Protein AF-A0A0Q9NWQ8-F1 (afdb_monomer)

Mean predicted aligned error: 10.69 Å

Structure (mmCIF, N/CA/C/O backbone):
data_AF-A0A0Q9NWQ8-F1
#
_entry.id   AF-A0A0Q9NWQ8-F1
#
loop_
_atom_site.group_PDB
_atom_site.id
_atom_site.type_symbol
_atom_site.label_atom_id
_atom_site.label_alt_id
_atom_site.label_comp_id
_atom_site.label_asym_id
_atom_site.label_entity_id
_atom_site.label_seq_id
_atom_site.pdbx_PDB_ins_code
_atom_site.Cartn_x
_atom_site.Cartn_y
_atom_site.Cartn_z
_atom_site.occupancy
_atom_site.B_iso_or_equiv
_atom_site.auth_seq_id
_atom_site.auth_comp_id
_atom_site.auth_asym_id
_atom_site.auth_atom_id
_atom_site.pdbx_PDB_model_num
ATOM 1 N N . MET A 1 1 ? 35.635 -32.766 -22.674 1.00 44.94 1 MET A N 1
ATOM 2 C CA . MET A 1 1 ? 35.417 -32.165 -21.343 1.00 44.94 1 MET A CA 1
ATOM 3 C C . MET A 1 1 ? 36.748 -32.189 -20.616 1.00 44.94 1 MET A C 1
ATOM 5 O O . MET A 1 1 ? 37.340 -33.256 -20.535 1.00 44.94 1 MET A O 1
ATOM 9 N N . SER A 1 2 ? 37.275 -31.024 -20.238 1.00 46.31 2 SER A N 1
ATOM 10 C CA . SER A 1 2 ? 38.594 -30.911 -19.602 1.00 46.31 2 SER A CA 1
ATOM 11 C C . SER A 1 2 ? 38.475 -31.176 -18.101 1.00 46.31 2 SER A C 1
ATOM 13 O O . SER A 1 2 ? 37.629 -30.586 -17.435 1.00 46.31 2 SER A O 1
ATOM 15 N N . THR A 1 3 ? 39.332 -32.040 -17.569 1.00 48.28 3 THR A N 1
ATOM 16 C CA . THR A 1 3 ? 39.387 -32.493 -16.169 1.00 48.28 3 THR A CA 1
ATOM 17 C C . THR A 1 3 ? 39.534 -31.355 -15.144 1.00 48.28 3 THR A C 1
ATOM 19 O O . THR A 1 3 ? 39.191 -31.543 -13.984 1.00 48.28 3 THR A O 1
ATOM 22 N N . GLY A 1 4 ? 39.991 -30.164 -15.557 1.00 50.69 4 GLY A N 1
ATOM 23 C CA . GLY A 1 4 ? 40.103 -28.982 -14.687 1.00 50.69 4 GLY A CA 1
ATOM 24 C C . GLY A 1 4 ? 38.777 -28.260 -14.403 1.00 50.69 4 GLY A C 1
ATOM 25 O O . GLY A 1 4 ? 38.630 -27.642 -13.354 1.00 50.69 4 GLY A O 1
ATOM 26 N N . VAL A 1 5 ? 37.788 -28.380 -15.294 1.00 54.44 5 VAL A N 1
ATOM 27 C CA . VAL A 1 5 ? 36.458 -27.754 -15.137 1.00 54.44 5 VAL A CA 1
ATOM 28 C C . VAL A 1 5 ? 35.651 -28.445 -14.039 1.00 54.44 5 VAL A C 1
ATOM 30 O O . VAL A 1 5 ? 34.943 -27.807 -13.265 1.00 54.44 5 VAL A O 1
ATOM 33 N N . GLN A 1 6 ? 35.789 -29.766 -13.946 1.00 55.97 6 GLN A N 1
ATOM 34 C CA . GLN A 1 6 ? 35.044 -30.586 -12.998 1.00 55.97 6 GLN A CA 1
ATOM 35 C C . GLN A 1 6 ? 35.475 -30.311 -11.546 1.00 55.97 6 GLN A C 1
ATOM 37 O O . GLN A 1 6 ? 34.630 -30.290 -10.659 1.00 55.97 6 GLN A O 1
ATOM 42 N N . PHE A 1 7 ? 36.752 -29.974 -11.330 1.00 54.84 7 PHE A N 1
ATOM 43 C CA . PHE A 1 7 ? 37.303 -29.591 -10.025 1.00 54.84 7 PHE A CA 1
ATOM 44 C C . PHE A 1 7 ? 36.823 -28.200 -9.554 1.00 54.84 7 PHE A C 1
ATOM 46 O O . PHE A 1 7 ? 36.448 -28.028 -8.398 1.00 54.84 7 PHE A O 1
ATOM 53 N N . LEU A 1 8 ? 36.735 -27.213 -10.459 1.00 57.31 8 LEU A N 1
ATOM 54 C CA . LEU A 1 8 ? 36.215 -25.864 -10.151 1.00 57.31 8 LEU A CA 1
ATOM 55 C C . LEU A 1 8 ? 34.702 -25.857 -9.858 1.00 57.31 8 LEU A C 1
ATOM 57 O O . LEU A 1 8 ? 34.207 -25.041 -9.075 1.00 57.31 8 LEU A O 1
ATOM 61 N N . LEU A 1 9 ? 33.954 -26.784 -10.462 1.00 56.91 9 LEU A N 1
ATOM 62 C CA . LEU A 1 9 ? 32.531 -26.990 -10.175 1.00 56.91 9 LEU A CA 1
ATOM 63 C C . LEU A 1 9 ? 32.297 -27.688 -8.825 1.00 56.91 9 LEU A C 1
ATOM 65 O O . LEU A 1 9 ? 31.278 -27.432 -8.184 1.00 56.91 9 LEU A O 1
ATOM 69 N N . GLU A 1 10 ? 33.233 -28.521 -8.363 1.00 57.28 10 GLU A N 1
ATOM 70 C CA . GLU A 1 10 ? 33.188 -29.139 -7.030 1.00 57.28 10 GLU A CA 1
ATOM 71 C C . GLU A 1 10 ? 33.439 -28.111 -5.907 1.00 57.28 10 GLU A C 1
ATOM 73 O O . GLU A 1 10 ? 32.729 -28.137 -4.902 1.00 57.28 10 GLU A O 1
ATOM 78 N N . GLU A 1 11 ? 34.338 -27.134 -6.093 1.00 60.41 11 GLU A N 1
ATOM 79 C CA . GLU A 1 11 ? 34.553 -26.035 -5.124 1.00 60.41 11 GLU A CA 1
ATOM 80 C C . GLU A 1 11 ? 33.380 -25.040 -5.045 1.00 60.41 11 GLU A C 1
ATOM 82 O O . GLU A 1 11 ? 33.136 -24.426 -4.004 1.00 60.41 11 GLU A O 1
ATOM 87 N N . THR A 1 12 ? 32.623 -24.871 -6.132 1.00 59.53 12 THR A N 1
ATOM 88 C CA . THR A 1 12 ? 31.548 -23.867 -6.231 1.00 59.53 12 THR A CA 1
ATOM 89 C C . THR A 1 12 ? 30.138 -24.436 -6.027 1.00 59.53 12 THR A C 1
ATOM 91 O O . THR A 1 12 ? 29.179 -23.667 -5.933 1.00 59.53 12 THR A O 1
ATOM 94 N N . GLN A 1 13 ? 29.992 -25.758 -5.862 1.00 59.16 13 GLN A N 1
ATOM 95 C CA . GLN A 1 13 ? 28.710 -26.469 -5.709 1.00 59.16 13 GLN A CA 1
ATOM 96 C C . GLN A 1 13 ? 27.817 -25.960 -4.562 1.00 59.16 13 GLN A C 1
ATOM 98 O O . GLN A 1 13 ? 26.600 -26.143 -4.599 1.00 59.16 13 GLN A O 1
ATOM 103 N N . VAL A 1 14 ? 28.395 -25.292 -3.560 1.00 66.44 14 VAL A N 1
ATOM 104 C CA . VAL A 1 14 ? 27.666 -24.730 -2.408 1.00 66.44 14 VAL A CA 1
ATOM 105 C C . VAL A 1 14 ? 26.945 -23.417 -2.759 1.00 66.44 14 VAL A C 1
ATOM 107 O O . VAL A 1 14 ? 26.028 -23.000 -2.052 1.00 66.44 14 VAL A O 1
ATOM 110 N N . LYS A 1 15 ? 27.319 -22.746 -3.856 1.00 81.19 15 LYS A N 1
ATOM 111 C CA . LYS A 1 15 ? 26.768 -21.433 -4.210 1.00 81.19 15 LYS A CA 1
ATOM 112 C C . LYS A 1 15 ? 25.404 -21.555 -4.887 1.00 81.19 15 LYS A C 1
ATOM 114 O O . LYS A 1 15 ? 25.222 -22.287 -5.862 1.00 81.19 15 LYS A O 1
ATOM 119 N N . THR A 1 16 ? 24.444 -20.752 -4.423 1.00 83.00 16 THR A N 1
ATOM 120 C CA . THR A 1 16 ? 23.057 -20.751 -4.918 1.00 83.00 16 THR A CA 1
ATOM 121 C C . THR A 1 16 ? 22.972 -20.594 -6.438 1.00 83.00 16 THR A C 1
ATOM 123 O O . THR A 1 16 ? 22.190 -21.293 -7.084 1.00 83.00 16 THR A O 1
ATOM 126 N N . TRP A 1 17 ? 23.782 -19.718 -7.041 1.00 89.12 17 TRP A N 1
ATOM 127 C CA . TRP A 1 17 ? 23.746 -19.481 -8.486 1.00 89.12 17 TRP A CA 1
ATOM 128 C C . TRP A 1 17 ? 24.235 -20.679 -9.311 1.00 89.12 17 TRP A C 1
ATOM 130 O O . TRP A 1 17 ? 23.633 -20.958 -10.347 1.00 89.12 17 TRP A O 1
ATOM 140 N N . VAL A 1 18 ? 25.227 -21.446 -8.838 1.00 89.31 18 VAL A N 1
ATOM 141 C CA . VAL A 1 18 ? 25.701 -22.664 -9.524 1.00 89.31 18 VAL A CA 1
ATOM 142 C C . VAL A 1 18 ? 24.564 -23.669 -9.626 1.00 89.31 18 VAL A C 1
ATOM 144 O O . VAL A 1 18 ? 24.225 -24.108 -10.722 1.00 89.31 18 VAL A O 1
ATOM 147 N N . SER A 1 19 ? 23.892 -23.955 -8.507 1.00 88.12 19 SER A N 1
ATOM 148 C CA . SER A 1 19 ? 22.767 -24.902 -8.481 1.00 88.12 19 SER A CA 1
ATOM 149 C C . SER A 1 19 ? 21.623 -24.510 -9.429 1.00 88.12 19 SER A C 1
ATOM 151 O O . SER A 1 19 ? 20.943 -25.366 -9.998 1.00 88.12 19 SER A O 1
ATOM 153 N N . LEU A 1 20 ? 21.408 -23.204 -9.626 1.00 89.56 20 LEU A N 1
ATOM 154 C CA . LEU A 1 20 ? 20.312 -22.688 -10.438 1.00 89.56 20 LEU A CA 1
ATOM 155 C C . LEU A 1 20 ? 20.647 -22.618 -11.931 1.00 89.56 20 LEU A C 1
ATOM 157 O O . LEU A 1 20 ? 19.722 -22.774 -12.737 1.00 89.56 20 LEU A O 1
ATOM 161 N N . LEU A 1 21 ? 21.912 -22.384 -12.294 1.00 92.50 21 LEU A N 1
ATOM 162 C CA . LEU A 1 21 ? 22.338 -22.028 -13.655 1.00 92.50 21 LEU A CA 1
ATOM 163 C C . LEU A 1 21 ? 23.229 -23.076 -14.338 1.00 92.50 21 LEU A C 1
ATOM 165 O O . LEU A 1 21 ? 23.359 -23.045 -15.563 1.00 92.50 21 LEU A O 1
ATOM 169 N N . HIS A 1 22 ? 23.809 -24.015 -13.588 1.00 90.62 22 HIS A N 1
ATOM 170 C CA . HIS A 1 22 ? 24.643 -25.082 -14.138 1.00 90.62 22 HIS A CA 1
ATOM 171 C C . HIS A 1 22 ? 23.898 -25.885 -15.217 1.00 90.62 22 HIS A C 1
ATOM 173 O O . HIS A 1 22 ? 22.731 -26.242 -15.042 1.00 90.62 22 HIS A O 1
ATOM 179 N N . ASN A 1 23 ? 24.570 -26.153 -16.343 1.00 88.44 23 ASN A N 1
ATOM 180 C CA . ASN A 1 23 ? 24.012 -26.765 -17.560 1.00 88.44 23 ASN A CA 1
ATOM 181 C C . ASN A 1 23 ? 22.838 -26.010 -18.216 1.00 88.44 23 ASN A C 1
ATOM 183 O O . ASN A 1 23 ? 22.181 -26.561 -19.099 1.00 88.44 23 ASN A O 1
ATOM 187 N N . LYS A 1 24 ? 22.550 -24.766 -17.812 1.00 91.38 24 LYS A N 1
ATOM 188 C CA . LYS A 1 24 ? 21.453 -23.961 -18.383 1.00 91.38 24 LYS A CA 1
ATOM 189 C C . LYS A 1 24 ? 21.913 -22.724 -19.147 1.00 91.38 24 LYS A C 1
ATOM 191 O O . LYS A 1 24 ? 21.124 -22.150 -19.893 1.00 91.38 24 LYS A O 1
ATOM 196 N N . ILE A 1 25 ? 23.161 -22.316 -18.951 1.00 93.94 25 ILE A N 1
ATOM 197 C CA . ILE A 1 25 ? 23.836 -21.251 -19.695 1.00 93.94 25 ILE A CA 1
ATOM 198 C C . ILE A 1 25 ? 25.224 -21.748 -20.134 1.00 93.94 25 ILE A C 1
ATOM 200 O O . ILE A 1 25 ? 25.734 -22.697 -19.532 1.00 93.94 25 ILE A O 1
ATOM 204 N N . PRO A 1 26 ? 25.842 -21.136 -21.160 1.00 94.12 26 PRO A N 1
ATOM 205 C CA . PRO A 1 26 ? 27.199 -21.457 -21.583 1.00 94.12 26 PRO A CA 1
ATOM 206 C C . PRO A 1 26 ? 28.195 -21.395 -20.426 1.00 94.12 26 PRO A C 1
ATOM 208 O O . PRO A 1 26 ? 28.172 -20.460 -19.625 1.00 94.12 26 PRO A O 1
ATOM 211 N N . GLU A 1 27 ? 29.099 -22.370 -20.378 1.00 90.69 27 GLU A N 1
ATOM 212 C CA . GLU A 1 27 ? 30.118 -22.489 -19.330 1.00 90.69 27 GLU A CA 1
ATOM 213 C C . GLU A 1 27 ? 30.991 -21.231 -19.232 1.00 90.69 27 GLU A C 1
ATOM 215 O O . GLU A 1 27 ? 31.292 -20.758 -18.140 1.00 90.69 27 GLU A O 1
ATOM 220 N N . GLU A 1 28 ? 31.292 -20.615 -20.376 1.00 92.69 28 GLU A N 1
ATOM 221 C CA . GLU A 1 28 ? 32.023 -19.352 -20.454 1.00 92.69 28 GLU A CA 1
ATOM 222 C C . GLU A 1 28 ? 31.352 -18.200 -19.683 1.00 92.69 28 GLU A C 1
ATOM 224 O O . GLU A 1 28 ? 32.050 -17.350 -19.131 1.00 92.69 28 GLU A O 1
ATOM 229 N N . LEU A 1 29 ? 30.015 -18.163 -19.630 1.00 94.19 29 LEU A N 1
ATOM 230 C CA . LEU A 1 29 ? 29.265 -17.178 -18.844 1.00 94.19 29 LEU A CA 1
ATOM 231 C C . LEU A 1 29 ? 29.112 -17.606 -17.383 1.00 94.19 29 LEU A C 1
ATOM 233 O O . LEU A 1 29 ? 29.035 -16.754 -16.500 1.00 94.19 29 LEU A O 1
ATOM 237 N N . LEU A 1 30 ? 29.027 -18.912 -17.121 1.00 93.38 30 LEU A N 1
ATOM 238 C CA . LEU A 1 30 ? 28.895 -19.450 -15.767 1.00 93.38 30 LEU A CA 1
ATOM 239 C C . LEU A 1 30 ? 30.174 -19.225 -14.948 1.00 93.38 30 LEU A C 1
ATOM 241 O O . LEU A 1 30 ? 30.092 -18.862 -13.779 1.00 93.38 30 LEU A O 1
ATOM 245 N N . LEU A 1 31 ? 31.336 -19.410 -15.575 1.00 92.25 31 LEU A N 1
ATOM 246 C CA . LEU A 1 31 ? 32.656 -19.323 -14.947 1.00 92.25 31 LEU A CA 1
ATOM 247 C C . LEU A 1 31 ? 33.354 -17.978 -15.210 1.00 92.25 31 LEU A C 1
ATOM 249 O O . LEU A 1 31 ? 34.578 -17.887 -15.147 1.00 92.25 31 LEU A O 1
ATOM 253 N N . LEU A 1 32 ? 32.598 -16.929 -15.551 1.00 93.12 32 LEU A N 1
ATOM 254 C CA . LEU A 1 32 ? 33.179 -15.620 -15.827 1.00 93.12 32 LEU A CA 1
ATOM 255 C C . LEU A 1 32 ? 33.675 -14.968 -14.525 1.00 93.12 32 LEU A C 1
ATOM 257 O O . LEU A 1 32 ? 32.872 -14.607 -13.658 1.00 93.12 32 LEU A O 1
ATOM 261 N N . CYS A 1 33 ? 34.990 -14.782 -14.428 1.00 91.81 33 CYS A N 1
ATOM 262 C CA . CYS A 1 33 ? 35.654 -14.130 -13.300 1.00 91.81 33 CYS A CA 1
ATOM 263 C C . CYS A 1 33 ? 36.128 -12.717 -13.644 1.00 91.81 33 CYS A C 1
ATOM 265 O O . CYS A 1 33 ? 36.398 -12.392 -14.805 1.00 91.81 33 CYS A O 1
ATOM 267 N N . ASP A 1 34 ? 36.251 -11.889 -12.613 1.00 88.75 34 ASP A N 1
ATOM 268 C CA . ASP A 1 34 ? 36.917 -10.597 -12.688 1.00 88.75 34 ASP A CA 1
ATOM 269 C C . ASP A 1 34 ? 38.457 -10.744 -12.604 1.00 88.75 34 ASP A C 1
ATOM 271 O O . ASP A 1 34 ? 38.965 -11.856 -12.419 1.00 88.75 34 ASP A O 1
ATOM 275 N N . PRO A 1 35 ? 39.237 -9.654 -12.759 1.00 84.56 35 PRO A N 1
ATOM 276 C CA . PRO A 1 35 ? 40.701 -9.725 -12.726 1.00 84.56 35 PRO A CA 1
ATOM 277 C C . PRO A 1 35 ? 41.308 -10.251 -11.416 1.00 84.56 35 PRO A C 1
ATOM 279 O O . PRO A 1 35 ? 42.473 -10.642 -11.421 1.00 84.56 35 PRO A O 1
ATOM 282 N N . ASN A 1 36 ? 40.552 -10.258 -10.313 1.00 85.75 36 ASN A N 1
ATOM 283 C CA . ASN A 1 36 ? 40.998 -10.786 -9.023 1.00 85.75 36 ASN A CA 1
ATOM 284 C C . ASN A 1 36 ? 40.694 -12.286 -8.869 1.00 85.75 36 ASN A C 1
ATOM 286 O O . ASN A 1 36 ? 41.113 -12.891 -7.886 1.00 85.75 36 ASN A O 1
ATOM 290 N N . GLY A 1 37 ? 39.992 -12.891 -9.834 1.00 85.56 37 GLY A N 1
ATOM 291 C CA . GLY A 1 37 ? 39.573 -14.291 -9.800 1.00 85.56 37 GLY A CA 1
ATOM 292 C C . GLY A 1 37 ? 38.186 -14.516 -9.192 1.00 85.56 37 GLY A C 1
ATOM 293 O O . GLY A 1 37 ? 37.726 -15.657 -9.168 1.00 85.56 37 GLY A O 1
ATOM 294 N N . ASP A 1 38 ? 37.489 -13.458 -8.763 1.00 89.50 38 ASP A N 1
ATOM 295 C CA . ASP A 1 38 ? 36.149 -13.565 -8.184 1.00 89.50 38 ASP A CA 1
ATOM 296 C C . ASP A 1 38 ? 35.086 -13.737 -9.275 1.00 89.50 38 ASP A C 1
ATOM 298 O O . ASP A 1 38 ? 35.107 -13.056 -10.305 1.00 89.50 38 ASP A O 1
ATOM 302 N N . TYR A 1 39 ? 34.109 -14.618 -9.047 1.00 93.12 39 TYR A N 1
ATOM 303 C CA . TYR A 1 39 ? 33.030 -14.845 -10.008 1.00 93.12 39 TYR A CA 1
ATOM 304 C C . TYR A 1 39 ? 32.077 -13.651 -10.047 1.00 93.12 39 TYR A C 1
ATOM 306 O O . TYR A 1 39 ? 31.552 -13.216 -9.020 1.00 93.12 39 TYR A O 1
ATOM 314 N N . TYR A 1 40 ? 31.737 -13.170 -11.244 1.00 94.12 40 TYR A N 1
ATOM 315 C CA . TYR A 1 40 ? 30.776 -12.068 -11.372 1.00 94.12 40 TYR A CA 1
ATOM 316 C C . TYR A 1 40 ? 29.383 -12.414 -10.830 1.00 94.12 40 TYR A C 1
ATOM 318 O O . TYR A 1 40 ? 28.663 -11.520 -10.385 1.00 94.12 40 TYR A O 1
ATOM 326 N N . TRP A 1 41 ? 29.011 -13.696 -10.813 1.00 94.81 41 TRP A N 1
ATOM 327 C CA . TRP A 1 41 ? 27.758 -14.159 -10.216 1.00 94.81 41 TRP A CA 1
ATOM 328 C C . TRP A 1 41 ? 27.672 -13.934 -8.705 1.00 94.81 41 TRP A C 1
ATOM 330 O O . TRP A 1 41 ? 26.564 -13.769 -8.199 1.00 94.81 41 TRP A O 1
ATOM 340 N N . ASP A 1 42 ? 28.802 -13.840 -7.998 1.00 92.50 42 ASP A N 1
ATOM 341 C CA . ASP A 1 42 ? 28.813 -13.526 -6.563 1.00 92.50 42 ASP A CA 1
ATOM 342 C C . ASP A 1 42 ? 28.368 -12.082 -6.281 1.00 92.50 42 ASP A C 1
ATOM 344 O O . ASP A 1 42 ? 27.903 -11.774 -5.186 1.00 92.50 42 ASP A O 1
ATOM 348 N N . LYS A 1 43 ? 28.446 -11.200 -7.286 1.00 92.44 43 LYS A N 1
ATOM 349 C CA . LYS A 1 43 ? 27.982 -9.805 -7.214 1.00 92.44 43 LYS A CA 1
ATOM 350 C C . LYS A 1 43 ? 26.492 -9.658 -7.550 1.00 92.44 43 LYS A C 1
ATOM 352 O O . LYS A 1 43 ? 25.929 -8.569 -7.421 1.00 92.44 43 LYS A O 1
ATOM 357 N N . VAL A 1 44 ? 25.838 -10.716 -8.033 1.00 93.88 44 VAL A N 1
ATOM 358 C CA . VAL A 1 44 ? 24.429 -10.664 -8.438 1.00 93.88 44 VAL A CA 1
ATOM 359 C C . VAL A 1 44 ? 23.533 -11.019 -7.257 1.00 93.88 44 VAL A C 1
ATOM 361 O O . VAL A 1 44 ? 23.653 -12.082 -6.661 1.00 93.88 44 VAL A O 1
ATOM 364 N N . ASP A 1 45 ? 22.586 -10.133 -6.946 1.00 93.25 45 ASP A N 1
ATOM 365 C CA . ASP A 1 45 ? 21.612 -10.361 -5.877 1.00 93.25 45 ASP A CA 1
ATOM 366 C C . ASP A 1 45 ? 20.774 -11.630 -6.111 1.00 93.25 45 ASP A C 1
ATOM 368 O O . ASP A 1 45 ? 20.316 -11.917 -7.226 1.00 93.25 45 ASP A O 1
ATOM 372 N N . GLU A 1 46 ? 20.517 -12.370 -5.031 1.00 91.31 46 GLU A N 1
ATOM 373 C CA . GLU A 1 46 ? 19.838 -13.664 -5.077 1.00 91.31 46 GLU A CA 1
ATOM 374 C C . GLU A 1 46 ? 18.436 -13.577 -5.708 1.00 91.31 46 GLU A C 1
ATOM 376 O O . GLU A 1 46 ? 18.013 -14.496 -6.421 1.00 91.31 46 GLU A O 1
ATOM 381 N N . LYS A 1 47 ? 17.704 -12.469 -5.513 1.00 90.06 47 LYS A N 1
ATOM 382 C CA . LYS A 1 47 ? 16.373 -12.287 -6.116 1.00 90.06 47 LYS A CA 1
ATOM 383 C C . LYS A 1 47 ? 16.470 -12.184 -7.634 1.00 90.06 47 LYS A C 1
ATOM 385 O O . LYS A 1 47 ? 15.639 -12.769 -8.332 1.00 90.06 47 LYS A O 1
ATOM 390 N N . ASN A 1 48 ? 17.487 -11.491 -8.145 1.00 94.19 48 ASN A N 1
ATOM 391 C CA . ASN A 1 48 ? 17.729 -11.362 -9.582 1.00 94.19 48 ASN A CA 1
ATOM 392 C C . ASN A 1 48 ? 18.115 -12.706 -10.206 1.00 94.19 48 ASN A C 1
ATOM 394 O O . ASN A 1 48 ? 17.559 -13.067 -11.245 1.00 94.19 48 ASN A O 1
ATOM 398 N N . ILE A 1 49 ? 18.970 -13.490 -9.539 1.00 95.19 49 ILE A N 1
ATOM 399 C CA . ILE A 1 49 ? 19.330 -14.848 -9.982 1.00 95.19 49 ILE A CA 1
ATOM 400 C C . ILE A 1 49 ? 18.086 -15.742 -10.034 1.00 95.19 49 ILE A C 1
ATOM 402 O O . ILE A 1 49 ? 17.820 -16.379 -11.054 1.00 95.19 49 ILE A O 1
ATOM 406 N N . LYS A 1 50 ? 17.283 -15.766 -8.961 1.00 93.12 50 LYS A N 1
ATOM 407 C CA . LYS A 1 50 ? 16.048 -16.567 -8.893 1.00 93.12 50 LYS A CA 1
ATOM 408 C C . LYS A 1 50 ? 15.055 -16.175 -9.987 1.00 93.12 50 LYS A C 1
ATOM 410 O O . LYS A 1 50 ? 14.435 -17.056 -10.582 1.00 93.12 50 LYS A O 1
ATOM 415 N N . TYR A 1 51 ? 14.895 -14.880 -10.265 1.00 94.56 51 TYR A N 1
ATOM 416 C CA . TYR A 1 51 ? 14.043 -14.414 -11.360 1.00 94.56 51 TYR A CA 1
ATOM 417 C C . TYR A 1 51 ? 14.576 -14.873 -12.720 1.00 94.56 51 TYR A C 1
ATOM 419 O O . TYR A 1 51 ? 13.831 -15.481 -13.487 1.00 94.56 51 TYR A O 1
ATOM 427 N N . PHE A 1 52 ? 15.859 -14.638 -13.002 1.00 96.62 52 PHE A N 1
ATOM 428 C CA . PHE A 1 52 ? 16.501 -15.033 -14.254 1.00 96.62 52 PHE A CA 1
ATOM 429 C C . PHE A 1 52 ? 16.368 -16.538 -14.514 1.00 96.62 52 PHE A C 1
ATOM 431 O O . PHE A 1 52 ? 15.868 -16.944 -15.567 1.00 96.62 52 PHE A O 1
ATOM 438 N N . ALA A 1 53 ? 16.709 -17.357 -13.517 1.00 95.31 53 ALA A N 1
ATOM 439 C CA . ALA A 1 53 ? 16.636 -18.812 -13.595 1.00 95.31 53 ALA A CA 1
ATOM 440 C C . ALA A 1 53 ? 15.216 -19.332 -13.864 1.00 95.31 53 ALA A C 1
ATOM 442 O O . ALA A 1 53 ? 15.050 -20.340 -14.543 1.00 95.31 53 ALA A O 1
ATOM 443 N N . ARG A 1 54 ? 14.188 -18.660 -13.331 1.00 94.62 54 ARG A N 1
ATOM 444 C CA . ARG A 1 54 ? 12.785 -19.074 -13.493 1.00 94.62 54 ARG A CA 1
ATOM 445 C C . ARG A 1 54 ? 12.130 -18.532 -14.759 1.00 94.62 54 ARG A C 1
ATOM 447 O O . ARG A 1 54 ? 11.229 -19.174 -15.281 1.00 94.62 54 ARG A O 1
ATOM 454 N N . GLN A 1 55 ? 12.500 -17.328 -15.193 1.00 95.75 55 GLN A N 1
ATOM 455 C CA . GLN A 1 55 ? 11.726 -16.569 -16.183 1.00 95.75 55 GLN A CA 1
ATOM 456 C C . GLN A 1 55 ? 12.472 -16.282 -17.485 1.00 95.75 55 GLN A C 1
ATOM 458 O O . GLN A 1 55 ? 11.831 -15.889 -18.458 1.00 95.75 55 GLN A O 1
ATOM 463 N N . CYS A 1 56 ? 13.795 -16.421 -17.517 1.00 95.69 56 CYS A N 1
ATOM 464 C CA . CYS A 1 56 ? 14.604 -16.078 -18.690 1.00 95.69 56 CYS A CA 1
ATOM 465 C C . CYS A 1 56 ? 15.344 -17.293 -19.250 1.00 95.69 56 CYS A C 1
ATOM 467 O O . CYS A 1 56 ? 15.457 -17.428 -20.463 1.00 95.69 56 CYS A O 1
ATOM 469 N N . VAL A 1 57 ? 15.826 -18.185 -18.383 1.00 94.75 57 VAL A N 1
ATOM 470 C CA . VAL A 1 57 ? 16.485 -19.425 -18.805 1.00 94.75 57 VAL A CA 1
ATOM 471 C C . VAL A 1 57 ? 15.555 -20.267 -19.684 1.00 94.75 57 VAL A C 1
ATOM 473 O O . VAL A 1 57 ? 14.370 -20.406 -19.394 1.00 94.75 57 VAL A O 1
ATOM 476 N N . GLY A 1 58 ? 16.109 -20.820 -20.765 1.00 92.94 58 GLY A N 1
ATOM 477 C CA . GLY A 1 58 ? 15.360 -21.567 -21.780 1.00 92.94 58 GLY A CA 1
ATOM 478 C C . GLY A 1 58 ? 14.766 -20.699 -22.893 1.00 92.94 58 GLY A C 1
ATOM 479 O O . GLY A 1 58 ? 14.247 -21.243 -23.862 1.00 92.94 58 GLY A O 1
ATOM 480 N N . HIS A 1 59 ? 14.865 -19.369 -22.796 1.00 95.94 59 HIS A N 1
ATOM 481 C CA . HIS A 1 59 ? 14.501 -18.462 -23.884 1.00 95.94 59 HIS A CA 1
ATOM 482 C C . HIS A 1 59 ? 15.724 -18.026 -24.710 1.00 95.94 59 HIS A C 1
ATOM 484 O O . HIS A 1 59 ? 16.838 -17.997 -24.181 1.00 95.94 59 HIS A O 1
ATOM 490 N N . PRO A 1 60 ? 15.538 -17.602 -25.977 1.00 95.00 60 PRO A N 1
ATOM 491 C CA . PRO A 1 60 ? 16.646 -17.212 -26.858 1.00 95.00 60 PRO A CA 1
ATOM 492 C C . PRO A 1 60 ? 17.538 -16.086 -26.311 1.00 95.00 60 PRO A C 1
ATOM 494 O O . PRO A 1 60 ? 18.737 -16.053 -26.568 1.00 95.00 60 PRO A O 1
ATOM 497 N N . TRP A 1 61 ? 16.981 -15.176 -25.509 1.00 95.38 61 TRP A N 1
ATOM 498 C CA . TRP A 1 61 ? 17.708 -14.059 -24.891 1.00 95.38 61 TRP A CA 1
ATOM 499 C C . TRP A 1 61 ? 18.360 -14.391 -23.539 1.00 95.38 61 TRP A C 1
ATOM 501 O O . TRP A 1 61 ? 18.879 -13.485 -22.883 1.00 95.38 61 TRP A O 1
ATOM 511 N N . ALA A 1 62 ? 18.350 -15.656 -23.098 1.00 96.25 62 ALA A N 1
ATOM 512 C CA . ALA A 1 62 ? 18.907 -16.051 -21.803 1.00 96.25 62 ALA A CA 1
ATOM 513 C C . ALA A 1 62 ? 20.388 -15.663 -21.661 1.00 96.25 62 ALA A C 1
ATOM 515 O O . ALA A 1 62 ? 20.771 -15.071 -20.654 1.00 96.25 62 ALA A O 1
ATOM 516 N N . ASN A 1 63 ? 21.208 -15.936 -22.678 1.00 95.25 63 ASN A N 1
ATOM 517 C CA . ASN A 1 63 ? 22.649 -15.674 -22.619 1.00 95.25 63 ASN A CA 1
ATOM 518 C C . ASN A 1 63 ? 22.969 -14.166 -22.588 1.00 95.25 63 ASN A C 1
ATOM 520 O O . ASN A 1 63 ? 23.716 -13.747 -21.701 1.00 95.25 63 ASN A O 1
ATOM 524 N N . PRO A 1 64 ? 22.348 -13.319 -23.437 1.00 94.44 64 PRO A N 1
ATOM 525 C CA . PRO A 1 64 ? 22.468 -11.873 -23.283 1.00 94.44 64 PRO A CA 1
ATOM 526 C C . PRO A 1 64 ? 22.038 -11.345 -21.919 1.00 94.44 64 PRO A C 1
ATOM 528 O O . PRO A 1 64 ? 22.683 -10.455 -21.364 1.00 94.44 64 PRO A O 1
ATOM 531 N N . PHE A 1 65 ? 20.967 -11.897 -21.348 1.00 95.75 65 PHE A N 1
ATOM 532 C CA . PHE A 1 65 ? 20.489 -11.489 -20.028 1.00 95.75 65 PHE A CA 1
ATOM 533 C C . PHE A 1 65 ? 21.452 -11.907 -18.921 1.00 95.75 65 PHE A C 1
ATOM 535 O O . PHE A 1 65 ? 21.720 -11.096 -18.040 1.00 95.75 65 PHE A O 1
ATOM 542 N N . ALA A 1 66 ? 22.028 -13.108 -18.991 1.00 96.19 66 ALA A N 1
ATOM 543 C CA . ALA A 1 66 ? 23.069 -13.544 -18.065 1.00 96.19 66 ALA A CA 1
ATOM 544 C C . ALA A 1 66 ? 24.255 -12.569 -18.057 1.00 96.19 66 ALA A C 1
ATOM 546 O O . ALA A 1 66 ? 24.649 -12.076 -16.999 1.00 96.19 66 ALA A O 1
ATOM 547 N N . LEU A 1 67 ? 24.771 -12.228 -19.242 1.00 95.50 67 LEU A N 1
ATOM 548 C CA . LEU A 1 67 ? 25.908 -11.321 -19.373 1.00 95.50 67 LEU A CA 1
ATOM 549 C C . LEU A 1 67 ? 25.596 -9.917 -18.827 1.00 95.50 67 LEU A C 1
ATOM 551 O O . LEU A 1 67 ? 26.418 -9.302 -18.146 1.00 95.50 67 LEU A O 1
ATOM 555 N N . ALA A 1 68 ? 24.392 -9.409 -19.072 1.00 93.19 68 ALA A N 1
ATOM 556 C CA . ALA A 1 68 ? 24.016 -8.098 -18.571 1.00 93.19 68 ALA A CA 1
ATOM 557 C C . ALA A 1 68 ? 23.695 -8.061 -17.081 1.00 93.19 68 ALA A C 1
ATOM 559 O O . ALA A 1 68 ? 23.953 -7.037 -16.458 1.00 93.19 68 ALA A O 1
ATOM 560 N N . LEU A 1 69 ? 23.161 -9.131 -16.488 1.00 94.81 69 LEU A N 1
ATOM 561 C CA . LEU A 1 69 ? 22.979 -9.196 -15.036 1.00 94.81 69 LEU A CA 1
ATOM 562 C C . LEU A 1 69 ? 24.322 -9.009 -14.330 1.00 94.81 69 LEU A C 1
ATOM 564 O O . LEU A 1 69 ? 24.430 -8.147 -13.462 1.00 94.81 69 LEU A O 1
ATOM 568 N N . MET A 1 70 ? 25.351 -9.730 -14.782 1.00 95.56 70 MET A N 1
ATOM 569 C CA . MET A 1 70 ? 26.723 -9.573 -14.294 1.00 95.56 70 MET A CA 1
ATOM 570 C C . MET A 1 70 ? 27.237 -8.141 -14.493 1.00 95.56 70 MET A C 1
ATOM 572 O O . MET A 1 70 ? 27.722 -7.522 -13.549 1.00 95.56 70 MET A O 1
ATOM 576 N N . CYS A 1 71 ? 27.056 -7.575 -15.691 1.00 94.81 71 CYS A N 1
ATOM 577 C CA . CYS A 1 71 ? 27.458 -6.201 -15.999 1.00 94.81 71 CYS A CA 1
ATOM 578 C C . CYS A 1 71 ? 26.786 -5.155 -15.093 1.00 94.81 71 CYS A C 1
ATOM 580 O O . CYS A 1 71 ? 27.452 -4.271 -14.553 1.00 94.81 71 CYS A O 1
ATOM 582 N N . LEU A 1 72 ? 25.462 -5.216 -14.940 1.00 93.00 72 LEU A N 1
ATOM 583 C CA . LEU A 1 72 ? 24.704 -4.230 -14.169 1.00 93.00 72 LEU A CA 1
ATOM 584 C C . LEU A 1 72 ? 25.008 -4.349 -12.669 1.00 93.00 72 LEU A C 1
ATOM 586 O O . LEU A 1 72 ? 25.106 -3.323 -11.995 1.00 93.00 72 LEU A O 1
ATOM 590 N N . SER A 1 73 ? 25.214 -5.571 -12.172 1.00 92.81 73 SER A N 1
ATOM 591 C CA . SER A 1 73 ? 25.658 -5.828 -10.801 1.00 92.81 73 SER A CA 1
ATOM 592 C C . SER A 1 73 ? 27.069 -5.313 -10.531 1.00 92.81 73 SER A C 1
ATOM 594 O O . SER A 1 73 ? 27.265 -4.598 -9.556 1.00 92.81 73 SER A O 1
ATOM 596 N N . ASP A 1 74 ? 28.038 -5.577 -11.414 1.00 92.75 74 ASP A N 1
ATOM 597 C CA . ASP A 1 74 ? 29.414 -5.067 -11.266 1.00 92.75 74 ASP A CA 1
ATOM 598 C C . ASP A 1 74 ? 29.479 -3.531 -11.310 1.00 92.75 74 ASP A C 1
ATOM 600 O O . ASP A 1 74 ? 30.371 -2.904 -10.744 1.00 92.75 74 ASP A O 1
ATOM 604 N N . ARG A 1 75 ? 28.495 -2.900 -11.956 1.00 88.56 75 ARG A N 1
ATOM 605 C CA . ARG A 1 75 ? 28.322 -1.443 -11.973 1.00 88.56 75 ARG A CA 1
ATOM 606 C C . ARG A 1 75 ? 27.539 -0.893 -10.780 1.00 88.56 75 ARG A C 1
ATOM 608 O O . ARG A 1 75 ? 27.188 0.286 -10.799 1.00 88.56 75 ARG A O 1
ATOM 615 N N . ASN A 1 76 ? 27.281 -1.714 -9.764 1.00 87.44 76 ASN A N 1
ATOM 616 C CA . ASN A 1 76 ? 26.600 -1.350 -8.522 1.00 87.44 76 ASN A CA 1
ATOM 617 C C . ASN A 1 76 ? 25.186 -0.778 -8.727 1.00 87.44 76 ASN A C 1
ATOM 619 O O . ASN A 1 76 ? 24.729 0.065 -7.950 1.00 87.44 76 ASN A O 1
ATOM 623 N N . LEU A 1 77 ? 24.461 -1.220 -9.765 1.00 86.69 77 LEU A N 1
ATOM 624 C CA . LEU A 1 77 ? 23.033 -0.912 -9.847 1.00 86.69 77 LEU A CA 1
ATOM 625 C C . LEU A 1 77 ? 22.286 -1.642 -8.731 1.00 86.69 77 LEU A C 1
ATOM 627 O O . LEU A 1 77 ? 22.587 -2.787 -8.399 1.00 86.69 77 LEU A O 1
ATOM 631 N N . THR A 1 78 ? 21.255 -0.996 -8.182 1.00 85.75 78 THR A N 1
ATOM 632 C CA . THR A 1 78 ? 20.457 -1.621 -7.124 1.00 85.75 78 THR A CA 1
ATOM 633 C C . THR A 1 78 ? 19.747 -2.877 -7.639 1.00 85.75 78 THR A C 1
ATOM 635 O O . THR A 1 78 ? 19.277 -2.878 -8.787 1.00 85.75 78 THR A O 1
ATOM 638 N N . PRO A 1 79 ? 19.568 -3.918 -6.800 1.00 87.38 79 PRO A N 1
ATOM 639 C CA . PRO A 1 79 ? 18.889 -5.146 -7.206 1.00 87.38 79 PRO A CA 1
ATOM 640 C C . PRO A 1 79 ? 17.520 -4.893 -7.841 1.00 87.38 79 PRO A C 1
ATOM 642 O O . PRO A 1 79 ? 17.196 -5.483 -8.869 1.00 87.38 79 PRO A O 1
ATOM 645 N N . GLN A 1 80 ? 16.752 -3.943 -7.298 1.00 85.00 80 GLN A N 1
ATOM 646 C CA . GLN A 1 80 ? 15.448 -3.560 -7.838 1.00 85.00 80 GLN A CA 1
ATOM 647 C C . GLN A 1 80 ? 15.537 -2.907 -9.226 1.00 85.00 80 GLN A C 1
ATOM 649 O O . GLN A 1 80 ? 14.675 -3.146 -10.071 1.00 85.00 80 GLN A O 1
ATOM 654 N N . SER A 1 81 ? 16.562 -2.091 -9.489 1.00 86.00 81 SER A N 1
ATOM 655 C CA . SER A 1 81 ? 16.754 -1.478 -10.810 1.00 86.00 81 SER A CA 1
ATOM 656 C C . SER A 1 81 ? 17.062 -2.541 -11.861 1.00 86.00 81 SER A C 1
ATOM 658 O O . SER A 1 81 ? 16.471 -2.528 -12.942 1.00 86.00 81 SER A O 1
ATOM 660 N N . ILE A 1 82 ? 17.925 -3.499 -11.513 1.00 90.56 82 ILE A N 1
ATOM 661 C CA . ILE A 1 82 ? 18.252 -4.653 -12.356 1.00 90.56 82 ILE A CA 1
ATOM 662 C C . ILE A 1 82 ? 16.992 -5.487 -12.628 1.00 90.56 82 ILE A C 1
ATOM 664 O O . ILE A 1 82 ? 16.694 -5.786 -13.788 1.00 90.56 82 ILE A O 1
ATOM 668 N N . MET A 1 83 ? 16.206 -5.789 -11.588 1.00 91.06 83 MET A N 1
ATOM 669 C CA . MET A 1 83 ? 14.935 -6.510 -11.705 1.00 91.06 83 MET A CA 1
ATOM 670 C C . MET A 1 83 ? 13.954 -5.793 -12.639 1.00 91.06 83 MET A C 1
ATOM 672 O O . MET A 1 83 ? 13.349 -6.419 -13.510 1.00 91.06 83 MET A O 1
ATOM 676 N N . ASN A 1 84 ? 13.803 -4.474 -12.496 1.00 86.62 84 ASN A N 1
ATOM 677 C CA . ASN A 1 84 ? 12.891 -3.676 -13.316 1.00 86.62 84 ASN A CA 1
ATOM 678 C C . ASN A 1 84 ? 13.293 -3.697 -14.797 1.00 86.62 84 ASN A C 1
ATOM 680 O O . ASN A 1 84 ? 12.441 -3.912 -15.655 1.00 86.62 84 ASN A O 1
ATOM 684 N N . ILE A 1 85 ? 14.580 -3.509 -15.106 1.00 89.44 85 ILE A N 1
ATOM 685 C CA . ILE A 1 85 ? 15.075 -3.541 -16.491 1.00 89.44 85 ILE A CA 1
ATOM 686 C C . ILE A 1 85 ? 14.872 -4.938 -17.089 1.00 89.44 85 ILE A C 1
ATOM 688 O O . ILE A 1 85 ? 14.283 -5.074 -18.163 1.00 89.44 85 ILE A O 1
ATOM 692 N N . THR A 1 86 ? 15.313 -5.973 -16.371 1.00 91.88 86 THR A N 1
ATOM 693 C CA . THR A 1 86 ? 15.290 -7.363 -16.847 1.00 91.88 86 THR A CA 1
ATOM 694 C C . THR A 1 86 ? 13.862 -7.857 -17.053 1.00 91.88 86 THR A C 1
ATOM 696 O O . THR A 1 86 ? 13.555 -8.427 -18.096 1.00 91.88 86 THR A O 1
ATOM 699 N N . SER A 1 87 ? 12.961 -7.608 -16.100 1.00 92.06 87 SER A N 1
ATOM 700 C CA . SER A 1 87 ? 11.572 -8.074 -16.189 1.00 92.06 87 SER A CA 1
ATOM 701 C C . SER A 1 87 ? 10.773 -7.379 -17.288 1.00 92.06 87 SER A C 1
ATOM 703 O O . SER A 1 87 ? 10.008 -8.036 -17.998 1.00 92.06 87 SER A O 1
ATOM 705 N N . VAL A 1 88 ? 10.986 -6.073 -17.482 1.00 90.38 88 VAL A N 1
ATOM 706 C CA . VAL A 1 88 ? 10.361 -5.324 -18.575 1.00 90.38 88 VAL A CA 1
ATOM 707 C C . VAL A 1 88 ? 10.844 -5.856 -19.918 1.00 90.38 88 VAL A C 1
ATOM 709 O O . VAL A 1 88 ? 10.011 -6.185 -20.760 1.00 90.38 88 VAL A O 1
ATOM 712 N N . LEU A 1 89 ? 12.159 -5.987 -20.121 1.00 93.38 89 LEU A N 1
ATOM 713 C CA . LEU A 1 89 ? 12.697 -6.507 -21.379 1.00 93.38 89 LEU A CA 1
ATOM 714 C C . LEU A 1 89 ? 12.261 -7.948 -21.638 1.00 93.38 89 LEU A C 1
ATOM 716 O O . LEU A 1 89 ? 11.820 -8.234 -22.746 1.00 93.38 89 LEU A O 1
ATOM 720 N N . ASN A 1 90 ? 12.285 -8.819 -20.624 1.00 95.44 90 ASN A N 1
ATOM 721 C CA . ASN A 1 90 ? 11.816 -10.201 -20.741 1.00 95.44 90 ASN A CA 1
ATOM 722 C C . ASN A 1 90 ? 10.370 -10.259 -21.249 1.00 95.44 90 ASN A C 1
ATOM 724 O O . ASN A 1 90 ? 10.071 -10.958 -22.212 1.00 95.44 90 ASN A O 1
ATOM 728 N N . ALA A 1 91 ? 9.470 -9.483 -20.635 1.00 94.00 91 ALA A N 1
ATOM 729 C CA . ALA A 1 91 ? 8.068 -9.445 -21.038 1.00 94.00 91 ALA A CA 1
ATOM 730 C C . ALA A 1 91 ? 7.902 -8.950 -22.483 1.00 94.00 91 ALA A C 1
ATOM 732 O O . ALA A 1 91 ? 7.135 -9.525 -23.250 1.00 94.00 91 ALA A O 1
ATOM 733 N N . ARG A 1 92 ? 8.640 -7.903 -22.879 1.00 94.19 92 ARG A N 1
ATOM 734 C CA . ARG A 1 92 ? 8.577 -7.387 -24.254 1.00 94.19 92 ARG A CA 1
ATOM 735 C C . ARG A 1 92 ? 9.156 -8.377 -25.267 1.00 94.19 92 ARG A C 1
ATOM 737 O O . ARG A 1 92 ? 8.587 -8.523 -26.342 1.00 94.19 92 ARG A O 1
ATOM 744 N N . PHE A 1 93 ? 10.245 -9.064 -24.932 1.00 95.88 93 PHE A N 1
ATOM 745 C CA . PHE A 1 93 ? 10.840 -10.078 -25.799 1.00 95.88 93 PHE A CA 1
ATOM 746 C C . PHE A 1 93 ? 9.919 -11.277 -25.970 1.00 95.88 93 PHE A C 1
ATOM 748 O O . PHE A 1 93 ? 9.704 -11.683 -27.105 1.00 95.88 93 PHE A O 1
ATOM 755 N N . ARG A 1 94 ? 9.285 -11.773 -24.899 1.00 95.62 94 ARG A N 1
ATOM 756 C CA . ARG A 1 94 ? 8.255 -12.818 -25.012 1.00 95.62 94 ARG A CA 1
ATOM 757 C C . ARG A 1 94 ? 7.168 -12.428 -26.004 1.00 95.62 94 ARG A C 1
ATOM 759 O O . ARG A 1 94 ? 6.861 -13.213 -26.893 1.00 95.62 94 ARG A O 1
ATOM 766 N N . ASP A 1 95 ? 6.641 -11.213 -25.905 1.00 95.38 95 ASP A N 1
ATOM 767 C CA . ASP A 1 95 ? 5.559 -10.776 -26.789 1.00 95.38 95 ASP A CA 1
ATOM 768 C C . ASP A 1 95 ? 6.008 -10.656 -28.251 1.00 95.38 95 ASP A C 1
ATOM 770 O O . ASP A 1 95 ? 5.294 -11.103 -29.148 1.00 95.38 95 ASP A O 1
ATOM 774 N N . LEU A 1 96 ? 7.206 -10.119 -28.507 1.00 96.12 96 LEU A N 1
ATOM 775 C CA . LEU A 1 96 ? 7.741 -9.999 -29.868 1.00 96.12 96 LEU A CA 1
ATOM 776 C C . LEU A 1 96 ? 8.103 -11.353 -30.477 1.00 96.12 96 LEU A C 1
ATOM 778 O O . LEU A 1 96 ? 7.726 -11.626 -31.613 1.00 96.12 96 LEU A O 1
ATOM 782 N N . PHE A 1 97 ? 8.780 -12.219 -29.724 1.00 97.00 97 PHE A N 1
ATOM 783 C CA . PHE A 1 97 ? 9.139 -13.559 -30.185 1.00 97.00 97 PHE A CA 1
ATOM 784 C C . PHE A 1 97 ? 7.890 -14.402 -30.442 1.00 97.00 97 PHE A C 1
ATOM 786 O O . PHE A 1 97 ? 7.816 -15.089 -31.455 1.00 97.00 97 PHE A O 1
ATOM 793 N N . ASN A 1 98 ? 6.867 -14.297 -29.590 1.00 96.06 98 ASN A N 1
ATOM 794 C CA . ASN A 1 98 ? 5.602 -14.999 -29.791 1.00 96.06 98 ASN A CA 1
ATOM 795 C C . ASN A 1 98 ? 4.812 -14.470 -30.994 1.00 96.06 98 ASN A C 1
ATOM 797 O O . ASN A 1 98 ? 4.158 -15.267 -31.676 1.00 96.06 98 ASN A O 1
ATOM 801 N N . HIS A 1 99 ? 4.845 -13.156 -31.238 1.00 96.38 99 HIS A N 1
ATOM 802 C CA . HIS A 1 99 ? 4.166 -12.524 -32.368 1.00 96.38 99 HIS A CA 1
ATOM 803 C C . HIS A 1 99 ? 4.827 -12.898 -33.699 1.00 96.38 99 HIS A C 1
ATOM 805 O O . HIS A 1 99 ? 4.152 -13.395 -34.596 1.00 96.38 99 HIS A O 1
ATOM 811 N N . PHE A 1 100 ? 6.149 -12.728 -33.797 1.00 96.25 100 PHE A N 1
ATOM 812 C CA . PHE A 1 100 ? 6.924 -13.003 -35.011 1.00 96.25 100 PHE A CA 1
ATOM 813 C C . PHE A 1 100 ? 7.369 -14.468 -35.152 1.00 96.25 100 PHE A C 1
ATOM 815 O O . PHE A 1 100 ? 7.978 -14.820 -36.155 1.00 96.25 100 PHE A O 1
ATOM 822 N N . LYS A 1 101 ? 7.057 -15.327 -34.171 1.00 95.94 101 LYS A N 1
ATOM 823 C CA . LYS A 1 101 ? 7.456 -16.749 -34.122 1.00 95.94 101 LYS A CA 1
ATOM 824 C C . LYS A 1 101 ? 8.970 -16.957 -34.224 1.00 95.94 101 LYS A C 1
ATOM 826 O O . LYS A 1 101 ? 9.432 -17.890 -34.872 1.00 95.94 101 LYS A O 1
ATOM 831 N N . LEU A 1 102 ? 9.732 -16.093 -33.560 1.00 96.38 102 LEU A N 1
ATOM 832 C CA . LEU A 1 102 ? 11.193 -16.146 -33.565 1.00 96.38 102 LEU A CA 1
ATOM 833 C C . LEU A 1 102 ? 11.698 -17.268 -32.661 1.00 96.38 102 LEU A C 1
ATOM 835 O O . LEU A 1 102 ? 11.172 -17.478 -31.564 1.00 96.38 102 LEU A O 1
ATOM 839 N N . THR A 1 103 ? 12.749 -17.953 -33.104 1.00 94.25 103 THR A N 1
ATOM 840 C CA . THR A 1 103 ? 13.361 -19.065 -32.361 1.00 94.25 103 THR A CA 1
ATOM 841 C C . THR A 1 103 ? 14.773 -18.757 -31.879 1.00 94.25 103 THR A C 1
ATOM 843 O O . THR A 1 103 ? 15.219 -19.361 -30.907 1.00 94.25 103 THR A O 1
ATOM 846 N N . SER A 1 104 ? 15.455 -17.794 -32.503 1.00 93.50 104 SER A N 1
ATOM 847 C CA . SER A 1 104 ? 16.800 -17.347 -32.140 1.00 93.50 104 SER A CA 1
ATOM 848 C C . SER A 1 104 ? 16.857 -15.829 -31.955 1.00 93.50 104 SER A C 1
ATOM 850 O O . SER A 1 104 ? 16.027 -15.084 -32.477 1.00 93.50 104 SER A O 1
ATOM 852 N N . MET A 1 105 ? 17.862 -15.352 -31.216 1.00 92.75 105 MET A N 1
ATOM 853 C CA . MET A 1 105 ? 18.177 -13.919 -31.145 1.00 92.75 105 MET A CA 1
ATOM 854 C C . MET A 1 105 ? 18.717 -13.367 -32.465 1.00 92.75 105 MET A C 1
ATOM 856 O O . MET A 1 105 ? 18.597 -12.170 -32.703 1.00 92.75 105 MET A O 1
ATOM 860 N N . GLU A 1 106 ? 19.274 -14.218 -33.324 1.00 91.00 106 GLU A N 1
ATOM 861 C CA . GLU A 1 106 ? 19.740 -13.831 -34.662 1.00 91.00 106 GLU A CA 1
ATOM 862 C C . GLU A 1 106 ? 18.575 -13.415 -35.572 1.00 91.00 106 GLU A C 1
ATOM 864 O O . GLU A 1 106 ? 18.717 -12.507 -36.388 1.00 91.00 106 GLU A O 1
ATOM 869 N N . ASP A 1 107 ? 17.392 -14.000 -35.356 1.00 92.88 107 ASP A N 1
ATOM 870 C CA . ASP A 1 107 ? 16.164 -13.654 -36.076 1.00 92.88 107 ASP A CA 1
ATOM 871 C C . ASP A 1 107 ? 15.587 -12.300 -35.619 1.00 92.88 107 ASP A C 1
ATOM 873 O O . ASP A 1 107 ? 14.655 -11.762 -36.222 1.00 92.88 107 ASP A O 1
ATOM 877 N N . PHE A 1 108 ? 16.089 -11.730 -34.519 1.00 94.50 108 PHE A N 1
ATOM 878 C CA . PHE A 1 108 ? 15.549 -10.508 -33.938 1.00 94.50 108 PHE A CA 1
ATOM 879 C C . PHE A 1 108 ? 16.067 -9.257 -34.662 1.00 94.50 108 PHE A C 1
ATOM 881 O O . PHE A 1 108 ? 17.080 -8.660 -34.297 1.00 94.50 108 PHE A O 1
ATOM 888 N N . LEU A 1 109 ? 15.332 -8.848 -35.697 1.00 94.06 109 LEU A N 1
ATOM 889 C CA . LEU A 1 109 ? 15.680 -7.719 -36.560 1.00 94.06 109 LEU A CA 1
ATOM 890 C C . LEU A 1 109 ? 15.187 -6.353 -36.041 1.00 94.06 109 LEU A C 1
ATOM 892 O O . LEU A 1 109 ? 14.137 -6.274 -35.395 1.00 94.06 109 LEU A O 1
ATOM 896 N N . PRO A 1 110 ? 15.865 -5.243 -36.406 1.00 93.44 110 PRO A N 1
ATOM 897 C CA . PRO A 1 110 ? 15.413 -3.885 -36.090 1.00 93.44 110 PRO A CA 1
ATOM 898 C C . PRO A 1 110 ? 13.969 -3.583 -36.518 1.00 93.44 110 PRO A C 1
ATOM 900 O O . PRO A 1 110 ? 13.231 -2.940 -35.771 1.00 93.44 110 PRO A O 1
ATOM 903 N N . SER A 1 111 ? 13.532 -4.101 -37.669 1.00 93.88 111 SER A N 1
ATOM 904 C CA . SER A 1 111 ? 12.172 -3.903 -38.187 1.00 93.88 111 SER A CA 1
ATOM 905 C C . SER A 1 111 ? 11.086 -4.424 -37.236 1.00 93.88 111 SER A C 1
ATOM 907 O O . SER A 1 111 ? 10.017 -3.826 -37.152 1.00 93.88 111 SER A O 1
ATOM 909 N N . HIS A 1 112 ? 11.351 -5.480 -36.458 1.00 95.19 112 HIS A N 1
ATOM 910 C CA . HIS A 1 112 ? 10.417 -5.977 -35.440 1.00 95.19 112 HIS A CA 1
ATOM 911 C C . HIS A 1 112 ? 10.185 -4.945 -34.332 1.00 95.19 112 HIS A C 1
ATOM 913 O O . HIS A 1 112 ? 9.061 -4.756 -33.861 1.00 95.19 112 HIS A O 1
ATOM 919 N N . VAL A 1 113 ? 11.253 -4.253 -33.927 1.00 92.75 113 VAL A N 1
ATOM 920 C CA . VAL A 1 113 ? 11.195 -3.201 -32.906 1.00 92.75 113 VAL A CA 1
ATOM 921 C C . VAL A 1 113 ? 10.498 -1.964 -33.456 1.00 92.75 113 VAL A C 1
ATOM 923 O O . VAL A 1 113 ? 9.662 -1.392 -32.763 1.00 92.75 113 VAL A O 1
ATOM 926 N N . GLU A 1 114 ? 10.768 -1.588 -34.704 1.00 93.44 114 GLU A N 1
ATOM 927 C CA . GLU A 1 114 ? 10.083 -0.482 -35.377 1.00 93.44 114 GLU A CA 1
ATOM 928 C C . GLU A 1 114 ? 8.567 -0.717 -35.467 1.00 93.44 114 GLU A C 1
ATOM 930 O O . GLU A 1 114 ? 7.788 0.120 -35.000 1.00 93.44 114 GLU A O 1
ATOM 935 N N . GLN A 1 115 ? 8.133 -1.874 -35.983 1.00 93.56 115 GLN A N 1
ATOM 936 C CA . GLN A 1 115 ? 6.711 -2.239 -36.077 1.00 93.56 115 GLN A CA 1
ATOM 937 C C . GLN A 1 115 ? 6.027 -2.214 -34.702 1.00 93.56 115 GLN A C 1
ATOM 939 O O . GLN A 1 115 ? 4.882 -1.773 -34.557 1.00 93.56 115 GLN A O 1
ATOM 944 N N . TYR A 1 116 ? 6.738 -2.641 -33.657 1.00 94.38 116 TYR A N 1
ATOM 945 C CA . TYR A 1 116 ? 6.224 -2.597 -32.295 1.00 94.38 116 TYR A CA 1
ATOM 946 C C . TYR A 1 116 ? 6.128 -1.179 -31.735 1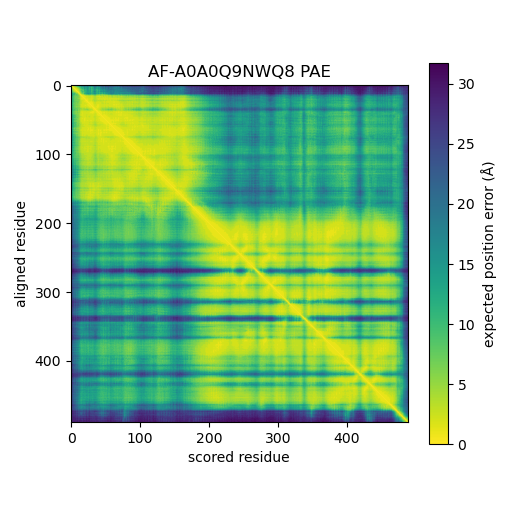.00 94.38 116 TYR A C 1
ATOM 948 O O . TYR A 1 116 ? 5.095 -0.804 -31.183 1.00 94.38 116 TYR A O 1
ATOM 956 N N . VAL A 1 117 ? 7.177 -0.367 -31.848 1.00 91.38 117 VAL A N 1
ATOM 957 C CA . VAL A 1 117 ? 7.210 0.973 -31.245 1.00 91.38 117 VAL A CA 1
ATOM 958 C C . VAL A 1 117 ? 6.259 1.933 -31.966 1.00 91.38 117 VAL A C 1
ATOM 960 O O . VAL A 1 117 ? 5.662 2.802 -31.327 1.00 91.38 117 VAL A O 1
ATOM 963 N N . THR A 1 118 ? 6.047 1.736 -33.268 1.00 89.81 118 THR A N 1
ATOM 964 C CA . THR A 1 118 ? 5.060 2.481 -34.069 1.00 89.81 118 THR A CA 1
ATOM 965 C C . THR A 1 118 ? 3.618 2.022 -33.840 1.00 89.81 118 THR A C 1
ATOM 967 O O . THR A 1 118 ? 2.694 2.742 -34.209 1.00 89.81 118 THR A O 1
ATOM 970 N N . GLY A 1 119 ? 3.405 0.879 -33.180 1.00 90.06 119 GLY A N 1
ATOM 971 C CA . GLY A 1 119 ? 2.074 0.365 -32.856 1.00 90.06 119 GLY A CA 1
ATOM 972 C C . GLY A 1 119 ? 1.391 -0.414 -33.979 1.00 90.06 119 GLY A C 1
ATOM 973 O O . GLY A 1 119 ? 0.204 -0.703 -33.860 1.00 90.06 119 GLY A O 1
ATOM 974 N N . GLN A 1 120 ? 2.122 -0.782 -35.036 1.00 93.06 120 GLN A N 1
ATOM 975 C CA . GLN A 1 120 ? 1.608 -1.623 -36.124 1.00 93.06 120 GLN A CA 1
ATOM 976 C C . GLN A 1 120 ? 1.255 -3.033 -35.636 1.00 93.06 120 GLN A C 1
ATOM 978 O O . GLN A 1 120 ? 0.333 -3.660 -36.152 1.00 93.06 120 GLN A O 1
ATOM 983 N N . ILE A 1 121 ? 1.959 -3.507 -34.605 1.00 94.62 121 ILE A N 1
ATOM 984 C CA . ILE A 1 121 ? 1.701 -4.789 -33.950 1.00 94.62 121 ILE A CA 1
ATOM 985 C C . ILE A 1 121 ? 1.394 -4.608 -32.461 1.00 94.62 121 ILE A C 1
ATOM 987 O O . ILE A 1 121 ? 1.811 -3.632 -31.819 1.00 94.62 121 ILE A O 1
ATOM 991 N N . LEU A 1 122 ? 0.686 -5.591 -31.894 1.00 91.56 122 LEU A N 1
ATOM 992 C CA . LEU A 1 122 ? 0.295 -5.619 -30.480 1.00 91.56 122 LEU A CA 1
ATOM 993 C C . LEU A 1 122 ? -0.404 -4.315 -30.060 1.00 91.56 122 LEU A C 1
ATOM 995 O O . LEU A 1 122 ? -0.005 -3.685 -29.083 1.00 91.56 122 LEU A O 1
ATOM 999 N N . SER A 1 123 ? -1.397 -3.858 -30.832 1.00 88.44 123 SER A N 1
ATOM 1000 C CA . SER A 1 123 ? -2.029 -2.528 -30.715 1.00 88.44 123 SER A CA 1
ATOM 1001 C C . SER A 1 123 ? -2.592 -2.212 -29.323 1.00 88.44 123 SER A C 1
ATOM 1003 O O . SER A 1 123 ? -2.568 -1.053 -28.920 1.00 88.44 123 SER A O 1
ATOM 1005 N N . GLY A 1 124 ? -2.989 -3.229 -28.550 1.00 87.75 124 GLY A N 1
ATOM 1006 C CA . GLY A 1 124 ? -3.446 -3.080 -27.162 1.00 87.75 124 GLY A CA 1
ATOM 1007 C C . GLY A 1 124 ? -2.375 -2.602 -26.170 1.00 87.75 124 GLY A C 1
ATOM 1008 O O . GLY A 1 124 ? -2.705 -2.211 -25.055 1.00 87.75 124 GLY A O 1
ATOM 1009 N N . HIS A 1 125 ? -1.090 -2.600 -26.540 1.00 90.12 125 HIS A N 1
ATOM 1010 C CA . HIS A 1 125 ? -0.035 -2.091 -25.662 1.00 90.12 125 HIS A CA 1
ATOM 1011 C C . HIS A 1 125 ? 0.028 -0.561 -25.659 1.00 90.12 125 HIS A C 1
ATOM 1013 O O . HIS A 1 125 ? 0.004 0.096 -26.704 1.00 90.12 125 HIS A O 1
ATOM 1019 N N . SER A 1 126 ? 0.215 -0.007 -24.462 1.00 88.56 126 SER A N 1
ATOM 1020 C CA . SER A 1 126 ? 0.366 1.428 -24.223 1.00 88.56 126 SER A CA 1
ATOM 1021 C C . SER A 1 126 ? 1.662 1.998 -24.809 1.00 88.56 126 SER A C 1
ATOM 1023 O O . SER A 1 126 ? 2.696 1.326 -24.875 1.00 88.56 126 SER A O 1
ATOM 1025 N N . ASP A 1 127 ? 1.658 3.299 -25.120 1.00 87.00 127 ASP A N 1
ATOM 1026 C CA . ASP A 1 127 ? 2.870 4.026 -25.530 1.00 87.00 127 ASP A CA 1
ATOM 1027 C C . ASP A 1 127 ? 4.002 3.910 -24.488 1.00 87.00 127 ASP A C 1
ATOM 1029 O O . ASP A 1 127 ? 5.179 3.887 -24.844 1.00 87.00 127 ASP A O 1
ATOM 1033 N N . ARG A 1 128 ? 3.670 3.766 -23.194 1.00 85.81 128 ARG A N 1
ATOM 1034 C CA . ARG A 1 128 ? 4.658 3.543 -22.126 1.00 85.81 128 ARG A CA 1
ATOM 1035 C C . ARG A 1 128 ? 5.359 2.190 -22.266 1.00 85.81 128 ARG A C 1
ATOM 1037 O O . ARG A 1 128 ? 6.578 2.133 -22.126 1.00 85.81 128 ARG A O 1
ATOM 1044 N N . GLN A 1 129 ? 4.617 1.118 -22.553 1.00 89.00 129 GLN A N 1
ATOM 1045 C CA . GLN A 1 129 ? 5.194 -0.210 -22.810 1.00 89.00 129 GLN A CA 1
ATOM 1046 C C . GLN A 1 129 ? 6.031 -0.228 -24.095 1.00 89.00 129 GLN A C 1
ATOM 1048 O O . GLN A 1 129 ? 7.013 -0.967 -24.192 1.00 89.00 129 GLN A O 1
ATOM 1053 N N . ARG A 1 130 ? 5.654 0.580 -25.091 1.00 90.88 130 ARG A N 1
ATOM 1054 C CA . ARG A 1 130 ? 6.430 0.754 -26.326 1.00 90.88 130 ARG A CA 1
ATOM 1055 C C . ARG A 1 130 ? 7.713 1.533 -26.079 1.00 90.88 130 ARG A C 1
ATOM 1057 O O . ARG A 1 130 ? 8.765 1.118 -26.533 1.00 90.88 130 ARG A O 1
ATOM 1064 N N . GLN A 1 131 ? 7.676 2.601 -25.290 1.00 89.31 131 GLN A N 1
ATOM 1065 C CA . GLN A 1 131 ? 8.878 3.346 -24.910 1.00 89.31 131 GLN A CA 1
ATOM 1066 C C . GLN A 1 131 ? 9.839 2.500 -24.052 1.00 89.31 131 GLN A C 1
ATOM 1068 O O . GLN A 1 131 ? 11.063 2.585 -24.192 1.00 89.31 131 GLN A O 1
ATOM 1073 N N . SER A 1 132 ? 9.303 1.686 -23.139 1.00 89.06 132 SER A N 1
ATOM 1074 C CA . SER A 1 132 ? 10.125 0.956 -22.175 1.00 89.06 132 SER A CA 1
ATOM 1075 C C . SER A 1 132 ? 11.038 -0.083 -22.824 1.00 89.06 132 SER A C 1
ATOM 1077 O O . SER A 1 132 ? 12.105 -0.343 -22.274 1.00 89.06 132 SER A O 1
ATOM 1079 N N . ILE A 1 133 ? 10.670 -0.638 -23.991 1.00 91.12 133 ILE A N 1
ATOM 1080 C CA . ILE A 1 133 ? 11.546 -1.573 -24.711 1.00 91.12 133 ILE A CA 1
ATOM 1081 C C . ILE A 1 133 ? 12.829 -0.878 -25.171 1.00 91.12 133 ILE A C 1
ATOM 1083 O O . ILE A 1 133 ? 13.906 -1.340 -24.821 1.00 91.12 133 ILE A O 1
ATOM 1087 N N . LEU A 1 134 ? 12.734 0.267 -25.857 1.00 89.19 134 LEU A N 1
ATOM 1088 C CA . LEU A 1 134 ? 13.897 0.998 -26.369 1.00 89.19 134 LEU A CA 1
ATOM 1089 C C . LEU A 1 134 ? 14.738 1.560 -25.228 1.00 89.19 134 LEU A C 1
ATOM 1091 O O . LEU A 1 134 ? 15.961 1.473 -25.250 1.00 89.19 134 LEU A O 1
ATOM 1095 N N . THR A 1 135 ? 14.086 2.102 -24.195 1.00 88.00 135 THR A N 1
ATOM 1096 C CA . THR A 1 135 ? 14.787 2.610 -23.008 1.00 88.00 135 THR A CA 1
ATOM 1097 C C . THR A 1 135 ? 15.570 1.494 -22.315 1.00 88.00 135 THR A C 1
ATOM 1099 O O . THR A 1 135 ? 16.749 1.677 -22.016 1.00 88.00 135 THR A O 1
ATOM 1102 N N . GLY A 1 136 ? 14.943 0.335 -22.088 1.00 88.44 136 GLY A N 1
ATOM 1103 C CA . GLY A 1 136 ? 15.601 -0.826 -21.493 1.00 88.44 136 GLY A CA 1
ATOM 1104 C C . GLY A 1 136 ? 16.728 -1.352 -22.376 1.00 88.44 136 GLY A C 1
ATOM 1105 O O . GLY A 1 136 ? 17.845 -1.498 -21.896 1.00 88.44 136 GLY A O 1
ATOM 1106 N N . TYR A 1 137 ? 16.463 -1.558 -23.667 1.00 92.06 137 TYR A N 1
ATOM 1107 C CA . TYR A 1 137 ? 17.400 -2.141 -24.627 1.00 92.06 137 TYR A CA 1
ATOM 1108 C C . TYR A 1 137 ? 18.652 -1.284 -24.793 1.00 92.06 137 TYR A C 1
ATOM 1110 O O . TYR A 1 137 ? 19.771 -1.780 -24.683 1.00 92.06 137 TYR A O 1
ATOM 1118 N N . ASN A 1 138 ? 18.476 0.023 -24.987 1.00 89.31 138 ASN A N 1
ATOM 1119 C CA . ASN A 1 138 ? 19.593 0.942 -25.185 1.00 89.31 138 ASN A CA 1
ATOM 1120 C C . ASN A 1 138 ? 20.403 1.109 -23.901 1.00 89.31 138 ASN A C 1
ATOM 1122 O O . ASN A 1 138 ? 21.630 1.134 -23.954 1.00 89.31 138 ASN A O 1
ATOM 1126 N N . THR A 1 139 ? 19.739 1.151 -22.741 1.00 86.31 139 THR A N 1
ATOM 1127 C CA . THR A 1 139 ? 20.418 1.176 -21.437 1.00 86.31 139 THR A CA 1
ATOM 1128 C C . THR A 1 139 ? 21.245 -0.092 -21.238 1.00 86.31 139 THR A C 1
ATOM 1130 O O . THR A 1 139 ? 22.407 -0.026 -20.842 1.00 86.31 139 THR A O 1
ATOM 1133 N N . PHE A 1 140 ? 20.666 -1.248 -21.547 1.00 88.62 140 PHE A N 1
ATOM 1134 C CA . PHE A 1 140 ? 21.310 -2.551 -21.453 1.00 88.62 140 PHE A CA 1
ATOM 1135 C C . PHE A 1 140 ? 22.547 -2.626 -22.356 1.00 88.62 140 PHE A C 1
ATOM 1137 O O . PHE A 1 140 ? 23.650 -2.885 -21.880 1.00 88.62 140 PHE A O 1
ATOM 1144 N N . MET A 1 141 ? 22.393 -2.286 -23.637 1.00 91.25 141 MET A N 1
ATOM 1145 C CA . MET A 1 141 ? 23.472 -2.327 -24.623 1.00 91.25 141 MET A CA 1
ATOM 1146 C C . MET A 1 141 ? 24.569 -1.298 -24.367 1.00 91.25 141 MET A C 1
ATOM 1148 O O . MET A 1 141 ? 25.748 -1.619 -24.509 1.00 91.25 141 MET A O 1
ATOM 1152 N N . PHE A 1 142 ? 24.217 -0.075 -23.964 1.00 90.06 142 PHE A N 1
ATOM 1153 C CA . PHE A 1 142 ? 25.197 0.957 -23.627 1.00 90.06 142 PHE A CA 1
ATOM 1154 C C . PHE A 1 142 ? 26.068 0.534 -22.442 1.00 90.06 142 PHE A C 1
ATOM 1156 O O . PHE A 1 142 ? 27.296 0.628 -22.504 1.00 90.06 142 PHE A O 1
ATOM 1163 N N . ASN A 1 143 ? 25.439 0.045 -21.367 1.00 90.12 143 ASN A N 1
ATOM 1164 C CA . ASN A 1 143 ? 26.174 -0.391 -20.187 1.00 90.12 143 ASN A CA 1
ATOM 1165 C C . ASN A 1 143 ? 27.070 -1.586 -20.500 1.00 90.12 143 ASN A C 1
ATOM 1167 O O . ASN A 1 143 ? 28.231 -1.573 -20.088 1.00 90.12 143 ASN A O 1
ATOM 1171 N N . LEU A 1 144 ? 26.560 -2.544 -21.274 1.00 91.62 144 LEU A N 1
ATOM 1172 C CA . LEU A 1 144 ? 27.290 -3.746 -21.638 1.00 91.62 144 LEU A CA 1
ATOM 1173 C C . LEU A 1 144 ? 28.488 -3.450 -22.547 1.00 91.62 144 LEU A C 1
ATOM 1175 O O . LEU A 1 144 ? 29.591 -3.884 -22.235 1.00 91.62 144 LEU A O 1
ATOM 1179 N N . LYS A 1 145 ? 28.318 -2.645 -23.607 1.00 91.88 145 LYS A N 1
ATOM 1180 C CA . LYS A 1 145 ? 29.428 -2.232 -24.491 1.00 91.88 145 LYS A CA 1
ATOM 1181 C C . LYS A 1 145 ? 30.541 -1.533 -23.710 1.00 91.88 145 LYS A C 1
ATOM 1183 O O . LYS A 1 145 ? 31.711 -1.865 -23.872 1.00 91.88 145 LYS A O 1
ATOM 1188 N N . LYS A 1 146 ? 30.178 -0.589 -22.831 1.00 91.62 146 LYS A N 1
ATOM 1189 C CA . LYS A 1 146 ? 31.151 0.132 -21.998 1.00 91.62 146 LYS A CA 1
ATOM 1190 C C . LYS A 1 146 ? 31.881 -0.809 -21.038 1.00 91.62 146 LYS A C 1
ATOM 1192 O O . LYS A 1 146 ? 33.084 -0.678 -20.852 1.00 91.62 146 LYS A O 1
ATOM 1197 N N . TRP A 1 147 ? 31.158 -1.735 -20.415 1.00 93.31 147 TRP A N 1
ATOM 1198 C CA . TRP A 1 147 ? 31.728 -2.692 -19.472 1.00 93.31 147 TRP A CA 1
ATOM 1199 C C . TRP A 1 147 ? 32.670 -3.680 -20.165 1.00 93.31 147 TRP A C 1
ATOM 1201 O O . TRP A 1 147 ? 33.811 -3.814 -19.736 1.00 93.31 147 TRP A O 1
ATOM 1211 N N . LEU A 1 148 ? 32.254 -4.264 -21.294 1.00 92.00 148 LEU A N 1
ATOM 1212 C CA . LEU A 1 148 ? 33.098 -5.157 -22.091 1.00 92.00 148 LEU A CA 1
ATOM 1213 C C . LEU A 1 148 ? 34.404 -4.477 -22.517 1.00 92.00 148 LEU A C 1
ATOM 1215 O O . LEU A 1 148 ? 35.480 -5.016 -22.272 1.00 92.00 148 LEU A O 1
ATOM 1219 N N . GLY A 1 149 ? 34.310 -3.258 -23.057 1.00 90.50 149 GLY A N 1
ATOM 1220 C CA . GLY A 1 149 ? 35.472 -2.498 -23.525 1.00 90.50 149 GLY A CA 1
ATOM 1221 C C . GLY A 1 149 ? 36.427 -2.020 -22.426 1.00 90.50 149 GLY A C 1
ATOM 1222 O O . GLY A 1 149 ? 37.545 -1.625 -22.734 1.00 90.50 149 GLY A O 1
ATOM 1223 N N . THR A 1 150 ? 36.008 -2.020 -21.155 1.00 89.44 150 THR A N 1
ATOM 1224 C CA . THR A 1 150 ? 36.830 -1.521 -20.034 1.00 89.44 150 THR A CA 1
ATOM 1225 C C . THR A 1 150 ? 37.325 -2.613 -19.093 1.00 89.44 150 THR A C 1
ATOM 1227 O O . THR A 1 150 ? 38.300 -2.387 -18.382 1.00 89.44 150 THR A O 1
ATOM 1230 N N . LYS A 1 151 ? 36.664 -3.776 -19.053 1.00 88.50 151 LYS A N 1
ATOM 1231 C CA . LYS A 1 151 ? 36.964 -4.848 -18.091 1.00 88.50 151 LYS A CA 1
ATOM 1232 C C . LYS A 1 151 ? 37.687 -6.048 -18.688 1.00 88.50 151 LYS A C 1
ATOM 1234 O O . LYS A 1 151 ? 38.300 -6.793 -17.932 1.00 88.50 151 LYS A O 1
ATOM 1239 N N . PHE A 1 152 ? 37.629 -6.240 -20.003 1.00 91.56 152 PHE A N 1
ATOM 1240 C CA . PHE A 1 152 ? 38.118 -7.457 -20.647 1.00 91.56 152 PHE A CA 1
ATOM 1241 C C . PHE A 1 152 ? 39.136 -7.152 -21.748 1.00 91.56 152 PHE A C 1
ATOM 1243 O O . PHE A 1 152 ? 39.082 -6.099 -22.384 1.00 91.56 152 PHE A O 1
ATOM 1250 N N . SER A 1 153 ? 40.053 -8.092 -21.985 1.00 89.75 153 SER A N 1
ATOM 1251 C CA . SER A 1 153 ? 40.985 -8.056 -23.118 1.00 89.75 153 SER A CA 1
ATOM 1252 C C . SER A 1 153 ? 40.246 -8.176 -24.453 1.00 89.75 153 SER A C 1
ATOM 1254 O O . SER A 1 153 ? 39.121 -8.670 -24.495 1.00 89.75 153 SER A O 1
ATOM 1256 N N . GLU A 1 154 ? 40.879 -7.772 -25.556 1.00 90.69 154 GLU A N 1
ATOM 1257 C CA . GLU A 1 154 ? 40.277 -7.850 -26.898 1.00 90.69 154 GLU A CA 1
ATOM 1258 C C . GLU A 1 154 ? 39.816 -9.271 -27.257 1.00 90.69 154 GLU A C 1
ATOM 1260 O O . GLU A 1 154 ? 38.702 -9.456 -27.738 1.00 90.69 154 GLU A O 1
ATOM 1265 N N . GLU A 1 155 ? 40.619 -10.290 -26.940 1.00 90.19 155 GLU A N 1
ATOM 1266 C CA . GLU A 1 155 ? 40.265 -11.696 -27.170 1.00 90.19 155 GLU A CA 1
ATOM 1267 C C . GLU A 1 155 ? 38.982 -12.091 -26.422 1.00 90.19 155 GLU A C 1
ATOM 1269 O O . GLU A 1 155 ? 38.066 -12.685 -26.996 1.00 90.19 155 GLU A O 1
ATOM 1274 N N . LYS A 1 156 ? 38.871 -11.691 -25.150 1.00 89.06 156 LYS A N 1
ATOM 1275 C CA . LYS A 1 156 ? 37.696 -11.990 -24.328 1.00 89.06 156 LYS A CA 1
ATOM 1276 C C . LYS A 1 156 ? 36.486 -11.140 -24.719 1.00 89.06 156 LYS A C 1
ATOM 1278 O O . LYS A 1 156 ? 35.352 -11.590 -24.597 1.00 89.06 156 LYS A O 1
ATOM 1283 N N . GLN A 1 157 ? 36.699 -9.931 -25.238 1.00 91.62 157 GLN A N 1
ATOM 1284 C CA . GLN A 1 157 ? 35.630 -9.132 -25.834 1.00 91.62 157 GLN A CA 1
ATOM 1285 C C . GLN A 1 157 ? 35.048 -9.822 -27.071 1.00 91.62 157 GLN A C 1
ATOM 1287 O O . GLN A 1 157 ? 33.827 -9.849 -27.218 1.00 91.62 157 GLN A O 1
ATOM 1292 N N . VAL A 1 158 ? 35.887 -10.416 -27.928 1.00 91.12 158 VAL A N 1
ATOM 1293 C CA . VAL A 1 158 ? 35.426 -11.168 -29.105 1.00 91.12 158 VAL A CA 1
ATOM 1294 C C . VAL A 1 158 ? 34.587 -12.372 -28.682 1.00 91.12 158 VAL A C 1
ATOM 1296 O O . VAL A 1 158 ? 33.481 -12.529 -29.199 1.00 91.12 158 VAL A O 1
ATOM 1299 N N . SER A 1 159 ? 35.036 -13.174 -27.712 1.00 91.81 159 SER A N 1
ATOM 1300 C CA . SER A 1 159 ? 34.247 -14.332 -27.264 1.00 91.81 159 SER A CA 1
ATOM 1301 C C . SER A 1 159 ? 32.914 -13.916 -26.627 1.00 91.81 159 SER A C 1
ATOM 1303 O O . SER A 1 159 ? 31.861 -14.448 -26.976 1.00 91.81 159 SER A O 1
ATOM 1305 N N . LEU A 1 160 ? 32.921 -12.887 -25.771 1.00 92.81 160 LEU A N 1
ATOM 1306 C CA . LEU A 1 160 ? 31.713 -12.402 -25.099 1.00 92.81 160 LEU A CA 1
ATOM 1307 C C . LEU A 1 160 ? 30.753 -11.656 -26.036 1.00 92.81 160 LEU A C 1
ATOM 1309 O O . LEU A 1 160 ? 29.560 -11.567 -25.738 1.00 92.81 160 LEU A O 1
ATOM 1313 N N . SER A 1 161 ? 31.236 -11.151 -27.177 1.00 89.75 161 SER A N 1
ATOM 1314 C CA . SER A 1 161 ? 30.397 -10.468 -28.168 1.00 89.75 161 SER A CA 1
ATOM 1315 C C . SER A 1 161 ? 29.301 -11.373 -28.743 1.00 89.75 161 SER A C 1
ATOM 1317 O O . SER A 1 161 ? 28.213 -10.884 -29.046 1.00 89.75 161 SER A O 1
ATOM 1319 N N . ALA A 1 162 ? 29.530 -12.692 -28.788 1.00 91.06 162 ALA A N 1
ATOM 1320 C CA . ALA A 1 162 ? 28.539 -13.683 -29.215 1.00 91.06 162 ALA A CA 1
ATOM 1321 C C . ALA A 1 162 ? 27.298 -13.729 -28.303 1.00 91.06 162 ALA A C 1
ATOM 1323 O O . ALA A 1 162 ? 26.233 -14.183 -28.716 1.00 91.06 162 ALA A O 1
ATOM 1324 N N . PHE A 1 163 ? 27.414 -13.238 -27.066 1.00 93.06 163 PHE A N 1
ATOM 1325 C CA . PHE A 1 163 ? 26.309 -13.157 -26.113 1.00 93.06 163 PHE A CA 1
ATOM 1326 C C . PHE A 1 163 ? 25.680 -11.762 -26.050 1.00 93.06 163 PHE A C 1
ATOM 1328 O O . PHE A 1 163 ? 24.843 -11.511 -25.190 1.00 93.06 163 PHE A O 1
ATOM 1335 N N . MET A 1 164 ? 26.056 -10.823 -26.918 1.00 91.94 164 MET A N 1
ATOM 1336 C CA . MET A 1 164 ? 25.422 -9.506 -26.946 1.00 91.94 164 MET A CA 1
ATOM 1337 C C . MET A 1 164 ? 24.059 -9.542 -27.641 1.00 91.94 164 MET A C 1
ATOM 1339 O O . MET A 1 164 ? 23.810 -10.350 -28.532 1.00 91.94 164 MET A O 1
ATOM 1343 N N . LEU A 1 165 ? 23.167 -8.621 -27.262 1.00 91.62 165 LEU A N 1
ATOM 1344 C CA . LEU A 1 165 ? 21.951 -8.404 -28.044 1.00 91.62 165 LEU A CA 1
ATOM 1345 C C . LEU A 1 165 ? 22.310 -7.791 -29.415 1.00 91.62 165 LEU A C 1
ATOM 1347 O O . LEU A 1 165 ? 23.292 -7.047 -29.508 1.00 91.62 165 LEU A O 1
ATOM 1351 N N . PRO A 1 166 ? 21.499 -8.029 -30.462 1.00 91.31 166 PRO A N 1
ATOM 1352 C CA . PRO A 1 166 ? 21.682 -7.398 -31.767 1.00 91.31 166 PRO A CA 1
ATOM 1353 C C . PRO A 1 166 ? 21.782 -5.866 -31.685 1.00 91.31 166 PRO A C 1
ATOM 1355 O O . PRO A 1 166 ? 21.229 -5.218 -30.796 1.00 91.31 166 PRO A O 1
ATOM 1358 N N . ASN A 1 167 ? 22.476 -5.222 -32.616 1.00 88.94 167 ASN A N 1
ATOM 1359 C CA . ASN A 1 167 ? 22.510 -3.761 -32.621 1.00 88.94 167 ASN A CA 1
ATOM 1360 C C . ASN A 1 167 ? 21.227 -3.200 -33.254 1.00 88.94 167 ASN A C 1
ATOM 1362 O O . ASN A 1 167 ? 20.956 -3.453 -34.424 1.00 88.94 167 ASN A O 1
ATOM 1366 N N . ILE A 1 168 ? 20.468 -2.401 -32.501 1.00 89.31 168 ILE A N 1
ATOM 1367 C CA . ILE A 1 168 ? 19.287 -1.696 -33.011 1.00 89.31 168 ILE A CA 1
ATOM 1368 C C . ILE A 1 168 ? 19.669 -0.229 -33.247 1.00 89.31 168 ILE A C 1
ATOM 1370 O O . ILE A 1 168 ? 20.119 0.425 -32.306 1.00 89.31 168 ILE A O 1
ATOM 1374 N N . PRO A 1 169 ? 19.492 0.315 -34.464 1.00 87.81 169 PRO A N 1
ATOM 1375 C CA . PRO A 1 169 ? 19.911 1.669 -34.815 1.00 87.81 169 PRO A CA 1
ATOM 1376 C C . PRO A 1 169 ? 18.875 2.737 -34.425 1.00 87.81 169 PRO A C 1
ATOM 1378 O O . PRO A 1 169 ? 18.826 3.784 -35.060 1.00 87.81 169 PRO A O 1
ATOM 1381 N N . TYR A 1 170 ? 18.038 2.477 -33.416 1.00 85.88 170 TYR A N 1
ATOM 1382 C CA . TYR A 1 170 ? 16.988 3.400 -32.993 1.00 85.88 170 TYR A CA 1
ATOM 1383 C C . TYR A 1 170 ? 17.172 3.853 -31.540 1.00 85.88 170 TYR A C 1
ATOM 1385 O O . TYR A 1 170 ? 17.445 3.057 -30.635 1.00 85.88 170 TYR A O 1
ATOM 1393 N N . ASP A 1 171 ? 16.929 5.132 -31.291 1.00 80.94 171 ASP A N 1
ATOM 1394 C CA . ASP A 1 171 ? 16.707 5.724 -29.979 1.00 80.94 171 ASP A CA 1
ATOM 1395 C C . ASP A 1 171 ? 15.228 6.113 -29.820 1.00 80.94 171 ASP A C 1
ATOM 1397 O O . ASP A 1 171 ? 14.440 6.219 -30.756 1.00 80.94 171 ASP A O 1
ATOM 1401 N N . ASN A 1 172 ? 14.827 6.404 -28.589 1.00 80.25 172 ASN A N 1
ATOM 1402 C CA . ASN A 1 172 ? 13.507 6.917 -28.255 1.00 80.25 172 ASN A CA 1
ATOM 1403 C C . ASN A 1 172 ? 13.176 8.267 -28.920 1.00 80.25 172 ASN A C 1
ATOM 1405 O O . ASN A 1 172 ? 12.064 8.759 -28.739 1.00 80.25 172 ASN A O 1
ATOM 1409 N N . ARG A 1 173 ? 14.139 8.912 -29.589 1.00 81.88 173 ARG A N 1
ATOM 1410 C CA . ARG A 1 173 ? 13.952 10.171 -30.328 1.00 81.88 173 ARG A CA 1
ATOM 1411 C C . ARG A 1 173 ? 13.408 9.931 -31.733 1.00 81.88 173 ARG A C 1
ATOM 1413 O O . ARG A 1 173 ? 12.754 10.819 -32.265 1.00 81.88 173 ARG A O 1
ATOM 1420 N N . ASP A 1 174 ? 13.628 8.737 -32.277 1.00 84.06 174 ASP A N 1
ATOM 1421 C CA . ASP A 1 174 ? 13.208 8.374 -33.633 1.00 84.06 174 ASP A CA 1
ATOM 1422 C C . ASP A 1 174 ? 11.702 8.092 -33.711 1.00 84.06 174 ASP A C 1
ATOM 1424 O O . ASP A 1 174 ? 11.115 8.062 -34.789 1.00 84.06 174 ASP A O 1
ATOM 1428 N N . PHE A 1 175 ? 11.044 7.939 -32.555 1.00 86.00 175 PHE A N 1
ATOM 1429 C CA . PHE A 1 175 ? 9.626 7.622 -32.471 1.00 86.00 175 PHE A CA 1
ATOM 1430 C C . PHE A 1 175 ? 8.867 8.575 -31.554 1.00 86.00 175 PHE A C 1
ATOM 1432 O O . PHE A 1 175 ? 9.274 8.893 -30.435 1.00 86.00 175 PHE A O 1
ATOM 1439 N N . SER A 1 176 ? 7.657 8.935 -31.975 1.00 84.31 176 SER A N 1
ATOM 1440 C CA . SER A 1 176 ? 6.737 9.758 -31.186 1.00 84.31 176 SER A CA 1
ATOM 1441 C C . SER A 1 176 ? 6.146 9.034 -29.971 1.00 84.31 176 SER A C 1
ATOM 1443 O O . SER A 1 176 ? 5.554 9.694 -29.119 1.00 84.31 176 SER A O 1
ATOM 1445 N N . ALA A 1 177 ? 6.342 7.715 -2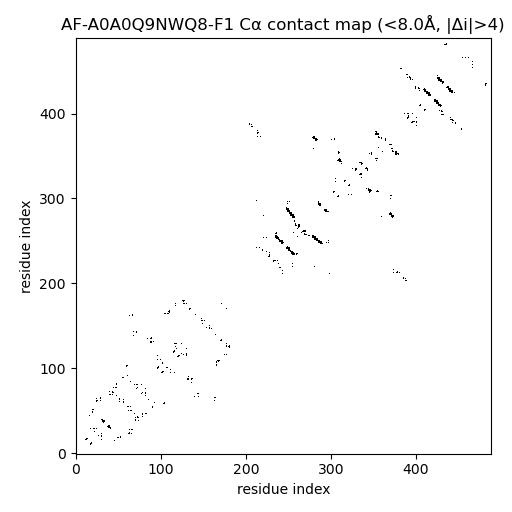9.832 1.00 80.25 177 ALA A N 1
ATOM 1446 C CA . ALA A 1 177 ? 5.852 6.921 -28.701 1.00 80.25 177 ALA A CA 1
ATOM 1447 C C . ALA A 1 177 ? 6.318 7.476 -27.346 1.00 80.25 177 ALA A C 1
ATOM 1449 O O . ALA A 1 177 ? 5.517 7.587 -26.421 1.00 80.25 177 ALA A O 1
ATOM 1450 N N . ARG A 1 178 ? 7.581 7.916 -27.227 1.00 80.06 178 ARG A N 1
ATOM 1451 C CA . ARG A 1 178 ? 8.079 8.559 -25.999 1.00 80.06 178 ARG A CA 1
ATOM 1452 C C . ARG A 1 178 ? 7.348 9.867 -25.714 1.00 80.06 178 ARG A C 1
ATOM 1454 O O . ARG A 1 178 ? 6.914 10.095 -24.586 1.00 80.06 178 ARG A O 1
ATOM 1461 N N . THR A 1 179 ? 7.224 10.726 -26.722 1.00 84.25 179 THR A N 1
ATOM 1462 C CA . THR A 1 179 ? 6.551 12.022 -26.587 1.00 84.25 179 THR A CA 1
ATOM 1463 C C . THR A 1 179 ? 5.090 11.827 -26.197 1.00 84.25 179 THR A C 1
ATOM 1465 O O . THR A 1 179 ? 4.644 12.435 -25.228 1.00 84.25 179 THR A O 1
ATOM 1468 N N . ARG A 1 180 ? 4.371 10.915 -26.863 1.00 84.62 180 ARG A N 1
ATOM 1469 C CA . ARG A 1 180 ? 2.991 10.558 -26.511 1.00 84.62 180 ARG A CA 1
ATOM 1470 C C . ARG A 1 180 ? 2.891 9.979 -25.106 1.00 84.62 180 ARG A C 1
ATOM 1472 O O . ARG A 1 180 ? 2.068 10.449 -24.335 1.00 84.62 180 ARG A O 1
ATOM 1479 N N . ALA A 1 181 ? 3.762 9.043 -24.723 1.00 79.50 181 ALA A N 1
ATOM 1480 C CA . ALA A 1 181 ? 3.767 8.472 -23.376 1.00 79.50 181 ALA A CA 1
ATOM 1481 C C . ALA A 1 181 ? 3.942 9.548 -22.292 1.00 79.50 181 ALA A C 1
ATOM 1483 O O . ALA A 1 181 ? 3.221 9.548 -21.294 1.00 79.50 181 ALA A O 1
ATOM 1484 N N . ILE A 1 182 ? 4.878 10.482 -22.488 1.00 82.38 182 ILE A N 1
ATOM 1485 C CA . ILE A 1 182 ? 5.131 11.578 -21.544 1.00 82.38 182 ILE A CA 1
ATOM 1486 C C . ILE A 1 182 ? 3.945 12.544 -21.505 1.00 82.38 182 ILE A C 1
ATOM 1488 O O . ILE A 1 182 ? 3.502 12.903 -20.413 1.00 82.38 182 ILE A O 1
ATOM 1492 N N . THR A 1 183 ? 3.436 12.963 -22.665 1.00 85.94 183 THR A N 1
ATOM 1493 C CA . THR A 1 183 ? 2.311 13.899 -22.763 1.00 85.94 183 THR A CA 1
ATOM 1494 C C . THR A 1 183 ? 1.047 13.291 -22.172 1.00 85.94 183 THR A C 1
ATOM 1496 O O . THR A 1 183 ? 0.486 13.881 -21.258 1.00 85.94 183 THR A O 1
ATOM 1499 N N . ASN A 1 184 ? 0.666 12.078 -22.574 1.00 83.81 184 ASN A N 1
ATOM 1500 C CA . ASN A 1 184 ? -0.510 11.380 -22.053 1.00 83.81 184 ASN A CA 1
ATOM 1501 C C . ASN A 1 184 ? -0.413 11.188 -20.537 1.00 83.81 184 ASN A C 1
ATOM 1503 O O . ASN A 1 184 ? -1.378 11.432 -19.825 1.00 83.81 184 ASN A O 1
ATOM 1507 N N . ALA A 1 185 ? 0.763 10.828 -20.011 1.00 80.75 185 ALA A N 1
ATOM 1508 C CA . ALA A 1 185 ? 0.944 10.690 -18.569 1.00 80.75 185 ALA A CA 1
ATOM 1509 C C . ALA A 1 185 ? 0.857 12.029 -17.817 1.00 80.75 185 ALA A C 1
ATOM 1511 O O . ALA A 1 185 ? 0.408 12.047 -16.672 1.00 80.75 185 ALA A O 1
ATOM 1512 N N . LYS A 1 186 ? 1.308 13.139 -18.417 1.00 84.56 186 LYS A N 1
ATOM 1513 C CA . LYS A 1 186 ? 1.165 14.483 -17.836 1.00 84.56 186 LYS A CA 1
ATOM 1514 C C . LYS A 1 186 ? -0.287 14.952 -17.875 1.00 84.56 186 LYS A C 1
ATOM 1516 O O . LYS A 1 186 ? -0.780 15.414 -16.852 1.00 84.56 186 LYS A O 1
ATOM 1521 N N . THR A 1 187 ? -0.947 14.815 -19.022 1.00 86.62 187 THR A N 1
ATOM 1522 C CA . THR A 1 187 ? -2.349 15.191 -19.223 1.00 86.62 187 THR A CA 1
ATOM 1523 C C . THR A 1 187 ? -3.253 14.395 -18.295 1.00 86.62 187 THR A C 1
ATOM 1525 O O . THR A 1 187 ? -3.936 15.011 -17.488 1.00 86.62 187 THR A O 1
ATOM 1528 N N . LYS A 1 188 ? -3.133 13.060 -18.276 1.00 85.50 188 LYS A N 1
ATOM 1529 C CA . LYS A 1 188 ? -3.901 12.197 -17.371 1.00 85.50 188 LYS A CA 1
ATOM 1530 C C . LYS A 1 188 ? -3.702 12.583 -15.905 1.00 85.50 188 LYS A C 1
ATOM 1532 O O . LYS A 1 188 ? -4.666 12.833 -15.206 1.00 85.50 188 LYS A O 1
ATOM 1537 N N . ARG A 1 189 ? -2.454 12.758 -15.442 1.00 82.75 189 ARG A N 1
ATOM 1538 C CA . ARG A 1 189 ? -2.206 13.214 -14.058 1.00 82.75 189 ARG A CA 1
ATOM 1539 C C . ARG A 1 189 ? -2.842 14.568 -13.761 1.00 82.75 189 ARG A C 1
ATOM 1541 O O . ARG A 1 189 ? -3.302 14.776 -12.643 1.00 82.75 189 ARG A O 1
ATOM 1548 N N . LYS A 1 190 ? -2.827 15.496 -14.721 1.00 86.75 190 LYS A N 1
ATOM 1549 C CA . LYS A 1 190 ? -3.458 16.808 -14.567 1.00 86.75 190 LYS A CA 1
ATOM 1550 C C . LYS A 1 190 ? -4.975 16.668 -14.477 1.00 86.75 190 LYS A C 1
ATOM 1552 O O . LYS A 1 190 ? -5.559 17.302 -13.608 1.00 86.75 190 LYS A O 1
ATOM 1557 N N . GLU A 1 191 ? -5.585 15.861 -15.336 1.00 89.31 191 GLU A N 1
ATOM 1558 C CA . GLU A 1 191 ? -7.022 15.564 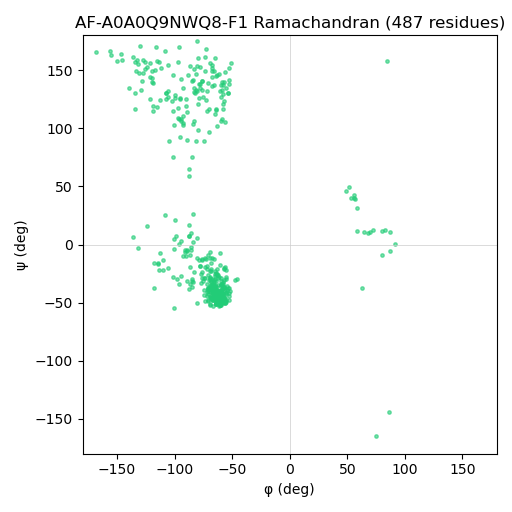-15.334 1.00 89.31 191 GLU A CA 1
ATOM 1559 C C . GLU A 1 191 ? -7.442 14.897 -14.022 1.00 89.31 191 GLU A C 1
ATOM 1561 O O . GLU A 1 191 ? -8.285 15.448 -13.320 1.00 89.31 191 GLU A O 1
ATOM 1566 N N . ASP A 1 192 ? -6.766 13.814 -13.626 1.00 86.19 192 ASP A N 1
ATOM 1567 C CA . ASP A 1 192 ? -7.003 13.094 -12.368 1.00 86.19 192 ASP A CA 1
ATOM 1568 C C . ASP A 1 192 ? -6.888 14.044 -11.162 1.00 86.19 192 ASP A C 1
ATOM 1570 O O . ASP A 1 192 ? -7.767 14.106 -10.303 1.00 86.19 192 ASP A O 1
ATOM 1574 N N . THR A 1 193 ? -5.823 14.853 -11.112 1.00 86.00 193 THR A N 1
ATOM 1575 C CA . THR A 1 193 ? -5.626 15.827 -10.025 1.00 86.00 193 THR A CA 1
ATOM 1576 C C . THR A 1 193 ? -6.713 16.900 -10.040 1.00 86.00 193 THR A C 1
ATOM 1578 O O . THR A 1 193 ? -7.216 17.275 -8.983 1.00 86.00 193 THR A O 1
ATOM 1581 N N . SER A 1 194 ? -7.101 17.396 -11.217 1.00 89.25 194 SER A N 1
ATOM 1582 C CA . SER A 1 194 ? -8.138 18.429 -11.353 1.00 89.25 194 SER A CA 1
ATOM 1583 C C . SER A 1 194 ? -9.523 17.912 -10.967 1.00 89.25 194 SER A C 1
ATOM 1585 O O . SER A 1 194 ? -10.329 18.693 -10.473 1.00 89.25 194 SER A O 1
ATOM 1587 N N . ALA A 1 195 ? -9.786 16.615 -11.144 1.00 90.44 195 ALA A N 1
ATOM 1588 C CA . ALA A 1 195 ? -11.021 15.972 -10.708 1.00 90.44 195 ALA A CA 1
ATOM 1589 C C . ALA A 1 195 ? -11.107 15.851 -9.176 1.00 90.44 195 ALA A C 1
ATOM 1591 O O . ALA A 1 195 ? -12.173 16.053 -8.604 1.00 90.44 195 ALA A O 1
ATOM 1592 N N . VAL A 1 196 ? -9.986 15.566 -8.501 1.00 89.31 196 VAL A N 1
ATOM 1593 C CA . VAL A 1 196 ? -9.960 15.336 -7.043 1.00 89.31 196 VAL A CA 1
ATOM 1594 C C . VAL A 1 196 ? -9.752 16.623 -6.237 1.00 89.31 196 VAL A C 1
ATOM 1596 O O . VAL A 1 196 ? -10.266 16.739 -5.129 1.00 89.31 196 VAL A O 1
ATOM 1599 N N . THR A 1 197 ? -9.021 17.608 -6.772 1.00 90.06 197 THR A N 1
ATOM 1600 C CA . THR A 1 197 ? -8.656 18.844 -6.045 1.00 90.06 197 THR A CA 1
ATOM 1601 C C . THR A 1 197 ? -9.858 19.575 -5.426 1.00 90.06 197 THR A C 1
ATOM 1603 O O . THR A 1 197 ? -9.760 19.960 -4.259 1.00 90.06 197 THR A O 1
ATOM 1606 N N . PRO A 1 198 ? -10.999 19.744 -6.126 1.00 93.50 198 PRO A N 1
ATOM 1607 C CA . PRO A 1 198 ? -12.180 20.382 -5.542 1.00 93.50 198 PRO A CA 1
ATOM 1608 C C . PRO A 1 198 ? -12.775 19.614 -4.355 1.00 93.50 198 PRO A C 1
ATOM 1610 O O . PRO A 1 198 ? -13.377 20.228 -3.481 1.00 93.50 198 PRO A O 1
ATOM 1613 N N . LEU A 1 199 ? -12.574 18.294 -4.304 1.00 93.88 199 LEU A N 1
ATOM 1614 C CA . LEU A 1 199 ? -13.142 17.398 -3.295 1.00 93.88 199 LEU A CA 1
ATOM 1615 C C . LEU A 1 199 ? -12.231 17.222 -2.072 1.00 93.88 199 LEU A C 1
ATOM 1617 O O . LEU A 1 199 ? -12.634 16.600 -1.094 1.00 93.88 199 LEU A O 1
ATOM 1621 N N . LEU A 1 200 ? -11.005 17.764 -2.077 1.00 91.88 200 LEU A N 1
ATOM 1622 C CA . LEU A 1 200 ? -10.070 17.608 -0.952 1.00 91.88 200 LEU A CA 1
ATOM 1623 C C . LEU A 1 200 ? -10.649 18.052 0.406 1.00 91.88 200 LEU A C 1
ATOM 1625 O O . LEU A 1 200 ? -10.378 17.360 1.391 1.00 91.88 200 LEU A O 1
ATOM 1629 N N . PRO A 1 201 ? -11.435 19.147 0.512 1.00 92.06 201 PRO A N 1
ATOM 1630 C CA . PRO A 1 201 ? -12.078 19.511 1.773 1.00 92.06 201 PRO A CA 1
ATOM 1631 C C . PRO A 1 201 ? -13.074 18.455 2.264 1.00 92.06 201 PRO A C 1
ATOM 1633 O O . PRO A 1 201 ? -13.062 18.126 3.447 1.00 92.06 201 PRO A O 1
ATOM 1636 N N . GLU A 1 202 ? -13.886 17.894 1.366 1.00 94.69 202 GLU A N 1
ATOM 1637 C CA . GLU A 1 202 ? -14.875 16.854 1.683 1.00 94.69 202 GLU A CA 1
ATOM 1638 C C . GLU A 1 202 ? -14.190 15.544 2.075 1.00 94.69 202 GLU A C 1
ATOM 1640 O O . GLU A 1 202 ? -14.519 14.958 3.102 1.00 94.69 202 GLU A O 1
ATOM 1645 N N . ILE A 1 203 ? -13.158 15.135 1.328 1.00 93.88 203 ILE A N 1
ATOM 1646 C CA . ILE A 1 203 ? -12.339 13.960 1.651 1.00 93.88 203 ILE A CA 1
ATOM 1647 C C . ILE A 1 203 ? -11.709 14.122 3.041 1.00 93.88 203 ILE A C 1
ATOM 1649 O O . ILE A 1 203 ? -11.700 13.178 3.833 1.00 93.88 203 ILE A O 1
ATOM 1653 N N . ARG A 1 204 ? -11.196 15.318 3.367 1.00 93.38 204 ARG A N 1
ATOM 1654 C CA . ARG A 1 204 ? -10.659 15.605 4.702 1.00 93.38 204 ARG A CA 1
ATOM 1655 C C . ARG A 1 204 ? -11.753 15.519 5.766 1.00 93.38 204 ARG A C 1
ATOM 1657 O O . ARG A 1 204 ? -11.535 14.869 6.782 1.00 93.38 204 ARG A O 1
ATOM 1664 N N . ALA A 1 205 ? -12.908 16.144 5.545 1.00 94.12 205 ALA A N 1
ATOM 1665 C CA . ALA A 1 205 ? -14.021 16.116 6.493 1.00 94.12 205 ALA A CA 1
ATOM 1666 C C . ALA A 1 205 ? -14.481 14.677 6.787 1.00 94.12 205 ALA A C 1
ATOM 1668 O O . ALA A 1 205 ? -14.577 14.292 7.951 1.00 94.12 205 ALA A O 1
ATOM 1669 N N . GLU A 1 206 ? -14.650 13.863 5.744 1.00 95.19 206 GLU A N 1
ATOM 1670 C CA . GLU A 1 206 ? -15.001 12.445 5.850 1.00 95.19 206 GLU A CA 1
ATOM 1671 C C . GLU A 1 206 ? -13.925 11.647 6.605 1.00 95.19 206 GLU A C 1
ATOM 1673 O O . GLU A 1 206 ? -14.229 10.847 7.490 1.00 95.19 206 GLU A O 1
ATOM 1678 N N . GLY A 1 207 ? -12.642 11.906 6.330 1.00 95.62 207 GLY A N 1
ATOM 1679 C CA . GLY A 1 207 ? -11.536 11.293 7.067 1.00 95.62 207 GLY A CA 1
ATOM 1680 C C . GLY A 1 207 ? -11.558 11.614 8.567 1.00 95.62 207 GLY A C 1
ATOM 1681 O O . GLY A 1 207 ? -11.318 10.729 9.391 1.00 95.62 207 GLY A O 1
ATOM 1682 N N . HIS A 1 208 ? -11.889 12.855 8.942 1.00 95.44 208 HIS A N 1
ATOM 1683 C CA . HIS A 1 208 ? -12.044 13.247 10.350 1.00 95.44 208 HIS A CA 1
ATOM 1684 C C . HIS A 1 208 ? -13.296 12.633 10.984 1.00 95.44 208 HIS A C 1
ATOM 1686 O O . HIS A 1 208 ? -13.225 12.192 12.130 1.00 95.44 208 HIS A O 1
ATOM 1692 N N . LEU A 1 209 ? -14.412 12.541 10.255 1.00 95.69 209 LEU A N 1
ATOM 1693 C CA . LEU A 1 209 ? -15.622 11.859 10.726 1.00 95.69 209 LEU A CA 1
ATOM 1694 C C . LEU A 1 209 ? -15.327 10.392 11.069 1.00 95.69 209 LEU A C 1
ATOM 1696 O O . LEU A 1 209 ? -15.604 9.952 12.187 1.00 95.69 209 LEU A O 1
ATOM 1700 N N . ARG A 1 210 ? -14.688 9.664 10.148 1.00 95.94 210 ARG A N 1
ATOM 1701 C CA . ARG A 1 210 ? -14.320 8.251 10.332 1.00 95.94 210 ARG A CA 1
ATOM 1702 C C . ARG A 1 210 ? -13.336 8.041 11.473 1.00 95.94 210 ARG A C 1
ATOM 1704 O O . ARG A 1 210 ? -13.477 7.085 12.233 1.00 95.94 210 ARG A O 1
ATOM 1711 N N . TRP A 1 211 ? -12.355 8.933 11.615 1.00 96.75 211 TRP A N 1
ATOM 1712 C CA . TRP A 1 211 ? -11.446 8.931 12.761 1.00 96.75 211 TRP A CA 1
ATOM 1713 C C . TRP A 1 211 ? -12.209 9.073 14.080 1.00 96.75 211 TRP A C 1
ATOM 1715 O O . TRP A 1 211 ? -12.015 8.277 14.997 1.00 96.75 211 TRP A O 1
ATOM 1725 N N . ASN A 1 212 ? -13.123 10.040 14.154 1.00 96.62 212 ASN A N 1
ATOM 1726 C CA . ASN A 1 212 ? -13.905 10.304 15.356 1.00 96.62 212 ASN A CA 1
ATOM 1727 C C . ASN A 1 212 ? -14.812 9.122 15.740 1.00 96.62 212 ASN A C 1
ATOM 1729 O O . ASN A 1 212 ? -14.901 8.794 16.923 1.00 96.62 212 ASN A O 1
ATOM 1733 N N . GLN A 1 213 ? -15.433 8.453 14.762 1.00 97.12 213 GLN A N 1
ATOM 1734 C CA . GLN A 1 213 ? -16.199 7.219 14.991 1.00 97.12 213 GLN A CA 1
ATOM 1735 C C . GLN A 1 213 ? -15.314 6.115 15.592 1.00 97.12 213 GLN A C 1
ATOM 1737 O O . GLN A 1 213 ? -15.676 5.490 16.586 1.00 97.12 213 GLN A O 1
ATOM 1742 N N . VAL A 1 214 ? -14.112 5.902 15.042 1.00 97.56 214 VAL A N 1
ATOM 1743 C CA . VAL A 1 214 ? -13.166 4.892 15.550 1.00 97.56 214 VAL A CA 1
ATOM 1744 C C . VAL A 1 214 ? -12.677 5.233 16.966 1.00 97.56 214 VAL A C 1
ATOM 1746 O O . VAL A 1 214 ? -12.541 4.329 17.794 1.00 97.56 214 VAL A O 1
ATOM 1749 N N . CYS A 1 215 ? -12.463 6.515 17.283 1.00 97.19 215 CYS A N 1
ATOM 1750 C CA . CYS A 1 215 ? -12.141 6.967 18.640 1.00 97.19 215 CYS A CA 1
ATOM 1751 C C . CYS A 1 215 ? -13.253 6.626 19.636 1.00 97.19 215 CYS A C 1
ATOM 1753 O O . CYS A 1 215 ? -12.981 5.976 20.645 1.00 97.19 215 CYS A O 1
ATOM 1755 N N . ARG A 1 216 ? -14.502 7.004 19.335 1.00 97.75 216 ARG A N 1
ATOM 1756 C CA . ARG A 1 216 ? -15.651 6.737 20.215 1.00 97.75 216 ARG A CA 1
ATOM 1757 C C . ARG A 1 216 ? -15.901 5.245 20.399 1.00 97.75 216 ARG A C 1
ATOM 1759 O O . ARG A 1 216 ? -16.101 4.798 21.526 1.00 97.75 216 ARG A O 1
ATOM 1766 N N . LEU A 1 217 ? -15.783 4.458 19.329 1.00 98.06 217 LEU A N 1
ATOM 1767 C CA . LEU A 1 217 ? -15.880 3.003 19.409 1.00 98.06 217 LEU A CA 1
ATOM 1768 C C . LEU A 1 217 ? -14.808 2.411 20.339 1.00 98.06 217 LEU A C 1
ATOM 1770 O O . LEU A 1 217 ? -15.103 1.561 21.181 1.00 98.06 217 LEU A O 1
ATOM 1774 N N . ARG A 1 218 ? -13.558 2.878 20.227 1.00 97.19 218 ARG A N 1
ATOM 1775 C CA . ARG A 1 218 ? -12.460 2.449 21.107 1.00 97.19 218 ARG A CA 1
ATOM 1776 C C . ARG A 1 218 ? -12.693 2.856 22.562 1.00 97.19 218 ARG A C 1
ATOM 1778 O O . ARG A 1 218 ? -12.381 2.079 23.464 1.00 97.19 218 ARG A O 1
ATOM 1785 N N . GLU A 1 219 ? -13.225 4.048 22.809 1.00 97.75 219 GLU A N 1
ATOM 1786 C CA . GLU A 1 219 ? -13.583 4.509 24.154 1.00 97.75 219 GLU A CA 1
ATOM 1787 C C . GLU A 1 219 ? -14.691 3.649 24.770 1.00 97.75 219 GLU A C 1
ATOM 1789 O O . GLU A 1 219 ? -14.534 3.171 25.897 1.00 97.75 219 GLU A O 1
ATOM 1794 N N . ALA A 1 220 ? -15.764 3.380 24.021 1.00 98.12 220 ALA A N 1
ATOM 1795 C CA . ALA A 1 220 ? -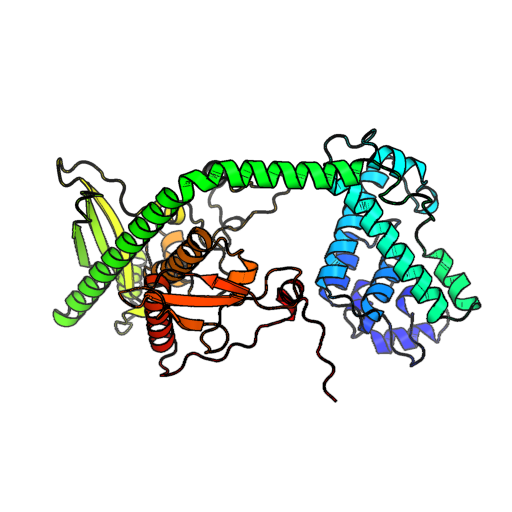16.854 2.505 24.449 1.00 98.12 220 ALA A CA 1
ATOM 1796 C C . ALA A 1 220 ? -16.349 1.089 24.773 1.00 98.12 220 ALA A C 1
ATOM 1798 O O . ALA A 1 220 ? -16.669 0.535 25.825 1.00 98.12 220 ALA A O 1
ATOM 1799 N N . TYR A 1 221 ? -15.478 0.542 23.923 1.00 97.75 221 TYR A N 1
ATOM 1800 C CA . TYR A 1 221 ? -14.818 -0.743 24.145 1.00 97.75 221 TYR A CA 1
ATOM 1801 C C . TYR A 1 221 ? -13.985 -0.778 25.431 1.00 97.75 221 TYR A C 1
ATOM 1803 O O . TYR A 1 221 ? -14.132 -1.684 26.253 1.00 97.75 221 TYR A O 1
ATOM 1811 N N . ARG A 1 222 ? -13.133 0.229 25.649 1.00 96.56 222 ARG A N 1
ATOM 1812 C CA . ARG A 1 222 ? -12.307 0.325 26.862 1.00 96.56 222 ARG A CA 1
ATOM 1813 C C . ARG A 1 222 ? -13.162 0.461 28.114 1.00 96.56 222 ARG A C 1
ATOM 1815 O O . ARG A 1 222 ? -12.862 -0.167 29.126 1.00 96.56 222 ARG A O 1
ATOM 1822 N N . LYS A 1 223 ? -14.252 1.227 28.042 1.00 97.25 223 LYS A N 1
ATOM 1823 C CA . LYS A 1 223 ? -15.222 1.348 29.133 1.00 97.25 223 LYS A CA 1
ATOM 1824 C C . LYS A 1 223 ? -15.895 0.010 29.446 1.00 97.25 223 LYS A C 1
ATOM 1826 O O . LYS A 1 223 ? -16.031 -0.322 30.622 1.00 97.25 223 LYS A O 1
ATOM 1831 N N . ALA A 1 224 ? -16.254 -0.773 28.428 1.00 97.12 224 ALA A N 1
ATOM 1832 C CA . ALA A 1 224 ? -16.805 -2.114 28.614 1.00 97.12 224 ALA A CA 1
ATOM 1833 C C . ALA A 1 224 ? -15.796 -3.054 29.302 1.00 97.12 224 ALA A C 1
ATOM 1835 O O . ALA A 1 224 ? -16.159 -3.728 30.264 1.00 97.12 224 ALA A O 1
ATOM 1836 N N . ILE A 1 225 ? -14.517 -3.032 28.899 1.00 96.19 225 ILE A N 1
ATOM 1837 C CA . ILE A 1 225 ? -13.447 -3.798 29.568 1.00 96.19 225 ILE A CA 1
ATOM 1838 C C . ILE A 1 225 ? -13.292 -3.386 31.033 1.00 96.19 225 ILE A C 1
ATOM 1840 O O . ILE A 1 225 ? -13.236 -4.248 31.908 1.00 96.19 225 ILE A O 1
ATOM 1844 N N . MET A 1 226 ? -13.212 -2.082 31.314 1.00 95.50 226 MET A N 1
ATOM 1845 C CA . MET A 1 226 ? -13.085 -1.591 32.692 1.00 95.50 226 MET A CA 1
ATOM 1846 C C . MET A 1 226 ? -14.279 -2.029 33.541 1.00 95.50 226 MET A C 1
ATOM 1848 O O . MET A 1 226 ? -14.084 -2.543 34.635 1.00 95.50 226 MET A O 1
ATOM 1852 N N . THR A 1 227 ? -15.493 -1.926 32.996 1.00 94.81 227 THR A N 1
ATOM 1853 C CA . THR A 1 227 ? -16.720 -2.369 33.673 1.00 94.81 227 THR A CA 1
ATOM 1854 C C . THR A 1 227 ? -16.666 -3.864 33.993 1.00 94.81 227 THR A C 1
ATOM 1856 O O . THR A 1 227 ? -16.936 -4.252 35.127 1.00 94.81 227 THR A O 1
ATOM 1859 N N . ALA A 1 228 ? -16.249 -4.698 33.032 1.00 93.38 228 ALA A N 1
ATOM 1860 C CA . ALA A 1 228 ? -16.099 -6.138 33.236 1.00 93.38 228 ALA A CA 1
ATOM 1861 C C . ALA A 1 228 ? -15.111 -6.464 34.367 1.00 93.38 228 ALA A C 1
ATOM 1863 O O . ALA A 1 228 ? -15.388 -7.328 35.195 1.00 93.38 228 ALA A O 1
ATOM 1864 N N . LYS A 1 229 ? -13.988 -5.740 34.442 1.00 91.88 229 LYS A N 1
ATOM 1865 C CA . LYS A 1 229 ? -12.986 -5.915 35.503 1.00 91.88 229 LYS A CA 1
ATOM 1866 C C . LYS A 1 229 ? -13.476 -5.461 36.871 1.00 91.88 229 LYS A C 1
ATOM 1868 O O . LYS A 1 229 ? -13.350 -6.204 37.836 1.00 91.88 229 LYS A O 1
ATOM 1873 N N . GLU A 1 230 ? -13.985 -4.235 36.961 1.00 93.50 230 GLU A N 1
ATOM 1874 C CA . GLU A 1 230 ? -14.382 -3.614 38.230 1.00 93.50 230 GLU A CA 1
ATOM 1875 C C . GLU A 1 230 ? -15.547 -4.360 38.881 1.00 93.50 230 GLU A C 1
ATOM 1877 O O . GLU A 1 230 ? -15.599 -4.486 40.103 1.00 93.50 230 GLU A O 1
ATOM 1882 N N . GLN A 1 231 ? -16.458 -4.891 38.063 1.00 93.50 231 GLN A N 1
ATOM 1883 C CA . GLN A 1 231 ? -17.622 -5.649 38.520 1.00 93.50 231 GLN A CA 1
ATOM 1884 C C . GLN A 1 231 ? -17.395 -7.169 38.511 1.00 93.50 231 GLN A C 1
ATOM 1886 O O . GLN A 1 231 ? -18.300 -7.914 38.879 1.00 93.50 231 GLN A O 1
ATOM 1891 N N . ASN A 1 232 ? -16.203 -7.630 38.112 1.00 90.00 232 ASN A N 1
ATOM 1892 C CA . ASN A 1 232 ? -15.848 -9.044 37.977 1.00 90.00 232 ASN A CA 1
ATOM 1893 C C . ASN A 1 232 ? -16.899 -9.850 37.180 1.00 90.00 232 ASN A C 1
ATOM 1895 O O . ASN A 1 232 ? -17.340 -10.918 37.610 1.00 90.00 232 ASN A O 1
ATOM 1899 N N . LEU A 1 233 ? -17.336 -9.298 36.042 1.00 90.19 233 LEU A N 1
ATOM 1900 C CA . LEU A 1 233 ? -18.324 -9.922 35.160 1.00 90.19 233 LEU A CA 1
ATOM 1901 C C . LEU A 1 233 ? -17.683 -11.043 34.342 1.00 90.19 233 LEU A C 1
ATOM 1903 O O . LEU A 1 233 ? -16.574 -10.902 33.826 1.00 90.19 233 LEU A O 1
ATOM 1907 N N . GLU A 1 234 ? -18.420 -12.136 34.163 1.00 90.06 234 GLU A N 1
ATOM 1908 C CA . GLU A 1 234 ? -18.031 -13.196 33.238 1.00 90.06 234 GLU A CA 1
ATOM 1909 C C . GLU A 1 234 ? -18.297 -12.764 31.793 1.00 90.06 234 GLU A C 1
ATOM 1911 O O . GLU A 1 234 ? -19.369 -12.254 31.468 1.00 90.06 234 GLU A O 1
ATOM 1916 N N . LEU A 1 235 ? -17.312 -12.970 30.916 1.00 92.25 235 LEU A N 1
ATOM 1917 C CA . LEU A 1 235 ? -17.471 -12.723 29.488 1.00 92.25 235 LEU A CA 1
ATOM 1918 C C . LEU A 1 235 ? -18.174 -13.908 28.799 1.00 92.25 235 LEU A C 1
ATOM 1920 O O . LEU A 1 235 ? -17.933 -15.062 29.165 1.00 92.25 235 LEU A O 1
ATOM 1924 N N . PRO A 1 236 ? -18.985 -13.657 27.755 1.00 94.50 236 PRO A N 1
ATOM 1925 C CA . PRO A 1 236 ? -19.200 -12.360 27.112 1.00 94.50 236 PRO A CA 1
ATOM 1926 C C . PRO A 1 236 ? -20.184 -11.431 27.832 1.00 94.50 236 PRO A C 1
ATOM 1928 O O . PRO A 1 236 ? -21.144 -11.896 28.439 1.00 94.50 236 PRO A O 1
ATOM 1931 N N . ILE A 1 237 ? -20.015 -10.119 27.642 1.00 96.25 237 ILE A N 1
ATOM 1932 C CA . ILE A 1 237 ? -20.997 -9.106 28.068 1.00 96.25 237 ILE A CA 1
ATOM 1933 C C . ILE A 1 237 ? -21.479 -8.264 26.889 1.00 96.25 237 ILE A C 1
ATOM 1935 O O . ILE A 1 237 ? -20.704 -7.936 25.992 1.00 96.25 237 ILE A O 1
ATOM 1939 N N . ASP A 1 238 ? -22.753 -7.891 26.900 1.00 97.88 238 ASP A N 1
ATOM 1940 C CA . ASP A 1 238 ? -23.320 -6.979 25.908 1.00 97.88 238 ASP A CA 1
ATOM 1941 C C . ASP A 1 238 ? -23.056 -5.522 26.305 1.00 97.88 238 ASP A C 1
ATOM 1943 O O . ASP A 1 238 ? -23.134 -5.152 27.479 1.00 97.88 238 ASP A O 1
ATOM 1947 N N . PHE A 1 239 ? -22.759 -4.676 25.322 1.00 98.12 239 PHE A N 1
ATOM 1948 C CA . PHE A 1 239 ? -22.664 -3.231 25.506 1.00 98.12 239 PHE A CA 1
ATOM 1949 C C . PHE A 1 239 ? -23.138 -2.496 24.253 1.00 98.12 239 PHE A C 1
ATOM 1951 O O . PHE A 1 239 ? -23.179 -3.046 23.153 1.00 98.12 239 PHE A O 1
ATOM 1958 N N . TYR A 1 240 ? -23.516 -1.235 24.417 1.00 97.81 240 TYR A N 1
ATOM 1959 C CA . TYR A 1 240 ? -23.907 -0.369 23.313 1.00 97.81 240 TYR A CA 1
ATOM 1960 C C . TYR A 1 240 ? -23.499 1.067 23.610 1.00 97.81 240 TYR A C 1
ATOM 1962 O O . TYR A 1 240 ? -23.203 1.418 24.757 1.00 97.81 240 TYR A O 1
ATOM 1970 N N . TYR A 1 241 ? -23.495 1.896 22.575 1.00 97.81 241 TYR A N 1
ATOM 1971 C CA . TYR A 1 241 ? -23.406 3.340 22.725 1.00 97.81 241 TYR A CA 1
ATOM 1972 C C . TYR A 1 241 ? -24.137 4.039 21.577 1.00 97.81 241 TYR A C 1
ATOM 1974 O O . TYR A 1 241 ? -24.347 3.445 20.516 1.00 97.81 241 TYR A O 1
ATOM 1982 N N . ASP A 1 242 ? -24.523 5.288 21.820 1.00 97.44 242 ASP A N 1
ATOM 1983 C CA . ASP A 1 242 ? -25.166 6.145 20.828 1.00 97.44 242 ASP A CA 1
ATOM 1984 C C . ASP A 1 242 ? -24.068 6.908 20.081 1.00 97.44 242 ASP A C 1
ATOM 1986 O O . ASP A 1 242 ? -23.257 7.621 20.682 1.00 97.44 242 ASP A O 1
ATOM 1990 N N . GLU A 1 243 ? -23.993 6.692 18.773 1.00 95.12 243 GLU A N 1
ATOM 1991 C CA . GLU A 1 243 ? -23.076 7.385 17.883 1.00 95.12 243 GLU A CA 1
ATOM 1992 C C . GLU A 1 243 ? -23.555 8.834 17.667 1.00 95.12 243 GLU A C 1
ATOM 1994 O O . GLU A 1 243 ? -24.695 9.182 17.965 1.00 95.12 243 GLU A O 1
ATOM 1999 N N . SER A 1 244 ? -22.662 9.719 17.213 1.00 91.00 244 SER A N 1
ATOM 2000 C CA . SER A 1 244 ? -22.919 11.167 17.147 1.00 91.00 244 SER A CA 1
ATOM 2001 C C . SER A 1 244 ? -24.232 11.536 16.446 1.00 91.00 244 SER A C 1
ATOM 2003 O O . SER A 1 244 ? -24.643 10.824 15.535 1.00 91.00 244 SER A O 1
ATOM 2005 N N . GLU A 1 245 ? -24.786 12.716 16.751 1.00 88.00 245 GLU A N 1
ATOM 2006 C CA . GLU A 1 245 ? -25.993 13.276 16.106 1.00 88.00 245 GLU A CA 1
ATOM 2007 C C . GLU A 1 245 ? -25.965 13.217 14.569 1.00 88.00 245 GLU A C 1
ATOM 2009 O O . GLU A 1 245 ? -27.004 13.081 13.937 1.00 88.00 245 GLU A O 1
ATOM 2014 N N . TYR A 1 246 ? -24.777 13.295 13.960 1.00 88.56 246 TYR A N 1
ATOM 2015 C CA . TYR A 1 246 ? -24.619 13.186 12.509 1.00 88.56 246 TYR A CA 1
ATOM 2016 C C . TYR A 1 246 ? -24.936 11.785 11.960 1.00 88.56 246 TYR A C 1
ATOM 2018 O O . TYR A 1 246 ? -25.470 11.660 10.865 1.00 88.56 246 TYR A O 1
ATOM 2026 N N . VAL A 1 247 ? -24.574 10.736 12.701 1.00 91.12 247 VAL A N 1
ATOM 2027 C CA . VAL A 1 247 ? -24.836 9.336 12.326 1.00 91.12 247 VAL A CA 1
ATOM 2028 C C . VAL A 1 247 ? -26.211 8.911 12.831 1.00 91.12 247 VAL A C 1
ATOM 2030 O O . VAL A 1 247 ? -26.930 8.220 12.125 1.00 91.12 247 VAL A O 1
ATOM 2033 N N . ASN A 1 248 ? -26.582 9.364 14.032 1.00 95.19 248 ASN A N 1
ATOM 2034 C CA . ASN A 1 248 ? -27.878 9.131 14.660 1.00 95.19 248 ASN A CA 1
ATOM 2035 C C . ASN A 1 248 ? -28.249 7.642 14.803 1.00 95.19 248 ASN A C 1
ATOM 2037 O O . ASN A 1 248 ? -29.389 7.232 14.571 1.00 95.19 248 ASN A O 1
ATOM 2041 N N . GLU A 1 249 ? -27.275 6.820 15.198 1.00 97.50 249 GLU A N 1
ATOM 2042 C CA . GLU A 1 249 ? -27.440 5.377 15.379 1.00 97.50 249 GLU A CA 1
ATOM 2043 C C . GLU A 1 249 ? -26.966 4.920 16.758 1.00 97.50 249 GLU A C 1
ATOM 2045 O O . GLU A 1 249 ? -25.987 5.429 17.300 1.00 97.50 249 GLU A O 1
ATOM 2050 N N . ARG A 1 250 ? -27.613 3.890 17.301 1.00 98.12 250 ARG A N 1
ATOM 2051 C CA . ARG A 1 250 ? -27.122 3.088 18.417 1.00 98.12 250 ARG A CA 1
ATOM 2052 C C . ARG A 1 250 ? -26.423 1.850 17.886 1.00 98.12 250 ARG A C 1
ATOM 2054 O O . ARG A 1 250 ? -27.016 1.058 17.155 1.00 98.12 250 ARG A O 1
ATOM 2061 N N . TRP A 1 251 ? -25.178 1.639 18.294 1.00 98.25 251 TRP A N 1
ATOM 2062 C CA . TRP A 1 251 ? -24.407 0.468 17.884 1.00 98.25 251 TRP A CA 1
ATOM 2063 C C . TRP A 1 251 ? -24.300 -0.541 19.022 1.00 98.25 251 TRP A C 1
ATOM 2065 O O . TRP A 1 251 ? -23.879 -0.207 20.131 1.00 98.25 251 TRP A O 1
ATOM 2075 N N . HIS A 1 252 ? -24.671 -1.787 18.732 1.00 98.44 252 HIS A N 1
ATOM 2076 C CA . HIS A 1 252 ? -24.706 -2.885 19.689 1.00 98.44 252 HIS A CA 1
ATOM 2077 C C . HIS A 1 252 ? -23.552 -3.852 19.465 1.00 98.44 252 HIS A C 1
ATOM 2079 O O . HIS A 1 252 ? -23.325 -4.344 18.354 1.00 98.44 252 HIS A O 1
ATOM 2085 N N . PHE A 1 253 ? -22.875 -4.188 20.556 1.00 98.56 253 PHE A N 1
ATOM 2086 C CA . PHE A 1 253 ? -21.711 -5.051 20.557 1.00 98.56 253 PHE A CA 1
ATOM 2087 C C . PHE A 1 253 ? -21.769 -6.067 21.687 1.00 98.56 253 PHE A C 1
ATOM 2089 O O . PHE A 1 253 ? -22.452 -5.894 22.696 1.00 98.56 253 PHE A O 1
ATOM 2096 N N . LYS A 1 254 ? -20.964 -7.109 21.527 1.00 97.75 254 LYS A N 1
ATOM 2097 C CA . LYS A 1 254 ? -20.653 -8.067 22.577 1.00 97.75 254 LYS A CA 1
ATOM 2098 C C . LYS A 1 254 ? -19.151 -8.094 22.809 1.00 97.75 254 LYS A C 1
ATOM 2100 O O . LYS A 1 254 ? -18.385 -8.275 21.866 1.00 97.75 254 LYS A O 1
ATOM 2105 N N . LEU A 1 255 ? -18.728 -7.885 24.048 1.00 97.50 255 LEU A N 1
ATOM 2106 C CA . LEU A 1 255 ? -17.338 -7.988 24.467 1.00 97.50 255 LEU A CA 1
ATOM 2107 C C . LEU A 1 255 ? -17.001 -9.452 24.739 1.00 97.50 255 LEU A C 1
ATOM 2109 O O . LEU A 1 255 ? -17.705 -10.127 25.487 1.00 97.50 255 LEU A O 1
ATOM 2113 N N . TRP A 1 256 ? -15.898 -9.908 24.161 1.00 94.81 256 TRP A N 1
ATOM 2114 C CA . TRP A 1 256 ? -15.352 -11.248 24.312 1.00 94.81 256 TRP A CA 1
ATOM 2115 C C . TRP A 1 256 ? -13.903 -11.179 24.774 1.00 94.81 256 TRP A C 1
ATOM 2117 O O . TRP A 1 256 ? -13.200 -10.207 24.501 1.00 94.81 256 TRP A O 1
ATOM 2127 N N . ASP A 1 257 ? -13.439 -12.262 25.384 1.00 92.44 257 ASP A N 1
ATOM 2128 C CA . ASP A 1 257 ? -12.026 -12.620 25.416 1.00 92.44 257 ASP A CA 1
ATOM 2129 C C . ASP A 1 257 ? -11.820 -13.943 24.665 1.00 92.44 257 ASP A C 1
ATOM 2131 O O . ASP A 1 257 ? -12.769 -14.636 24.275 1.00 92.44 257 ASP A O 1
ATOM 2135 N N . ILE A 1 258 ? -10.560 -14.309 24.424 1.00 89.25 258 ILE A N 1
ATOM 2136 C CA . ILE A 1 258 ? -10.235 -15.557 23.721 1.00 89.25 258 ILE A CA 1
ATOM 2137 C C . ILE A 1 258 ? -10.870 -16.777 24.406 1.00 89.25 258 ILE A C 1
ATOM 2139 O O . ILE A 1 258 ? -11.355 -17.672 23.713 1.00 89.25 258 ILE A O 1
ATOM 2143 N N . SER A 1 259 ? -10.861 -16.815 25.739 1.00 88.19 259 SER A N 1
ATOM 2144 C CA . SER A 1 259 ? -11.267 -17.977 26.534 1.00 88.19 259 SER A CA 1
ATOM 2145 C C . SER A 1 259 ? -12.781 -18.182 26.534 1.00 88.19 259 SER A C 1
ATOM 2147 O O . SER A 1 259 ? -13.243 -19.288 26.262 1.00 88.19 259 SER A O 1
ATOM 2149 N N . SER A 1 260 ? -13.553 -17.124 26.784 1.00 89.94 260 SER A N 1
ATOM 2150 C CA . SER A 1 260 ? -15.019 -17.122 26.741 1.00 89.94 260 SER A CA 1
ATOM 2151 C C . SER A 1 260 ? -15.533 -17.463 25.348 1.00 89.94 260 SER A C 1
ATOM 2153 O O . SER A 1 260 ? -16.463 -18.257 25.208 1.00 89.94 260 SER A O 1
ATOM 2155 N N . PHE A 1 261 ? -14.890 -16.944 24.298 1.00 90.44 261 PHE A N 1
ATOM 2156 C CA . PHE A 1 261 ? -15.268 -17.280 22.932 1.00 90.44 261 PHE A CA 1
ATOM 2157 C C . PHE A 1 261 ? -15.029 -18.764 22.622 1.00 90.44 261 PHE A C 1
ATOM 2159 O O . PHE A 1 261 ? -15.927 -19.420 22.087 1.00 90.44 261 PHE A O 1
ATOM 2166 N N . ASP A 1 262 ? -13.851 -19.296 22.973 1.00 87.88 262 ASP A N 1
ATOM 2167 C CA . ASP A 1 262 ? -13.502 -20.712 22.774 1.00 87.88 262 ASP A CA 1
ATOM 2168 C C . ASP A 1 262 ? -14.416 -21.636 23.596 1.00 87.88 262 ASP A C 1
ATOM 2170 O O . ASP A 1 262 ? -14.823 -22.695 23.115 1.00 87.88 262 ASP A O 1
ATOM 2174 N N . TYR A 1 263 ? -14.795 -21.228 24.808 1.00 86.88 263 TYR A N 1
ATOM 2175 C CA . TYR A 1 263 ? -15.735 -21.975 25.637 1.00 86.88 263 TYR A CA 1
ATOM 2176 C C . TYR A 1 263 ? -17.121 -22.056 24.988 1.00 86.88 263 TYR A C 1
ATOM 2178 O O . TYR A 1 263 ? -17.650 -23.154 24.820 1.00 86.88 263 TYR A O 1
ATOM 2186 N N . VAL A 1 264 ? -17.680 -20.920 24.559 1.00 86.25 264 VAL A N 1
ATOM 2187 C CA . VAL A 1 264 ? -19.030 -20.862 23.976 1.00 86.25 264 VAL A CA 1
ATOM 2188 C C . VAL A 1 264 ? -19.116 -21.580 22.624 1.00 86.25 264 VAL A C 1
ATOM 2190 O O . VAL A 1 264 ? -20.124 -22.225 22.349 1.00 86.25 264 VAL A O 1
ATOM 2193 N N . HIS A 1 265 ? -18.086 -21.488 21.776 1.00 82.75 265 HIS A N 1
ATOM 2194 C CA . HIS A 1 265 ? -18.158 -22.001 20.399 1.00 82.75 265 HIS A CA 1
ATOM 2195 C C . HIS A 1 265 ? -17.463 -23.353 20.198 1.00 82.75 265 HIS A C 1
ATOM 2197 O O . HIS A 1 265 ? -17.861 -24.108 19.314 1.00 82.75 265 HIS A O 1
ATOM 2203 N N . GLU A 1 266 ? -16.432 -23.678 20.984 1.00 80.44 266 GLU A N 1
ATOM 2204 C CA . GLU A 1 266 ? -15.687 -24.939 20.854 1.00 80.44 266 GLU A CA 1
ATOM 2205 C C . GLU A 1 266 ? -15.868 -25.882 22.054 1.00 80.44 266 GLU A C 1
ATOM 2207 O O . GLU A 1 266 ? -15.368 -27.008 22.012 1.00 80.44 266 GLU A O 1
ATOM 2212 N N . GLY A 1 267 ? -16.522 -25.445 23.139 1.00 77.31 267 GLY A N 1
ATOM 2213 C CA . GLY A 1 267 ? -16.643 -26.220 24.382 1.00 77.31 267 GLY A CA 1
ATOM 2214 C C . GLY A 1 267 ? -15.304 -26.458 25.092 1.00 77.31 267 GLY A C 1
ATOM 2215 O O . GLY A 1 267 ? -15.216 -27.276 26.008 1.00 77.31 267 GLY A O 1
ATOM 2216 N N . LYS A 1 268 ? -14.232 -25.775 24.667 1.00 71.00 268 LYS A N 1
ATOM 2217 C CA . LYS A 1 268 ? -12.883 -25.938 25.217 1.00 71.00 268 LYS A CA 1
ATOM 2218 C C . LYS A 1 268 ? -12.634 -24.869 26.260 1.00 71.00 268 LYS A C 1
ATOM 2220 O O . LYS A 1 268 ? -12.404 -23.711 25.926 1.00 71.00 268 LYS A O 1
ATOM 2225 N N . ASN A 1 269 ? -12.604 -25.271 27.524 1.00 61.28 269 ASN A N 1
ATOM 2226 C CA . ASN A 1 269 ? -12.202 -24.368 28.588 1.00 61.28 269 ASN A CA 1
ATOM 2227 C C . ASN A 1 269 ? -10.670 -24.351 28.692 1.00 61.28 269 ASN A C 1
ATOM 2229 O O . ASN A 1 269 ? -10.050 -25.302 29.173 1.00 61.28 269 ASN A O 1
ATOM 2233 N N . ARG A 1 270 ? -10.038 -23.288 28.195 1.00 62.50 270 ARG A N 1
ATOM 2234 C CA . ARG A 1 270 ? -8.644 -22.986 28.524 1.00 62.50 270 ARG A CA 1
ATOM 2235 C C . ARG A 1 270 ? -8.678 -21.911 29.586 1.00 62.50 270 ARG A C 1
ATOM 2237 O O . ARG A 1 270 ? -8.897 -20.752 29.260 1.00 62.50 270 ARG A O 1
ATOM 2244 N N . TYR A 1 271 ? -8.445 -22.296 30.837 1.00 57.78 271 TYR A N 1
ATOM 2245 C CA . TYR A 1 271 ? -8.296 -21.319 31.905 1.00 57.78 271 TYR A CA 1
ATOM 2246 C C . TYR A 1 271 ? -7.111 -20.408 31.565 1.00 57.78 271 TYR A C 1
ATOM 2248 O O . TYR A 1 271 ? -5.952 -20.832 31.592 1.00 57.78 271 TYR A O 1
ATOM 2256 N N . ARG A 1 272 ? -7.403 -19.170 31.171 1.00 66.19 272 ARG A N 1
ATOM 2257 C CA . ARG A 1 272 ? -6.413 -18.109 31.002 1.00 66.19 272 ARG A CA 1
ATOM 2258 C C . ARG A 1 272 ? -6.777 -16.985 31.946 1.00 66.19 272 ARG A C 1
ATOM 2260 O O . ARG A 1 272 ? -7.945 -16.654 32.107 1.00 66.19 272 ARG A O 1
ATOM 2267 N N . VAL A 1 273 ? -5.752 -16.403 32.555 1.00 75.81 273 VAL A N 1
ATOM 2268 C CA . VAL A 1 273 ? -5.898 -15.158 33.306 1.00 75.81 273 VAL A CA 1
ATOM 2269 C C . VAL A 1 273 ? -6.385 -14.081 32.340 1.00 75.81 273 VAL A C 1
ATOM 2271 O O . VAL A 1 273 ? -5.820 -13.950 31.254 1.00 75.81 273 VAL A O 1
ATOM 2274 N N . PHE A 1 274 ? -7.414 -13.336 32.745 1.00 79.94 274 PHE A N 1
ATOM 2275 C CA . PHE A 1 274 ? -7.974 -12.231 31.975 1.00 79.94 274 PHE A CA 1
ATOM 2276 C C . PHE A 1 274 ? -6.884 -11.223 31.583 1.00 79.94 274 PHE A C 1
ATOM 2278 O O . PHE A 1 274 ? -6.110 -10.770 32.433 1.00 79.94 274 PHE A O 1
ATOM 2285 N N . LYS A 1 275 ? -6.837 -10.860 30.298 1.00 84.44 275 LYS A N 1
ATOM 2286 C CA . LYS A 1 275 ? -5.937 -9.841 29.749 1.00 84.44 275 LYS A CA 1
ATOM 2287 C C . LYS A 1 275 ? -6.676 -8.992 28.725 1.00 84.44 275 LYS A C 1
ATOM 2289 O O . LYS A 1 275 ? -7.308 -9.523 27.819 1.00 84.44 275 LYS A O 1
ATOM 2294 N N . ASP A 1 276 ? -6.509 -7.681 28.812 1.00 84.44 276 ASP A N 1
ATOM 2295 C CA . ASP A 1 276 ? -7.141 -6.707 27.907 1.00 84.44 276 ASP A CA 1
ATOM 2296 C C . ASP A 1 276 ? -6.727 -6.945 26.455 1.00 84.44 276 ASP A C 1
ATOM 2298 O O . ASP A 1 276 ? -7.523 -6.789 25.538 1.00 84.44 276 ASP A O 1
ATOM 2302 N N . GLU A 1 277 ? -5.479 -7.370 26.260 1.00 85.00 277 GLU A N 1
ATOM 2303 C CA . GLU A 1 277 ? -4.887 -7.703 24.962 1.00 85.00 277 GLU A CA 1
ATOM 2304 C C . GLU A 1 277 ? -5.561 -8.916 24.292 1.00 85.00 277 GLU A C 1
ATOM 2306 O O . GLU A 1 277 ? -5.495 -9.062 23.073 1.00 85.00 277 GLU A O 1
ATOM 2311 N N . ASP A 1 278 ? -6.213 -9.777 25.081 1.00 88.81 278 ASP A N 1
ATOM 2312 C CA . ASP A 1 278 ? -6.960 -10.942 24.599 1.00 88.81 278 ASP A CA 1
ATOM 2313 C C . ASP A 1 278 ? -8.440 -10.611 24.324 1.00 88.81 278 ASP A C 1
ATOM 2315 O O . ASP A 1 278 ? -9.180 -11.476 23.843 1.00 88.81 278 ASP A O 1
ATOM 2319 N N . CYS A 1 279 ? -8.885 -9.386 24.625 1.00 93.94 279 CYS A N 1
ATOM 2320 C CA . CYS A 1 279 ? -10.260 -8.956 24.407 1.00 93.94 279 CYS A CA 1
ATOM 2321 C C . CYS A 1 279 ? -10.496 -8.499 22.958 1.00 93.94 279 CYS A C 1
ATOM 2323 O O . CYS A 1 279 ? -9.598 -8.011 22.269 1.00 93.94 279 CYS A O 1
ATOM 2325 N N . PHE A 1 280 ? -11.728 -8.665 22.487 1.00 95.62 280 PHE A N 1
ATOM 2326 C CA . PHE A 1 280 ? -12.214 -8.173 21.196 1.00 95.62 280 PHE A CA 1
ATOM 2327 C C . PHE A 1 280 ? -13.737 -8.022 21.249 1.00 95.62 280 PHE A C 1
ATOM 2329 O O . PHE A 1 280 ? -14.384 -8.513 22.172 1.00 95.62 280 PHE A O 1
ATOM 2336 N N . MET A 1 281 ? -14.331 -7.340 20.272 1.00 96.75 281 MET A N 1
ATOM 2337 C CA . MET A 1 281 ? -15.784 -7.159 20.209 1.00 96.75 281 MET A CA 1
ATOM 2338 C C . MET A 1 281 ? -16.394 -7.918 19.030 1.00 96.75 281 MET A C 1
ATOM 2340 O O . MET A 1 281 ? -15.751 -8.134 18.010 1.00 96.75 281 MET A O 1
ATOM 2344 N N . GLU A 1 282 ? -17.647 -8.318 19.168 1.00 96.81 282 GLU A N 1
ATOM 2345 C CA . GLU A 1 282 ? -18.508 -8.794 18.089 1.00 96.81 282 GLU A CA 1
ATOM 2346 C C . GLU A 1 282 ? -19.542 -7.703 17.805 1.00 96.81 282 GLU A C 1
ATOM 2348 O O . GLU A 1 282 ? -20.228 -7.262 18.727 1.00 96.81 282 GLU A O 1
ATOM 2353 N N . PHE A 1 283 ? -19.648 -7.255 16.553 1.00 97.81 283 PHE A N 1
ATOM 2354 C CA . PHE A 1 283 ? -20.728 -6.365 16.131 1.00 97.81 283 PHE A CA 1
ATOM 2355 C C . PHE A 1 283 ? -22.026 -7.161 15.982 1.00 97.81 283 PHE A C 1
ATOM 2357 O O . PHE A 1 283 ? -22.050 -8.176 15.283 1.00 97.81 283 PHE A O 1
ATOM 2364 N N . ILE A 1 284 ? -23.088 -6.693 16.640 1.00 97.56 284 ILE A N 1
ATOM 2365 C CA . ILE A 1 284 ? -24.390 -7.367 16.667 1.00 97.56 284 ILE A CA 1
ATOM 2366 C C . ILE A 1 284 ? -25.355 -6.713 15.681 1.00 97.56 284 ILE A C 1
ATOM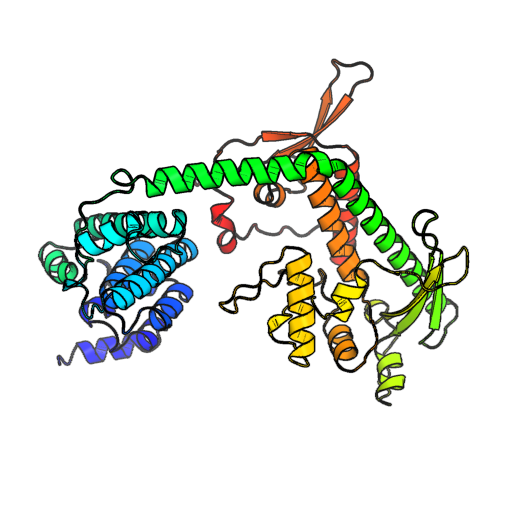 2368 O O . ILE A 1 284 ? -25.919 -7.404 14.837 1.00 97.56 284 ILE A O 1
ATOM 2372 N N . LYS A 1 285 ? -25.556 -5.398 15.804 1.00 97.19 285 LYS A N 1
ATOM 2373 C CA . LYS A 1 285 ? -26.445 -4.601 14.949 1.00 97.19 285 LYS A CA 1
ATOM 2374 C C . LYS A 1 285 ? -26.226 -3.106 15.168 1.00 97.19 285 LYS A C 1
ATOM 2376 O O . LYS A 1 285 ? -25.654 -2.703 16.185 1.00 97.19 285 LYS A O 1
ATOM 2381 N N . ALA A 1 286 ? -26.749 -2.307 14.249 1.00 97.75 286 ALA A N 1
ATOM 2382 C CA . ALA A 1 286 ? -26.949 -0.876 14.414 1.00 97.75 286 ALA A CA 1
ATOM 2383 C C . ALA A 1 286 ? -28.444 -0.559 14.284 1.00 97.75 286 ALA A C 1
ATOM 2385 O O . ALA A 1 286 ? -29.142 -1.192 13.491 1.00 97.75 286 ALA A O 1
ATOM 2386 N N . GLU A 1 287 ? -28.929 0.391 15.076 1.00 97.75 287 GLU A N 1
ATOM 2387 C CA . GLU A 1 287 ? -30.324 0.841 15.065 1.00 97.75 287 GLU A CA 1
ATOM 2388 C C . GLU A 1 287 ? -30.372 2.361 14.952 1.00 97.75 287 GLU A C 1
ATOM 2390 O O . GLU A 1 287 ? -29.673 3.050 15.693 1.00 97.75 287 GLU A O 1
ATOM 2395 N N . LYS A 1 288 ? -31.203 2.903 14.065 1.00 96.62 288 LYS A N 1
ATOM 2396 C CA . LYS A 1 288 ? -31.428 4.349 13.986 1.00 96.62 288 LYS A CA 1
ATOM 2397 C C . LYS A 1 288 ? -32.152 4.835 15.233 1.00 96.62 288 LYS A C 1
ATOM 2399 O O . LYS A 1 288 ? -33.115 4.215 15.679 1.00 96.62 288 LYS A O 1
ATOM 2404 N N . LEU A 1 289 ? -31.715 5.961 15.789 1.00 95.25 289 LEU A N 1
ATOM 2405 C CA . LEU A 1 289 ? -32.302 6.503 17.018 1.00 95.25 289 LEU A CA 1
ATOM 2406 C C . LEU A 1 289 ? -33.711 7.076 16.803 1.00 95.25 289 LEU A C 1
ATOM 2408 O O . LEU A 1 289 ? -34.506 7.081 17.741 1.00 95.25 289 LEU A O 1
ATOM 2412 N N . ASP A 1 290 ? -34.031 7.518 15.583 1.00 93.06 290 ASP A N 1
ATOM 2413 C CA . ASP A 1 290 ? -35.318 8.151 15.266 1.00 93.06 290 ASP A CA 1
ATOM 2414 C C . ASP A 1 290 ? -36.492 7.162 15.255 1.00 93.06 290 ASP A C 1
ATOM 2416 O O . ASP A 1 290 ? -37.569 7.463 15.771 1.00 93.06 290 ASP A O 1
ATOM 2420 N N . ASP A 1 291 ? -36.302 5.991 14.641 1.00 92.62 291 ASP A N 1
ATOM 2421 C CA . ASP A 1 291 ? -37.377 5.031 14.364 1.00 92.62 291 ASP A CA 1
ATOM 2422 C C . ASP A 1 291 ? -37.050 3.581 14.764 1.00 92.62 291 ASP A C 1
ATOM 2424 O O . ASP A 1 291 ? -37.909 2.704 14.652 1.00 92.62 291 ASP A O 1
ATOM 2428 N N . GLY A 1 292 ? -35.835 3.313 15.255 1.00 92.69 292 GLY A N 1
ATOM 2429 C CA . GLY A 1 292 ? -35.381 1.976 15.638 1.00 92.69 292 GLY A CA 1
ATOM 2430 C C . GLY A 1 292 ? -35.162 1.022 14.461 1.00 92.69 292 GLY A C 1
ATOM 2431 O O . GLY A 1 292 ? -35.014 -0.181 14.681 1.00 92.69 292 GLY A O 1
ATOM 2432 N N . THR A 1 293 ? -35.175 1.514 13.217 1.00 95.44 293 THR A N 1
ATOM 2433 C CA . THR A 1 293 ? -34.896 0.689 12.033 1.00 95.44 293 THR A CA 1
ATOM 2434 C C . THR A 1 293 ? -33.414 0.329 11.936 1.00 95.44 293 THR A C 1
ATOM 2436 O O . THR A 1 293 ? -32.579 0.865 12.663 1.00 95.44 293 THR A O 1
ATOM 2439 N N . GLU A 1 294 ? -33.076 -0.612 11.053 1.00 95.88 294 GLU A N 1
ATOM 2440 C CA . GLU A 1 294 ? -31.691 -1.037 10.837 1.00 95.88 294 GLU A CA 1
ATOM 2441 C C . GLU A 1 294 ? -30.815 0.144 10.379 1.00 95.88 294 GLU A C 1
ATOM 2443 O O . GLU A 1 294 ? -31.157 0.870 9.440 1.00 95.88 294 GLU A O 1
ATOM 2448 N N . GLY A 1 295 ? -29.704 0.345 11.089 1.00 94.50 295 GLY A N 1
ATOM 2449 C CA . GLY A 1 295 ? -28.660 1.313 10.759 1.00 94.50 295 GLY A CA 1
ATOM 2450 C C . GLY A 1 295 ? -27.497 0.680 9.992 1.00 94.50 295 GLY A C 1
ATOM 2451 O O . GLY A 1 295 ? -27.379 -0.544 9.908 1.00 94.50 295 GLY A O 1
ATOM 2452 N N . ASP A 1 296 ? -26.605 1.520 9.481 1.00 94.12 296 ASP A N 1
ATOM 2453 C CA . ASP A 1 296 ? -25.454 1.110 8.675 1.00 94.12 296 ASP A CA 1
ATOM 2454 C C . ASP A 1 296 ? -24.318 0.533 9.541 1.00 94.12 296 ASP A C 1
ATOM 2456 O O . ASP A 1 296 ? -23.608 -0.394 9.132 1.00 94.12 296 ASP A O 1
ATOM 2460 N N . GLY A 1 297 ? -24.147 1.045 10.765 1.00 95.88 297 GLY A N 1
ATOM 2461 C CA . GLY A 1 297 ? -23.054 0.646 11.648 1.00 95.88 297 GLY A CA 1
ATOM 2462 C C . GLY A 1 297 ? -21.689 1.228 11.243 1.00 95.88 297 GLY A C 1
ATOM 2463 O O . GLY A 1 297 ? -21.593 2.175 10.460 1.00 95.88 297 GLY A O 1
ATOM 2464 N N . PRO A 1 298 ? -20.580 0.688 11.787 1.00 96.31 298 PRO A N 1
ATOM 2465 C CA . PRO A 1 298 ? -19.240 1.147 11.434 1.00 96.31 298 PRO A CA 1
ATOM 2466 C C . PRO A 1 298 ? -18.918 1.017 9.931 1.00 96.31 298 PRO A C 1
ATOM 2468 O O . PRO A 1 298 ? -19.044 -0.050 9.336 1.00 96.31 298 PRO A O 1
ATOM 2471 N N . TRP A 1 299 ? -18.358 2.070 9.330 1.00 94.81 299 TRP A N 1
ATOM 2472 C CA . TRP A 1 299 ? -18.042 2.138 7.888 1.00 94.81 299 TRP A CA 1
ATOM 2473 C C . TRP A 1 299 ? -17.112 1.027 7.359 1.00 94.81 299 TRP A C 1
ATOM 2475 O O . TRP A 1 299 ? -17.044 0.786 6.157 1.00 94.81 299 TRP A O 1
ATOM 2485 N N . PHE A 1 300 ? -16.353 0.359 8.232 1.00 94.56 300 PHE A N 1
ATOM 2486 C CA . PHE A 1 300 ? -15.398 -0.691 7.861 1.00 94.56 300 PHE A CA 1
ATOM 2487 C C . PHE A 1 300 ? -15.975 -2.113 7.948 1.00 94.56 300 PHE A C 1
ATOM 2489 O O . PHE A 1 300 ? -15.237 -3.079 7.730 1.00 94.56 300 PHE A O 1
ATOM 2496 N N . LEU A 1 301 ? -17.263 -2.281 8.272 1.00 94.38 301 LEU A N 1
ATOM 2497 C CA . LEU A 1 301 ? -17.866 -3.609 8.423 1.00 94.38 301 LEU A CA 1
ATOM 2498 C C . LEU A 1 301 ? -17.768 -4.453 7.147 1.00 94.38 301 LEU A C 1
ATOM 2500 O O . LEU A 1 301 ? -17.474 -5.644 7.245 1.00 94.38 301 LEU A O 1
ATOM 2504 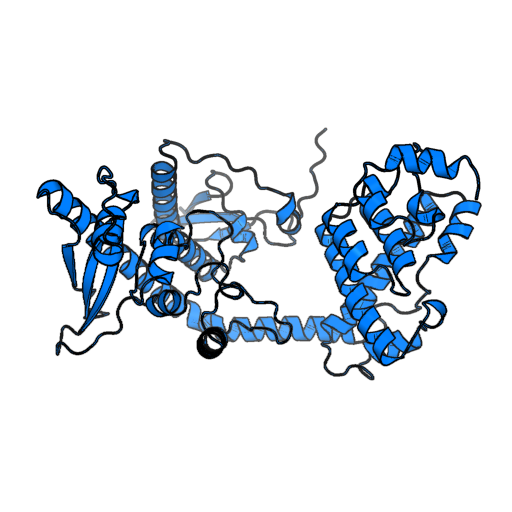N N . ASP A 1 302 ? -17.933 -3.860 5.963 1.00 92.69 302 ASP A N 1
ATOM 2505 C CA . ASP A 1 302 ? -17.813 -4.593 4.695 1.00 92.69 302 ASP A CA 1
ATOM 2506 C C . ASP A 1 302 ? -16.399 -5.118 4.449 1.00 92.69 302 ASP A C 1
ATOM 2508 O O . ASP A 1 302 ? -16.234 -6.249 3.998 1.00 92.69 302 ASP A O 1
ATOM 2512 N N . ILE A 1 303 ? -15.371 -4.361 4.845 1.00 92.19 303 ILE A N 1
ATOM 2513 C CA . ILE A 1 303 ? -13.968 -4.794 4.759 1.00 92.19 303 ILE A CA 1
ATOM 2514 C C . ILE A 1 303 ? -13.751 -6.062 5.600 1.00 92.19 303 ILE A C 1
ATOM 2516 O O . ILE A 1 303 ? -13.061 -6.992 5.172 1.00 92.19 303 ILE A O 1
ATOM 2520 N N . LEU A 1 304 ? -14.367 -6.127 6.784 1.00 91.31 304 LEU A N 1
ATOM 2521 C CA . LEU A 1 304 ? -14.295 -7.291 7.670 1.00 91.31 304 LEU A CA 1
ATOM 2522 C C . LEU A 1 304 ? -15.145 -8.459 7.163 1.00 91.31 304 LEU A C 1
ATOM 2524 O O . LEU A 1 304 ? -14.688 -9.604 7.170 1.00 91.31 304 LEU A O 1
ATOM 2528 N N . ARG A 1 305 ? -16.365 -8.179 6.696 1.00 90.12 305 ARG A N 1
ATOM 2529 C CA . ARG A 1 305 ? -17.307 -9.165 6.151 1.00 90.12 305 ARG A CA 1
ATOM 2530 C C . ARG A 1 305 ? -16.731 -9.862 4.921 1.00 90.12 305 ARG A C 1
ATOM 2532 O O . ARG A 1 305 ? -16.831 -11.081 4.800 1.00 90.12 305 ARG A O 1
ATOM 2539 N N . LEU A 1 306 ? -16.075 -9.094 4.054 1.00 89.25 306 LEU A N 1
ATOM 2540 C CA . LEU A 1 306 ? -15.399 -9.569 2.850 1.00 89.25 306 LEU A CA 1
ATOM 2541 C C . LEU A 1 306 ? -13.973 -10.079 3.104 1.00 89.25 306 LEU A C 1
ATOM 2543 O O . LEU A 1 306 ? -13.303 -10.486 2.161 1.00 89.25 306 LEU A O 1
ATOM 2547 N N . ARG A 1 307 ? -13.507 -10.083 4.363 1.00 87.06 307 ARG A N 1
ATOM 2548 C CA . ARG A 1 307 ? -12.188 -10.604 4.770 1.00 87.06 307 ARG A CA 1
ATOM 2549 C C . ARG A 1 307 ? -11.034 -9.993 3.966 1.00 87.06 307 ARG A C 1
ATOM 2551 O O . ARG A 1 307 ? -10.071 -10.663 3.610 1.00 87.06 307 ARG A O 1
ATOM 2558 N N . LEU A 1 308 ? -11.129 -8.691 3.709 1.00 88.06 308 LEU A N 1
ATOM 2559 C CA . LEU A 1 308 ? -10.189 -7.967 2.856 1.00 88.06 308 LEU A CA 1
ATOM 2560 C C . LEU A 1 308 ? -8.870 -7.611 3.551 1.00 88.06 308 LEU A C 1
ATOM 2562 O O . LEU A 1 308 ? -7.917 -7.221 2.879 1.00 88.06 308 LEU A O 1
ATOM 2566 N N . LEU A 1 309 ? -8.801 -7.730 4.880 1.00 87.94 309 LEU A N 1
ATOM 2567 C CA . LEU A 1 309 ? -7.605 -7.416 5.660 1.00 87.94 309 LEU A CA 1
ATOM 2568 C C . LEU A 1 309 ? -6.511 -8.474 5.458 1.00 87.94 309 LEU A C 1
ATOM 2570 O O . LEU A 1 309 ? -6.715 -9.653 5.740 1.00 87.94 309 LEU A O 1
ATOM 2574 N N . GLY A 1 310 ? -5.319 -8.041 5.048 1.00 81.00 310 GLY A N 1
ATOM 2575 C CA . GLY A 1 310 ? -4.180 -8.923 4.805 1.00 81.00 310 GLY A CA 1
ATOM 2576 C C . GLY A 1 310 ? -4.153 -9.515 3.396 1.00 81.00 310 GLY A C 1
ATOM 2577 O O . GLY A 1 310 ? -4.467 -8.847 2.410 1.00 81.00 310 GLY A O 1
ATOM 2578 N N . GLN A 1 311 ? -3.694 -10.764 3.286 1.00 78.19 311 GLN A N 1
ATOM 2579 C CA . GLN A 1 311 ? -3.555 -11.456 2.005 1.00 78.19 311 GLN A CA 1
ATOM 2580 C C . GLN A 1 311 ? -4.882 -12.117 1.601 1.00 78.19 311 GLN A C 1
ATOM 2582 O O . GLN A 1 311 ? -5.044 -13.329 1.691 1.00 78.19 311 GLN A O 1
ATOM 2587 N N . TRP A 1 312 ? -5.837 -11.304 1.148 1.00 74.62 312 TRP A N 1
ATOM 2588 C CA . TRP A 1 312 ? -7.203 -11.744 0.825 1.00 74.62 312 TRP A CA 1
ATOM 2589 C C . TRP A 1 312 ? -7.281 -12.747 -0.340 1.00 74.62 312 TRP A C 1
ATOM 2591 O O . TRP A 1 312 ? -8.135 -13.630 -0.355 1.00 74.62 312 TRP A O 1
ATOM 2601 N N . SER A 1 313 ? -6.363 -12.661 -1.307 1.00 67.44 313 SER A N 1
ATOM 2602 C CA . SER A 1 313 ? -6.446 -13.407 -2.569 1.00 67.44 313 SER A CA 1
ATOM 2603 C C . SER A 1 313 ? -6.169 -14.903 -2.482 1.00 67.44 313 SER A C 1
ATOM 2605 O O . SER A 1 313 ? -6.426 -15.644 -3.427 1.00 67.44 313 SER A O 1
ATOM 2607 N N . THR A 1 314 ? -5.641 -15.361 -1.353 1.00 62.16 314 THR A N 1
ATOM 2608 C CA . THR A 1 314 ? -5.411 -16.783 -1.075 1.00 62.16 314 THR A CA 1
ATOM 2609 C C . THR A 1 314 ? -6.487 -17.381 -0.171 1.00 62.16 314 THR A C 1
ATOM 2611 O O . THR A 1 314 ? -6.357 -18.528 0.248 1.00 62.16 314 THR A O 1
ATOM 2614 N N . GLU A 1 315 ? -7.524 -16.612 0.174 1.00 62.31 315 GLU A N 1
ATOM 2615 C CA . GLU A 1 315 ? -8.394 -16.900 1.321 1.00 62.31 315 GLU A CA 1
ATOM 2616 C C . GLU A 1 315 ? -9.889 -17.018 0.980 1.00 62.31 315 GLU A C 1
ATOM 2618 O O . GLU A 1 315 ? -10.731 -16.998 1.883 1.00 62.31 315 GLU A O 1
ATOM 2623 N N . TYR A 1 316 ? -10.243 -17.187 -0.299 1.00 68.00 316 TYR A N 1
ATOM 2624 C CA . TYR A 1 316 ? -11.643 -17.349 -0.690 1.00 68.00 316 TYR A CA 1
ATOM 2625 C C . TYR A 1 316 ? -12.242 -18.647 -0.148 1.00 68.00 316 TYR A C 1
ATOM 2627 O O . TYR A 1 316 ? -11.642 -19.719 -0.222 1.00 68.00 316 TYR A O 1
ATOM 2635 N N . THR A 1 317 ? -13.471 -18.555 0.352 1.00 66.88 317 THR A N 1
ATOM 2636 C CA . THR A 1 317 ? -14.252 -19.724 0.769 1.00 66.88 317 THR A CA 1
ATOM 2637 C C . THR A 1 317 ? -14.994 -20.373 -0.398 1.00 66.88 317 THR A C 1
ATOM 2639 O O . THR A 1 317 ? -15.228 -21.577 -0.363 1.00 66.88 317 THR A O 1
ATOM 2642 N N . THR A 1 318 ? -15.369 -19.587 -1.416 1.00 79.25 318 THR A N 1
ATOM 2643 C CA . THR A 1 318 ? -16.139 -19.995 -2.605 1.00 79.25 318 THR A CA 1
ATOM 2644 C C . THR A 1 318 ? -15.860 -19.051 -3.785 1.00 79.25 318 THR A C 1
ATOM 2646 O O . THR A 1 318 ? -15.388 -17.932 -3.573 1.00 79.25 318 THR A O 1
ATOM 2649 N N . GLU A 1 319 ? -16.196 -19.466 -5.013 1.00 83.12 319 GLU A N 1
ATOM 2650 C CA . GLU A 1 319 ? -16.098 -18.599 -6.204 1.00 83.12 319 GLU A CA 1
ATOM 2651 C C . GLU A 1 319 ? -17.068 -17.408 -6.131 1.00 83.12 319 GLU A C 1
ATOM 2653 O O . GLU A 1 319 ? -16.709 -16.292 -6.485 1.00 83.12 319 GLU A O 1
ATOM 2658 N N . GLU A 1 320 ? -18.266 -17.601 -5.570 1.00 86.25 320 GLU A N 1
ATOM 2659 C CA . GLU A 1 320 ? -19.224 -16.509 -5.350 1.00 86.25 320 GLU A CA 1
ATOM 2660 C C . GLU A 1 320 ? -18.661 -15.448 -4.389 1.00 86.25 320 GLU A C 1
ATOM 2662 O O . GLU A 1 320 ? -18.798 -14.244 -4.608 1.00 86.25 320 GLU A O 1
ATOM 2667 N N . HIS A 1 321 ? -17.992 -15.878 -3.314 1.00 84.56 321 HIS A N 1
ATOM 2668 C CA . HIS A 1 321 ? -17.337 -14.948 -2.398 1.00 84.56 321 HIS A CA 1
ATOM 2669 C C . HIS A 1 321 ? -16.225 -14.162 -3.096 1.00 84.56 321 HIS A C 1
ATOM 2671 O O . HIS A 1 321 ? -16.094 -12.960 -2.864 1.00 84.56 321 HIS A O 1
ATOM 2677 N N . ARG A 1 322 ? -15.459 -14.824 -3.969 1.00 84.94 322 ARG A N 1
ATOM 2678 C CA . ARG A 1 322 ? -14.441 -14.173 -4.788 1.00 84.94 322 ARG A CA 1
ATOM 2679 C C . ARG A 1 322 ? -15.052 -13.102 -5.689 1.00 84.94 322 ARG A C 1
ATOM 2681 O O . ARG A 1 322 ? -14.592 -11.970 -5.634 1.00 84.94 322 ARG A O 1
ATOM 2688 N N . GLU A 1 323 ? -16.111 -13.407 -6.431 1.00 87.62 323 GLU A N 1
ATOM 2689 C CA . GLU A 1 323 ? -16.781 -12.432 -7.304 1.00 87.62 323 GLU A CA 1
ATOM 2690 C C . GLU A 1 323 ? -17.292 -11.210 -6.519 1.00 87.62 323 GLU A C 1
ATOM 2692 O O . GLU A 1 323 ? -17.093 -10.067 -6.929 1.00 87.62 323 GLU A O 1
ATOM 2697 N N . ARG A 1 324 ? -17.880 -11.422 -5.332 1.00 88.94 324 ARG A N 1
ATOM 2698 C CA . ARG A 1 324 ? -18.306 -10.321 -4.447 1.00 88.94 324 ARG A CA 1
ATOM 2699 C C . ARG A 1 324 ? -17.136 -9.442 -4.008 1.00 88.94 324 ARG A C 1
ATOM 2701 O O . ARG A 1 324 ? -17.265 -8.220 -3.990 1.00 88.94 324 ARG A O 1
ATOM 2708 N N . VAL A 1 325 ? -16.010 -10.057 -3.649 1.00 88.25 325 VAL A N 1
ATOM 2709 C CA . VAL A 1 325 ? -14.780 -9.346 -3.287 1.00 88.25 325 VAL A CA 1
ATOM 2710 C C . VAL A 1 325 ? -14.250 -8.541 -4.475 1.00 88.25 325 VAL A C 1
ATOM 2712 O O . VAL A 1 325 ? -13.934 -7.362 -4.315 1.00 88.25 325 VAL A O 1
ATOM 2715 N N . GLU A 1 326 ? -14.180 -9.153 -5.6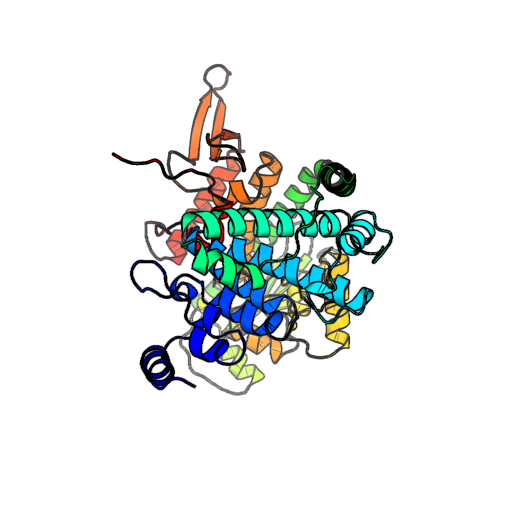58 1.00 86.81 326 GLU A N 1
ATOM 2716 C CA . GLU A 1 326 ? -13.685 -8.497 -6.867 1.00 86.81 326 GLU A CA 1
ATOM 2717 C C . GLU A 1 326 ? -14.575 -7.303 -7.251 1.00 86.81 326 GLU A C 1
ATOM 2719 O O . GLU A 1 326 ? -14.068 -6.207 -7.491 1.00 86.81 326 GLU A O 1
ATOM 2724 N N . ASN A 1 327 ? -15.899 -7.465 -7.192 1.00 89.69 327 ASN A N 1
ATOM 2725 C CA . ASN A 1 327 ? -16.862 -6.392 -7.445 1.00 89.69 327 ASN A CA 1
ATOM 2726 C C . ASN A 1 327 ? -16.740 -5.239 -6.443 1.00 89.69 327 ASN A C 1
ATOM 2728 O O . ASN A 1 327 ? -16.701 -4.079 -6.854 1.00 89.69 327 ASN A O 1
ATOM 2732 N N . TYR A 1 328 ? -16.634 -5.543 -5.145 1.00 91.19 328 TYR A N 1
ATOM 2733 C CA . TYR A 1 328 ? -16.447 -4.520 -4.116 1.00 91.19 328 TYR A CA 1
ATOM 2734 C C . TYR A 1 328 ? -15.162 -3.721 -4.363 1.00 91.19 328 TYR A C 1
ATOM 2736 O O . TYR A 1 328 ? -15.179 -2.493 -4.378 1.00 91.19 328 TYR A O 1
ATOM 2744 N N . LEU A 1 329 ? -14.040 -4.401 -4.605 1.00 89.31 329 LEU A N 1
ATOM 2745 C CA . LEU A 1 329 ? -12.757 -3.744 -4.850 1.00 89.31 329 LEU A CA 1
ATOM 2746 C C . LEU A 1 329 ? -12.783 -2.886 -6.126 1.00 89.31 329 LEU A C 1
ATOM 2748 O O . LEU A 1 329 ? -12.352 -1.731 -6.083 1.00 89.31 329 LEU A O 1
ATOM 2752 N N . ASN A 1 330 ? -13.361 -3.398 -7.215 1.00 87.38 330 ASN A N 1
ATOM 2753 C CA . ASN A 1 330 ? -13.515 -2.658 -8.468 1.00 87.38 330 ASN A CA 1
ATOM 2754 C C . ASN A 1 330 ? -14.393 -1.406 -8.300 1.00 87.38 330 ASN A C 1
ATOM 2756 O O . ASN A 1 330 ? -14.052 -0.352 -8.838 1.00 87.38 330 ASN A O 1
ATOM 2760 N N . GLN A 1 331 ? -15.478 -1.479 -7.517 1.00 90.56 331 GLN A N 1
ATOM 2761 C CA . GLN A 1 331 ? -16.338 -0.324 -7.216 1.00 90.56 331 GLN A CA 1
ATOM 2762 C C . GLN A 1 331 ? -15.566 0.809 -6.522 1.00 90.56 331 GLN A C 1
ATOM 2764 O O . GLN A 1 331 ? -15.833 1.983 -6.773 1.00 90.56 331 GLN A O 1
ATOM 2769 N N . TRP A 1 332 ? -14.584 0.467 -5.685 1.00 87.50 332 TRP A N 1
ATOM 2770 C CA . TRP A 1 332 ? -13.708 1.427 -5.007 1.00 87.50 332 TRP A CA 1
ATOM 2771 C C . TRP A 1 332 ? -12.465 1.820 -5.827 1.00 87.50 332 TRP A C 1
ATOM 2773 O O . TRP A 1 332 ? -11.588 2.520 -5.320 1.00 87.50 332 TRP A O 1
ATOM 2783 N N . GLY A 1 333 ? -12.377 1.399 -7.094 1.00 85.25 333 GLY A N 1
ATOM 2784 C CA . GLY A 1 333 ? -11.280 1.742 -8.003 1.00 85.25 333 GLY A CA 1
ATOM 2785 C C . GLY A 1 333 ? -10.006 0.913 -7.810 1.00 85.25 333 GLY A C 1
ATOM 2786 O O . GLY A 1 333 ? -8.963 1.254 -8.371 1.00 85.25 333 GLY A O 1
ATOM 2787 N N . TYR A 1 334 ? -10.058 -0.174 -7.035 1.00 85.50 334 TYR A N 1
ATOM 2788 C CA . TYR A 1 334 ? -8.964 -1.138 -6.972 1.00 85.50 334 TYR A CA 1
ATOM 2789 C C . TYR A 1 334 ? -9.043 -2.067 -8.182 1.00 85.50 334 TYR A C 1
ATOM 2791 O O . TYR A 1 334 ? -9.789 -3.040 -8.175 1.00 85.50 334 TYR A O 1
ATOM 2799 N N . GLU A 1 335 ? -8.252 -1.778 -9.214 1.00 72.94 335 GLU A N 1
ATOM 2800 C CA . GLU A 1 335 ? -8.156 -2.634 -10.399 1.00 72.94 335 GLU A CA 1
ATOM 2801 C C . GLU A 1 335 ? -7.578 -4.006 -10.014 1.00 72.94 335 GLU A C 1
ATOM 2803 O O . GLU A 1 335 ? -6.430 -4.112 -9.564 1.00 72.94 335 GLU A O 1
ATOM 2808 N N . ILE A 1 336 ? -8.365 -5.066 -10.188 1.00 70.06 336 ILE A N 1
ATOM 2809 C CA . ILE A 1 336 ? -7.891 -6.449 -10.089 1.00 70.06 336 ILE A CA 1
ATOM 2810 C C . ILE A 1 336 ? -7.551 -6.901 -11.507 1.00 70.06 336 ILE A C 1
ATOM 2812 O O . ILE A 1 336 ? -8.429 -7.049 -12.351 1.00 70.06 336 ILE A O 1
ATOM 2816 N N . GLY A 1 337 ? -6.255 -7.039 -11.795 1.00 57.84 337 GLY A N 1
ATOM 2817 C CA . GLY A 1 337 ? -5.786 -7.380 -13.136 1.00 57.84 337 GLY A CA 1
ATOM 2818 C C . GLY A 1 337 ? -6.249 -8.767 -13.591 1.00 57.84 337 GLY A C 1
ATOM 2819 O O . GLY A 1 337 ? -6.264 -9.713 -12.802 1.00 57.84 337 GLY A O 1
ATOM 2820 N N . GLU A 1 338 ? -6.531 -8.907 -14.892 1.00 50.97 338 GLU A N 1
ATOM 2821 C CA . GLU A 1 338 ? -6.808 -10.197 -15.555 1.00 50.97 338 GLU A CA 1
ATOM 2822 C C . GLU A 1 338 ? -5.655 -11.210 -15.386 1.00 50.97 338 GLU A C 1
ATOM 2824 O O . GLU A 1 338 ? -5.860 -12.417 -15.493 1.00 50.97 338 GLU A O 1
ATOM 2829 N N . ASP A 1 339 ? -4.437 -10.737 -15.083 1.00 48.97 339 ASP A N 1
ATOM 2830 C CA . ASP A 1 339 ? -3.247 -11.562 -14.842 1.00 48.97 339 ASP A CA 1
ATOM 2831 C C . ASP A 1 339 ? -3.181 -12.166 -13.425 1.00 48.97 339 ASP A C 1
ATOM 2833 O O . ASP A 1 339 ? -2.174 -12.781 -13.063 1.00 48.97 339 ASP A O 1
ATOM 2837 N N . GLY A 1 340 ? -4.229 -11.997 -12.609 1.00 46.78 340 GLY A N 1
ATOM 2838 C CA . GLY A 1 340 ? -4.319 -12.569 -11.264 1.00 46.78 340 GLY A CA 1
ATOM 2839 C C . GLY A 1 340 ? -3.334 -11.960 -10.263 1.00 46.78 340 GLY A C 1
ATOM 2840 O O . GLY A 1 340 ? -3.198 -12.468 -9.146 1.00 46.78 340 GLY A O 1
ATOM 2841 N N . LYS A 1 341 ? -2.638 -10.866 -10.618 1.00 50.69 341 LYS A N 1
ATOM 2842 C CA . LYS A 1 341 ? -1.847 -10.096 -9.654 1.00 50.69 341 LYS A CA 1
ATOM 2843 C C . LYS A 1 341 ? -2.793 -9.299 -8.780 1.00 50.69 341 LYS A C 1
ATOM 2845 O O . LYS A 1 341 ? -3.148 -8.158 -9.057 1.00 50.69 341 LYS A O 1
ATOM 2850 N N . THR A 1 342 ? -3.200 -9.935 -7.696 1.00 56.59 342 THR A N 1
ATOM 2851 C CA . THR A 1 342 ? -4.078 -9.335 -6.706 1.00 56.59 342 THR A CA 1
ATOM 2852 C C . THR A 1 342 ? -3.386 -8.171 -6.020 1.00 56.59 342 THR A C 1
ATOM 2854 O O . THR A 1 342 ? -2.431 -8.358 -5.260 1.00 56.59 342 THR A O 1
ATOM 2857 N N . ASN A 1 343 ? -3.893 -6.965 -6.269 1.00 64.94 343 ASN A N 1
ATOM 2858 C CA . ASN A 1 343 ? -3.654 -5.830 -5.396 1.00 64.94 343 ASN A CA 1
ATOM 2859 C C . ASN A 1 343 ? -4.161 -6.223 -4.005 1.00 64.94 343 ASN A C 1
ATOM 2861 O O . ASN A 1 343 ? -5.323 -6.581 -3.850 1.00 64.94 343 ASN A O 1
ATOM 2865 N N . ALA A 1 344 ? -3.290 -6.213 -2.998 1.00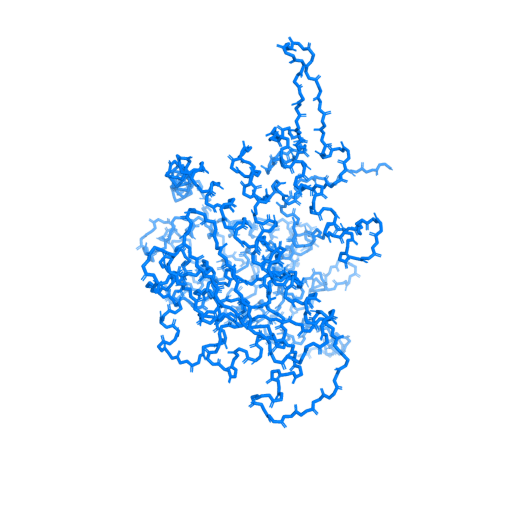 77.12 344 ALA A N 1
ATOM 2866 C CA . ALA A 1 344 ? -3.659 -6.441 -1.603 1.00 77.12 344 ALA A CA 1
ATOM 2867 C C . ALA A 1 344 ? -3.730 -5.084 -0.883 1.00 77.12 344 ALA A C 1
ATOM 2869 O O . ALA A 1 344 ? -2.787 -4.727 -0.172 1.00 77.12 344 ALA A O 1
ATOM 2870 N N . PRO A 1 345 ? -4.791 -4.277 -1.109 1.00 82.88 345 PRO A N 1
ATOM 2871 C CA . PRO A 1 345 ? -4.828 -2.880 -0.675 1.00 82.88 345 PRO A CA 1
ATOM 2872 C C . PRO A 1 345 ? -4.801 -2.722 0.846 1.00 82.88 345 PRO A C 1
ATOM 2874 O O . PRO A 1 345 ? -4.319 -1.709 1.345 1.00 82.88 345 PRO A O 1
ATOM 2877 N N . PHE A 1 346 ? -5.252 -3.740 1.580 1.00 87.69 346 PHE A N 1
ATOM 2878 C CA . PHE A 1 346 ? -5.279 -3.763 3.042 1.00 87.69 346 PHE A CA 1
ATOM 2879 C C . PHE A 1 346 ? -4.238 -4.724 3.636 1.00 87.69 346 PHE A C 1
ATOM 2881 O O . PHE A 1 346 ? -4.434 -5.229 4.741 1.00 87.69 346 PHE A O 1
ATOM 2888 N N . LEU A 1 347 ? -3.141 -5.006 2.918 1.00 85.69 347 LEU A N 1
ATOM 2889 C CA . LEU A 1 347 ? -2.004 -5.766 3.443 1.00 85.69 347 LEU A CA 1
ATOM 2890 C C . LEU A 1 347 ? -0.950 -4.806 4.024 1.00 85.69 347 LEU A C 1
ATOM 2892 O O . LEU A 1 347 ? -0.183 -4.197 3.269 1.00 85.69 347 LEU A O 1
ATOM 2896 N N . PRO A 1 348 ? -0.869 -4.658 5.357 1.00 83.69 348 PRO A N 1
ATOM 2897 C CA . PRO A 1 348 ? 0.145 -3.823 5.978 1.00 83.69 348 PRO A CA 1
ATOM 2898 C C . PRO A 1 348 ? 1.513 -4.505 5.920 1.00 83.69 348 PRO A C 1
ATOM 2900 O O . PRO A 1 348 ? 1.633 -5.726 5.994 1.00 83.69 348 PRO A O 1
ATOM 2903 N N . ARG A 1 349 ? 2.571 -3.693 5.835 1.00 78.81 349 ARG A N 1
ATOM 2904 C CA . ARG A 1 349 ? 3.962 -4.173 5.921 1.00 78.81 349 ARG A CA 1
ATOM 2905 C C . ARG A 1 349 ? 4.481 -4.264 7.356 1.00 78.81 349 ARG A C 1
ATOM 2907 O O . ARG A 1 349 ? 5.463 -4.954 7.593 1.00 78.81 349 ARG A O 1
ATOM 2914 N N . ASN A 1 350 ? 3.833 -3.567 8.289 1.00 79.00 350 ASN A N 1
ATOM 2915 C CA . ASN A 1 350 ? 4.226 -3.526 9.693 1.00 79.00 350 ASN A CA 1
ATOM 2916 C C . ASN A 1 350 ? 3.233 -4.339 10.538 1.00 79.00 350 ASN A C 1
ATOM 2918 O O . ASN A 1 350 ? 2.023 -4.117 10.413 1.00 79.00 350 ASN A O 1
ATOM 2922 N N . PRO A 1 351 ? 3.712 -5.245 11.409 1.00 75.19 351 PRO A N 1
ATOM 2923 C CA . PRO A 1 351 ? 2.864 -5.932 12.378 1.00 75.19 351 PRO A CA 1
ATOM 2924 C C . PRO A 1 351 ? 2.101 -4.948 13.277 1.00 75.19 351 PRO A C 1
ATOM 2926 O O . PRO A 1 351 ? 2.591 -3.865 13.580 1.00 75.19 351 PRO A O 1
ATOM 2929 N N . GLY A 1 352 ? 0.901 -5.332 13.716 1.00 76.88 352 GLY A N 1
ATOM 2930 C CA . GLY A 1 352 ? 0.086 -4.538 14.647 1.00 76.88 352 GLY A CA 1
ATOM 2931 C C . GLY A 1 352 ? -0.706 -3.386 14.017 1.00 76.88 352 GLY A C 1
ATOM 2932 O O . GLY A 1 352 ? -1.575 -2.827 14.677 1.00 76.88 352 GLY A O 1
ATOM 2933 N N . LEU A 1 353 ? -0.479 -3.064 12.741 1.00 85.81 353 LEU A N 1
ATOM 2934 C CA . LEU A 1 353 ? -1.317 -2.125 11.992 1.00 85.81 353 LEU A CA 1
ATOM 2935 C C . LEU A 1 353 ? -2.411 -2.880 11.253 1.00 85.81 353 LEU A C 1
ATOM 2937 O O . LEU A 1 353 ? -2.095 -3.856 10.581 1.00 85.81 353 LEU A O 1
ATOM 2941 N N . LEU A 1 354 ? -3.653 -2.390 11.314 1.00 87.88 354 LEU A N 1
ATOM 2942 C CA . LEU A 1 354 ? -4.819 -2.802 10.515 1.00 87.88 354 LEU A CA 1
ATOM 2943 C C . LEU A 1 354 ? -5.300 -4.265 10.687 1.00 87.88 354 LEU A C 1
ATOM 2945 O O . LEU A 1 354 ? -6.503 -4.512 10.693 1.00 87.88 354 LEU A O 1
ATOM 2949 N N . MET A 1 355 ? -4.403 -5.236 10.855 1.00 87.38 355 MET A N 1
ATOM 2950 C CA . MET A 1 355 ? -4.707 -6.661 11.000 1.00 87.38 355 MET A CA 1
ATOM 2951 C C . MET A 1 355 ? -5.364 -6.976 12.342 1.00 87.38 355 MET A C 1
ATOM 2953 O O . MET A 1 355 ? -4.883 -6.554 13.387 1.00 87.38 355 MET A O 1
ATOM 2957 N N . GLN A 1 356 ? -6.371 -7.851 12.330 1.00 86.88 356 GLN A N 1
ATOM 2958 C CA . GLN A 1 356 ? -7.124 -8.272 13.522 1.00 86.88 356 GLN A CA 1
ATOM 2959 C C . GLN A 1 356 ? -6.308 -9.113 14.529 1.00 86.88 356 GLN A C 1
ATOM 2961 O O . GLN A 1 356 ? -6.748 -9.364 15.651 1.00 86.88 356 GLN A O 1
ATOM 2966 N N . GLY A 1 357 ? -5.115 -9.570 14.138 1.00 84.94 357 GLY A N 1
ATOM 2967 C CA . GLY A 1 357 ? -4.314 -10.539 14.885 1.00 84.94 357 GLY A CA 1
ATOM 2968 C C . GLY A 1 357 ? -4.729 -11.987 14.596 1.00 84.94 357 GLY A C 1
ATOM 2969 O O . GLY A 1 357 ? -5.841 -12.266 14.144 1.00 84.94 357 GLY A O 1
ATOM 2970 N N . PHE A 1 358 ? -3.814 -12.930 14.839 1.00 83.69 358 PHE A N 1
ATOM 2971 C CA . PHE A 1 358 ? -3.979 -14.333 14.432 1.00 83.69 358 PHE A CA 1
ATOM 2972 C C . PHE A 1 358 ? -5.228 -14.995 15.035 1.00 83.69 358 PHE A C 1
ATOM 2974 O O . PHE A 1 358 ? -5.985 -15.653 14.324 1.00 83.69 358 PHE A O 1
ATOM 2981 N N . ASN A 1 359 ? -5.467 -14.802 16.336 1.00 85.50 359 ASN A N 1
ATOM 2982 C CA . ASN A 1 359 ? -6.568 -15.463 17.041 1.00 85.50 359 ASN A CA 1
ATOM 2983 C C . ASN A 1 359 ? -7.941 -14.987 16.555 1.00 85.50 359 ASN A C 1
ATOM 2985 O O . ASN A 1 359 ? -8.790 -15.823 16.252 1.00 85.50 359 ASN A O 1
ATOM 2989 N N . VAL A 1 360 ? -8.145 -13.670 16.445 1.00 88.25 360 VAL A N 1
ATOM 2990 C CA . VAL A 1 360 ? -9.416 -13.084 15.987 1.00 88.25 360 VAL A CA 1
ATOM 2991 C C . VAL A 1 360 ? -9.666 -13.444 14.526 1.00 88.25 360 VAL A C 1
ATOM 2993 O O . VAL A 1 360 ? -10.732 -13.960 14.204 1.00 88.25 360 VAL A O 1
ATOM 2996 N N . THR A 1 361 ? -8.649 -13.309 13.665 1.00 86.19 361 THR A N 1
ATOM 2997 C CA . THR A 1 361 ? -8.741 -13.703 12.246 1.00 86.19 361 THR A CA 1
ATOM 2998 C C . THR A 1 361 ? -9.143 -15.173 12.107 1.00 86.19 361 THR A C 1
ATOM 3000 O O . THR A 1 361 ? -10.051 -15.509 11.351 1.00 86.19 361 THR A O 1
ATOM 3003 N N . ARG A 1 362 ? -8.513 -16.072 12.876 1.00 83.88 362 ARG A N 1
ATOM 3004 C CA . ARG A 1 362 ? -8.849 -17.501 12.866 1.00 83.88 362 ARG A CA 1
ATOM 3005 C C . ARG A 1 362 ? -10.278 -17.760 13.350 1.00 83.88 362 ARG A C 1
ATOM 3007 O O . ARG A 1 362 ? -10.985 -18.541 12.724 1.00 83.88 362 ARG A O 1
ATOM 3014 N N . LYS A 1 363 ? -10.715 -17.113 14.432 1.00 86.19 363 LYS A N 1
ATOM 3015 C CA . LYS A 1 363 ? -12.075 -17.256 14.983 1.00 86.19 363 LYS A CA 1
ATOM 3016 C C . LYS A 1 363 ? -13.151 -16.731 14.026 1.00 86.19 363 LYS A C 1
ATOM 3018 O O . LYS A 1 363 ? -14.185 -17.371 13.851 1.00 86.19 363 LYS A O 1
ATOM 3023 N N . GLN A 1 364 ? -12.882 -15.628 13.333 1.00 85.38 364 GLN A N 1
ATOM 3024 C CA . GLN A 1 364 ? -13.764 -15.074 12.302 1.00 85.38 364 GLN A CA 1
ATOM 3025 C C . GLN A 1 364 ? -13.837 -15.953 11.044 1.00 85.38 364 GLN A C 1
ATOM 3027 O O . GLN A 1 364 ? -14.814 -15.905 10.305 1.00 85.38 364 GLN A O 1
ATOM 3032 N N . ARG A 1 365 ? -12.835 -16.806 10.789 1.00 79.00 365 ARG A N 1
ATOM 3033 C CA . ARG A 1 365 ? -12.935 -17.830 9.732 1.00 79.00 365 ARG A CA 1
ATOM 3034 C C . ARG A 1 365 ? -13.880 -18.967 10.104 1.00 79.00 365 ARG A C 1
ATOM 3036 O O . ARG A 1 365 ? -14.525 -19.515 9.217 1.00 79.00 365 ARG A O 1
ATOM 3043 N N . LEU A 1 366 ? -13.938 -19.309 11.389 1.00 78.38 366 LEU A N 1
ATOM 3044 C CA . LEU A 1 366 ? -14.734 -20.415 11.927 1.00 78.38 366 LEU A CA 1
ATOM 3045 C C . LEU A 1 366 ? -16.164 -20.008 12.309 1.00 78.38 366 LEU A C 1
ATOM 3047 O O . LEU A 1 366 ? -16.957 -20.862 12.691 1.00 78.38 366 LEU A O 1
ATOM 3051 N N . SER A 1 367 ? -16.501 -18.721 12.219 1.00 80.06 367 SER A N 1
ATOM 3052 C CA . SER A 1 367 ? -17.820 -18.191 12.560 1.00 80.06 367 SER A CA 1
ATOM 3053 C C . SER A 1 367 ? -18.315 -17.223 11.487 1.00 80.06 367 SER A C 1
ATOM 3055 O O . SER A 1 367 ? -17.526 -16.626 10.762 1.00 80.06 367 SER A O 1
ATOM 3057 N N . ASN A 1 368 ? -19.631 -17.030 11.403 1.00 80.19 368 ASN A N 1
ATOM 3058 C CA . ASN A 1 368 ? -20.239 -15.999 10.548 1.00 80.19 368 ASN A CA 1
ATOM 3059 C C . ASN A 1 368 ? -20.349 -14.641 11.266 1.00 80.19 368 ASN A C 1
ATOM 3061 O O . ASN A 1 368 ? -21.123 -13.778 10.862 1.00 80.19 368 ASN A O 1
ATOM 3065 N N . LYS A 1 369 ? -19.609 -14.471 12.366 1.00 89.44 369 LYS A N 1
ATOM 3066 C CA . LYS A 1 369 ? -19.670 -13.299 13.236 1.00 89.44 369 LYS A CA 1
ATOM 3067 C C . LYS A 1 369 ? -18.714 -12.215 12.753 1.00 89.44 369 LYS A C 1
ATOM 3069 O O . LYS A 1 369 ? -17.623 -12.513 12.267 1.00 89.44 369 LYS A O 1
ATOM 3074 N N . LEU A 1 370 ? -19.101 -10.955 12.937 1.00 93.69 370 LEU A N 1
ATOM 3075 C CA . LEU A 1 370 ? -18.246 -9.804 12.652 1.00 93.69 370 LEU A CA 1
ATOM 3076 C C . LEU A 1 370 ? -17.439 -9.457 13.899 1.00 93.69 370 LEU A C 1
ATOM 3078 O O . LEU A 1 370 ? -17.882 -8.695 14.756 1.00 93.69 370 LEU A O 1
ATOM 3082 N N . LEU A 1 371 ? -16.265 -10.074 14.008 1.00 95.06 371 LEU A N 1
ATOM 3083 C CA . LEU A 1 371 ? -15.330 -9.820 15.097 1.00 95.06 371 LEU A CA 1
ATOM 3084 C C . LEU A 1 371 ? -14.455 -8.607 14.766 1.00 95.06 371 LEU A C 1
ATOM 3086 O O . LEU A 1 371 ? -14.032 -8.424 13.626 1.00 95.06 371 LEU A O 1
ATOM 3090 N N . ILE A 1 372 ? -14.191 -7.781 15.773 1.00 95.75 372 ILE A N 1
ATOM 3091 C CA . ILE A 1 372 ? -13.446 -6.533 15.657 1.00 95.75 372 ILE A CA 1
ATOM 3092 C C . ILE A 1 372 ? -12.430 -6.464 16.801 1.00 95.75 372 ILE A C 1
ATOM 3094 O O . ILE A 1 372 ? -12.763 -6.368 17.982 1.00 95.75 372 ILE A O 1
ATOM 3098 N N . ASN A 1 373 ? -11.161 -6.461 16.430 1.00 94.38 373 ASN A N 1
ATOM 3099 C CA . ASN A 1 373 ? -10.055 -5.982 17.230 1.00 94.38 373 ASN A CA 1
ATOM 3100 C C . ASN A 1 373 ? -9.824 -4.511 16.863 1.00 94.38 373 ASN A C 1
ATOM 3102 O O . ASN A 1 373 ? -9.332 -4.197 15.775 1.00 94.38 373 ASN A O 1
ATOM 3106 N N . ILE A 1 374 ? -10.244 -3.611 17.752 1.00 94.88 374 ILE A N 1
ATOM 3107 C CA . ILE A 1 374 ? -10.296 -2.175 17.462 1.00 94.88 374 ILE A CA 1
ATOM 3108 C C . ILE A 1 374 ? -8.921 -1.504 17.499 1.00 94.88 374 ILE A C 1
ATOM 3110 O O . ILE A 1 374 ? -8.709 -0.535 16.777 1.00 94.88 374 ILE A O 1
ATOM 3114 N N . GLU A 1 375 ? -7.967 -2.005 18.290 1.00 93.31 375 GLU A N 1
ATOM 3115 C CA . GLU A 1 375 ? -6.673 -1.331 18.480 1.00 93.31 375 GLU A CA 1
ATOM 3116 C C . GLU A 1 375 ? -5.857 -1.239 17.168 1.00 93.31 375 GLU A C 1
ATOM 3118 O O . GLU A 1 375 ? -5.455 -0.131 16.808 1.00 93.31 375 GLU A O 1
ATOM 3123 N N . PRO A 1 376 ? -5.686 -2.309 16.361 1.00 92.88 376 PRO A N 1
ATOM 3124 C CA . PRO A 1 376 ? -4.999 -2.213 15.068 1.00 92.88 376 PRO A CA 1
ATOM 3125 C C . PRO A 1 376 ? -5.688 -1.283 14.059 1.00 92.88 376 PRO A C 1
ATOM 3127 O O . PRO A 1 376 ? -5.007 -0.611 13.279 1.00 92.88 376 PRO A O 1
ATOM 3130 N N . ILE A 1 377 ? -7.027 -1.232 14.067 1.00 94.00 377 ILE A N 1
ATOM 3131 C CA . ILE A 1 377 ? -7.816 -0.328 13.211 1.00 94.00 377 ILE A CA 1
ATOM 3132 C C . ILE A 1 377 ? -7.607 1.119 13.659 1.00 94.00 377 ILE A C 1
ATOM 3134 O O . ILE A 1 377 ? -7.348 1.984 12.825 1.00 94.00 377 ILE A O 1
ATOM 3138 N N . TYR A 1 378 ? -7.663 1.377 14.967 1.00 95.38 378 TYR A N 1
ATOM 3139 C CA . TYR A 1 378 ? -7.418 2.690 15.555 1.00 95.38 378 TYR A CA 1
ATOM 3140 C C . TYR A 1 378 ? -6.031 3.217 15.187 1.00 95.38 378 TYR A C 1
ATOM 3142 O O . TYR A 1 378 ? -5.917 4.326 14.669 1.00 95.38 378 TYR A O 1
ATOM 3150 N N . VAL A 1 379 ? -4.976 2.416 15.365 1.00 93.75 379 VAL A N 1
ATOM 3151 C CA . VAL A 1 379 ? -3.613 2.845 15.017 1.00 93.75 379 VAL A CA 1
ATOM 3152 C C . VAL A 1 379 ? -3.491 3.111 13.511 1.00 93.75 379 VAL A C 1
ATOM 3154 O O . VAL A 1 379 ? -2.915 4.124 13.112 1.00 93.75 379 VAL A O 1
ATOM 3157 N N . ALA A 1 380 ? -4.078 2.264 12.658 1.00 93.44 380 ALA A N 1
ATOM 3158 C CA . ALA A 1 380 ? -4.083 2.494 11.213 1.00 93.44 380 ALA A CA 1
ATOM 3159 C C . ALA A 1 380 ? -4.806 3.800 10.833 1.00 93.44 380 ALA A C 1
ATOM 3161 O O . ALA A 1 380 ? -4.280 4.581 10.037 1.00 93.44 380 ALA A O 1
ATOM 3162 N N . CYS A 1 381 ? -5.967 4.075 11.434 1.00 95.12 381 CYS A N 1
ATOM 3163 C CA . CYS A 1 381 ? -6.726 5.303 11.192 1.00 95.12 381 CYS A CA 1
ATOM 3164 C C . CYS A 1 381 ? -5.990 6.550 11.699 1.00 95.12 381 CYS A C 1
ATOM 3166 O O . CYS A 1 381 ? -6.071 7.596 11.058 1.00 95.12 381 CYS A O 1
ATOM 3168 N N . MET A 1 382 ? -5.225 6.438 12.790 1.00 95.12 382 MET A N 1
ATOM 3169 C CA . MET A 1 382 ? -4.411 7.534 13.321 1.00 95.12 382 MET A CA 1
ATOM 3170 C C . MET A 1 382 ? -3.367 7.981 12.290 1.00 95.12 382 MET A C 1
ATOM 3172 O O . MET A 1 382 ? -3.305 9.156 11.929 1.00 95.12 382 MET A O 1
ATOM 3176 N N . PHE A 1 383 ? -2.596 7.041 11.738 1.00 93.12 383 PHE A N 1
ATOM 3177 C CA . PHE A 1 383 ? -1.623 7.360 10.690 1.00 93.12 383 PHE A CA 1
ATOM 3178 C C . PHE A 1 383 ? -2.289 7.798 9.380 1.00 93.12 383 PHE A C 1
ATOM 3180 O O . PHE A 1 383 ? -1.783 8.703 8.717 1.00 93.12 383 PHE A O 1
ATOM 3187 N N . ALA A 1 384 ? -3.430 7.203 9.015 1.00 93.38 384 ALA A N 1
ATOM 3188 C CA . ALA A 1 384 ? -4.172 7.587 7.816 1.00 93.38 384 ALA A CA 1
ATOM 3189 C C . ALA A 1 384 ? -4.691 9.031 7.895 1.00 93.38 384 ALA A C 1
ATOM 3191 O O . ALA A 1 384 ? -4.514 9.785 6.940 1.00 93.38 384 ALA A O 1
ATOM 3192 N N . ARG A 1 385 ? -5.258 9.448 9.037 1.00 95.31 385 ARG A N 1
ATOM 3193 C CA . ARG A 1 385 ? -5.684 10.836 9.276 1.00 95.31 385 ARG A CA 1
ATOM 3194 C C . ARG A 1 385 ? -4.507 11.801 9.186 1.00 95.31 385 ARG A C 1
ATOM 3196 O O . ARG A 1 385 ? -4.602 12.807 8.493 1.00 95.31 385 ARG A O 1
ATOM 3203 N N . PHE A 1 386 ? -3.391 11.476 9.841 1.00 95.31 386 PHE A N 1
ATOM 3204 C CA . PHE A 1 386 ? -2.193 12.317 9.813 1.00 95.31 386 PHE A CA 1
ATOM 3205 C C . PHE A 1 386 ? -1.668 12.509 8.384 1.00 95.31 386 PHE A C 1
ATOM 3207 O O . PHE A 1 386 ? -1.427 13.636 7.951 1.00 95.31 386 PHE A O 1
ATOM 3214 N N . ALA A 1 387 ? -1.573 11.417 7.621 1.00 94.50 387 ALA A N 1
ATOM 3215 C CA . ALA A 1 387 ? -1.197 11.454 6.213 1.00 94.50 387 ALA A CA 1
ATOM 3216 C C . ALA A 1 387 ? -2.168 12.299 5.380 1.00 94.50 387 ALA A C 1
ATOM 3218 O O . ALA A 1 387 ? -1.735 13.135 4.585 1.00 94.50 387 ALA A O 1
ATOM 3219 N N . LEU A 1 388 ? -3.473 12.101 5.578 1.00 94.81 388 LEU A N 1
ATOM 3220 C CA . LEU A 1 388 ? -4.517 12.820 4.862 1.00 94.81 388 LEU A CA 1
ATOM 3221 C C . LEU A 1 388 ? -4.427 14.329 5.098 1.00 94.81 388 LEU A C 1
ATOM 3223 O O . LEU A 1 388 ? -4.464 15.095 4.136 1.00 94.81 388 LEU A O 1
ATOM 3227 N N . ASP A 1 389 ? -4.261 14.766 6.345 1.00 94.06 389 ASP A N 1
ATOM 3228 C CA . ASP A 1 389 ? -4.163 16.187 6.682 1.00 94.06 389 ASP A CA 1
ATOM 3229 C C . ASP A 1 389 ? -2.949 16.843 6.029 1.00 94.06 389 ASP A C 1
ATOM 3231 O O . ASP A 1 389 ? -3.072 17.930 5.463 1.00 94.06 389 ASP A O 1
ATOM 3235 N N . ILE A 1 390 ? -1.796 16.175 6.025 1.00 93.56 390 ILE A N 1
ATOM 3236 C CA . ILE A 1 390 ? -0.585 16.702 5.389 1.00 93.56 390 ILE A CA 1
ATOM 3237 C C . ILE A 1 390 ? -0.767 16.786 3.873 1.00 93.56 390 ILE A C 1
ATOM 3239 O O . ILE A 1 390 ? -0.609 17.863 3.300 1.00 93.56 390 ILE A O 1
ATOM 3243 N N . ILE A 1 391 ? -1.162 15.686 3.223 1.00 91.81 391 ILE A N 1
ATOM 3244 C CA . ILE A 1 391 ? -1.302 15.622 1.759 1.00 91.81 391 ILE A CA 1
ATOM 3245 C C . ILE A 1 391 ? -2.304 16.670 1.273 1.00 91.81 391 ILE A C 1
ATOM 3247 O O . ILE A 1 391 ? -2.043 17.400 0.319 1.00 91.81 391 ILE A O 1
ATOM 3251 N N . THR A 1 392 ? -3.448 16.778 1.946 1.00 91.06 392 THR A N 1
ATOM 3252 C CA . THR A 1 392 ? -4.519 17.686 1.525 1.00 91.06 392 THR A CA 1
ATOM 3253 C C . THR A 1 392 ? -4.234 19.155 1.861 1.00 91.06 392 THR A C 1
ATOM 3255 O O . THR A 1 392 ? -4.851 20.027 1.254 1.00 91.06 392 THR A O 1
ATOM 3258 N N . SER A 1 393 ? -3.387 19.467 2.854 1.00 89.25 393 SER A N 1
ATOM 3259 C CA . SER A 1 393 ? -3.109 20.860 3.259 1.00 89.25 393 SER A CA 1
ATOM 3260 C C . SER A 1 393 ? -1.859 21.453 2.619 1.00 89.25 393 SER A C 1
ATOM 3262 O O . SER A 1 393 ? -1.859 22.644 2.315 1.00 89.25 393 SER A O 1
ATOM 3264 N N . SER A 1 394 ? -0.824 20.644 2.383 1.00 88.56 394 SER A N 1
ATOM 3265 C CA . SER A 1 394 ? 0.449 21.111 1.825 1.00 88.56 394 SER A CA 1
ATOM 3266 C C . SER A 1 394 ? 0.706 20.634 0.395 1.00 88.56 394 SER A C 1
ATOM 3268 O O . SER A 1 394 ? 1.608 21.145 -0.266 1.00 88.56 394 SER A O 1
ATOM 3270 N N . GLY A 1 395 ? -0.064 19.659 -0.101 1.00 87.19 395 GLY A N 1
ATOM 3271 C CA . GLY A 1 395 ? 0.185 19.033 -1.400 1.00 87.19 395 GLY A CA 1
ATOM 3272 C C . GLY A 1 395 ? 1.406 18.108 -1.411 1.00 87.19 395 GLY A C 1
ATOM 3273 O O . GLY A 1 395 ? 1.855 17.712 -2.490 1.00 87.19 395 GLY A O 1
ATOM 3274 N N . ALA A 1 396 ? 1.948 17.764 -0.236 1.00 89.12 396 ALA A N 1
ATOM 3275 C CA . ALA A 1 396 ? 3.054 16.825 -0.118 1.00 89.12 396 ALA A CA 1
ATOM 3276 C C . ALA A 1 396 ? 2.678 15.453 -0.699 1.00 89.12 396 ALA A C 1
ATOM 3278 O O . ALA A 1 396 ? 1.591 14.915 -0.485 1.00 89.12 396 ALA A O 1
ATOM 3279 N N . ARG A 1 397 ? 3.609 14.861 -1.435 1.00 86.25 397 ARG A N 1
ATOM 3280 C CA . ARG A 1 397 ? 3.543 13.509 -1.979 1.00 86.25 397 ARG A CA 1
ATOM 3281 C C . ARG A 1 397 ? 3.893 12.496 -0.905 1.00 86.25 397 ARG A C 1
ATOM 3283 O O . ARG A 1 397 ? 4.630 12.773 0.035 1.00 86.25 397 ARG A O 1
ATOM 3290 N N . ILE A 1 398 ? 3.486 11.252 -1.139 1.00 84.25 398 ILE A N 1
ATOM 3291 C CA . ILE A 1 398 ? 3.785 10.138 -0.235 1.00 84.25 398 ILE A CA 1
ATOM 3292 C C . ILE A 1 398 ? 5.288 9.983 0.064 1.00 84.25 398 ILE A C 1
ATOM 3294 O O . ILE A 1 398 ? 5.655 9.691 1.192 1.00 84.25 398 ILE A O 1
ATOM 3298 N N . ASN A 1 399 ? 6.171 10.242 -0.909 1.00 82.62 399 ASN A N 1
ATOM 3299 C CA . ASN A 1 399 ? 7.621 10.169 -0.697 1.00 82.62 399 ASN A CA 1
ATOM 3300 C C . ASN A 1 399 ? 8.152 11.272 0.225 1.00 82.62 399 ASN A C 1
ATOM 3302 O O . ASN A 1 399 ? 9.147 11.048 0.903 1.00 82.62 399 ASN A O 1
ATOM 3306 N N . GLU A 1 400 ? 7.525 12.446 0.218 1.00 88.38 400 GLU A N 1
ATOM 3307 C CA . GLU A 1 400 ? 7.853 13.541 1.134 1.00 88.38 400 GLU A CA 1
ATOM 3308 C C . GLU A 1 400 ? 7.305 13.207 2.532 1.00 88.38 400 GLU A C 1
ATOM 3310 O O . GLU A 1 400 ? 8.007 13.344 3.525 1.00 88.38 400 GLU A O 1
ATOM 3315 N N . LEU A 1 401 ? 6.108 12.616 2.609 1.00 89.62 401 LEU A N 1
ATOM 3316 C CA . LEU A 1 401 ? 5.518 12.134 3.860 1.00 89.62 401 LEU A CA 1
ATOM 3317 C C . LEU A 1 401 ? 6.386 11.082 4.578 1.00 89.62 401 LEU A C 1
ATOM 3319 O O . LEU A 1 401 ? 6.487 11.084 5.800 1.00 89.62 401 LEU A O 1
ATOM 3323 N N . LEU A 1 402 ? 7.033 10.192 3.819 1.00 85.50 402 LEU A N 1
ATOM 3324 C CA . LEU A 1 402 ? 7.929 9.157 4.351 1.00 85.50 402 LEU A CA 1
ATOM 3325 C C . LEU A 1 402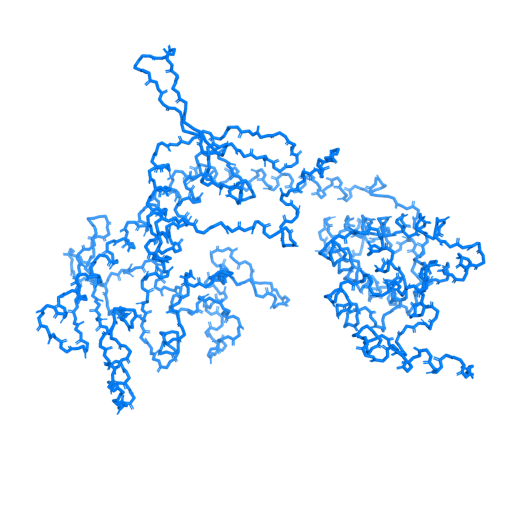 ? 9.240 9.705 4.937 1.00 85.50 402 LEU A C 1
ATOM 3327 O O . LEU A 1 402 ? 9.961 8.932 5.564 1.00 85.50 402 LEU A O 1
ATOM 3331 N N . GLN A 1 403 ? 9.563 10.980 4.703 1.00 84.94 403 GLN A N 1
ATOM 3332 C CA . GLN A 1 403 ? 10.745 11.646 5.260 1.00 84.94 403 GLN A CA 1
ATOM 3333 C C . GLN A 1 403 ? 10.458 12.304 6.612 1.00 84.94 403 GLN A C 1
ATOM 3335 O O . GLN A 1 403 ? 11.390 12.759 7.262 1.00 84.94 403 GLN A O 1
ATOM 3340 N N . ILE A 1 404 ? 9.190 12.382 7.036 1.00 88.62 404 ILE A N 1
ATOM 3341 C CA . ILE A 1 404 ? 8.829 13.069 8.276 1.00 88.62 404 ILE A CA 1
ATOM 3342 C C . ILE A 1 404 ? 9.463 12.350 9.464 1.00 88.62 404 ILE A C 1
ATOM 3344 O O . ILE A 1 404 ? 9.116 11.213 9.791 1.00 88.62 404 ILE A O 1
ATOM 3348 N N . SER A 1 405 ? 10.353 13.067 10.132 1.00 86.25 405 SER A N 1
ATOM 3349 C CA . SER A 1 405 ? 11.029 12.665 11.354 1.00 86.25 405 SER A CA 1
ATOM 3350 C C . SER A 1 405 ? 10.701 13.641 12.483 1.00 86.25 405 SER A C 1
ATOM 3352 O O . SER A 1 405 ? 10.448 14.832 12.269 1.00 86.25 405 SER A O 1
ATOM 3354 N N . TYR A 1 406 ? 10.675 13.129 13.715 1.00 85.19 406 TYR A N 1
ATOM 3355 C CA . TYR A 1 406 ? 10.446 13.942 14.909 1.00 85.19 406 TYR A CA 1
ATOM 3356 C C . TYR A 1 406 ? 11.765 14.511 15.447 1.00 85.19 406 TYR A C 1
ATOM 3358 O O . TYR A 1 406 ? 12.215 14.181 16.543 1.00 85.19 406 TYR A O 1
ATOM 3366 N N . ASP A 1 407 ? 12.392 15.372 14.655 1.00 84.44 407 ASP A N 1
ATOM 3367 C CA . ASP A 1 407 ? 13.576 16.136 15.039 1.00 84.44 407 ASP A CA 1
ATOM 3368 C C . ASP A 1 407 ? 13.393 17.625 14.714 1.00 84.44 407 ASP A C 1
ATOM 3370 O O . ASP A 1 407 ? 12.414 18.039 14.088 1.00 84.44 407 ASP A O 1
ATOM 3374 N N . LYS A 1 408 ? 14.324 18.449 15.199 1.00 85.19 408 LYS A N 1
ATOM 3375 C CA . LYS A 1 408 ? 14.250 19.912 15.083 1.00 85.19 408 LYS A CA 1
ATOM 3376 C C . LYS A 1 408 ? 14.528 20.424 13.669 1.00 85.19 408 LYS A C 1
ATOM 3378 O O . LYS A 1 408 ? 14.163 21.564 13.382 1.00 85.19 408 LYS A O 1
ATOM 3383 N N . ASP A 1 409 ? 15.172 19.622 12.828 1.00 85.62 409 ASP A N 1
ATOM 3384 C CA . ASP A 1 409 ? 15.538 20.009 11.469 1.00 85.62 409 ASP A CA 1
ATOM 3385 C C . ASP A 1 409 ? 14.368 19.774 10.510 1.00 85.62 409 ASP A C 1
ATOM 3387 O O . ASP A 1 409 ? 14.121 20.610 9.639 1.00 85.62 409 ASP A O 1
ATOM 3391 N N . CYS A 1 410 ? 13.597 18.704 10.729 1.00 88.94 410 CYS A N 1
ATOM 3392 C CA . CYS A 1 410 ? 12.352 18.419 10.022 1.00 88.94 410 CYS A CA 1
ATOM 3393 C C . CYS A 1 410 ? 11.165 19.223 10.583 1.00 88.94 410 CYS A C 1
ATOM 3395 O O . CYS A 1 410 ? 10.456 19.881 9.821 1.00 88.94 410 CYS A O 1
ATOM 3397 N N . CYS A 1 411 ? 10.935 19.209 11.901 1.00 91.06 411 CYS A N 1
ATOM 3398 C CA . CYS A 1 411 ? 9.770 19.832 12.540 1.00 91.06 411 CYS A CA 1
ATOM 3399 C C . CYS A 1 411 ? 10.083 21.250 13.046 1.00 91.06 411 CYS A C 1
ATOM 3401 O O . CYS A 1 411 ? 10.501 21.443 14.190 1.00 91.06 411 CYS A O 1
ATOM 3403 N N . VAL A 1 412 ? 9.820 22.265 12.221 1.00 91.81 412 VAL A N 1
ATOM 3404 C CA . VAL A 1 412 ? 10.185 23.660 12.507 1.00 91.81 412 VAL A CA 1
ATOM 3405 C C . VAL A 1 412 ? 8.952 24.497 12.862 1.00 91.81 412 VAL A C 1
ATOM 3407 O O . VAL A 1 412 ? 7.968 24.531 12.126 1.00 91.81 412 VAL A O 1
ATOM 3410 N N . VAL A 1 413 ? 9.020 25.245 13.968 1.00 91.00 413 VAL A N 1
ATOM 3411 C CA . VAL A 1 413 ? 8.010 26.250 14.337 1.00 91.00 413 VAL A CA 1
ATOM 3412 C C . VAL A 1 413 ? 8.651 27.631 14.314 1.00 91.00 413 VAL A C 1
ATOM 3414 O O . VAL A 1 413 ? 9.583 27.905 15.068 1.00 91.00 413 VAL A O 1
ATOM 3417 N N . THR A 1 414 ? 8.148 28.516 13.455 1.00 90.62 414 THR A N 1
ATOM 3418 C CA . THR A 1 414 ? 8.614 29.908 13.358 1.00 90.62 414 THR A CA 1
ATOM 3419 C C . THR A 1 414 ? 7.519 30.880 13.788 1.00 90.62 414 THR A C 1
ATOM 3421 O O . THR A 1 414 ? 6.336 30.545 13.775 1.00 90.62 414 THR A O 1
ATOM 3424 N N . VAL A 1 415 ? 7.906 32.088 14.205 1.00 89.25 415 VAL A N 1
ATOM 3425 C CA . VAL A 1 415 ? 6.969 33.155 14.585 1.00 89.25 415 VAL A CA 1
ATOM 3426 C C . VAL A 1 415 ? 7.182 34.336 13.657 1.00 89.25 415 VAL A C 1
ATOM 3428 O O . VAL A 1 415 ? 8.238 34.968 13.686 1.00 89.25 415 VAL A O 1
ATOM 3431 N N . ASP A 1 416 ? 6.167 34.647 12.862 1.00 86.31 416 ASP A N 1
ATOM 3432 C CA . ASP A 1 416 ? 6.131 35.852 12.056 1.00 86.31 416 ASP A CA 1
ATOM 3433 C C . ASP A 1 416 ? 5.650 37.027 12.915 1.00 86.31 416 ASP A C 1
ATOM 3435 O O . ASP A 1 416 ? 4.477 37.126 13.284 1.00 86.31 416 ASP A O 1
ATOM 3439 N N . LYS A 1 417 ? 6.596 37.899 13.273 1.00 88.12 417 LYS A N 1
ATOM 3440 C CA . LYS A 1 417 ? 6.348 39.115 14.059 1.00 88.12 417 LYS A CA 1
ATOM 3441 C C . LYS A 1 417 ? 5.926 40.308 13.196 1.00 88.12 417 LYS A C 1
ATOM 3443 O O . LYS A 1 417 ? 5.650 41.365 13.754 1.00 88.12 417 LYS A O 1
ATOM 3448 N N . SER A 1 418 ? 5.918 40.169 11.867 1.00 84.88 418 SER A N 1
ATOM 3449 C CA . SER A 1 418 ? 5.524 41.247 10.950 1.00 84.88 418 SER A CA 1
ATOM 3450 C C . SER A 1 418 ? 4.003 41.430 10.857 1.00 84.88 418 SER A C 1
ATOM 3452 O O . SER A 1 418 ? 3.533 42.496 10.465 1.00 84.88 418 SER A O 1
ATOM 3454 N N . VAL A 1 419 ? 3.234 40.422 11.277 1.00 83.50 419 VAL A N 1
ATOM 3455 C CA . VAL A 1 419 ? 1.768 40.442 11.387 1.00 83.50 419 VAL A CA 1
ATOM 3456 C C . VAL A 1 419 ? 1.322 40.649 12.837 1.00 83.50 419 VAL A C 1
ATOM 3458 O O . VAL A 1 419 ? 1.974 40.180 13.769 1.00 83.50 419 VAL A O 1
ATOM 3461 N N . SER A 1 420 ? 0.199 41.353 13.029 1.00 80.38 420 SER A N 1
ATOM 3462 C CA . SER A 1 420 ? -0.417 41.585 14.343 1.00 80.38 420 SER A CA 1
ATOM 3463 C C . SER A 1 420 ? -1.831 40.982 14.389 1.00 80.38 420 SER A C 1
ATOM 3465 O O . SER A 1 420 ? -2.680 41.411 13.604 1.00 80.38 420 SER A O 1
ATOM 3467 N N . PRO A 1 421 ? -2.107 40.014 15.284 1.00 83.44 421 PRO A N 1
ATOM 3468 C CA . PRO A 1 421 ? -1.175 39.422 16.248 1.00 83.44 421 PRO A CA 1
ATOM 3469 C C . PRO A 1 421 ? -0.090 38.547 15.575 1.00 83.44 421 PRO A C 1
ATOM 3471 O O . PRO A 1 421 ? -0.326 38.034 14.478 1.00 83.44 421 PRO A O 1
ATOM 3474 N N . PRO A 1 422 ? 1.080 38.347 16.224 1.00 86.25 422 PRO A N 1
ATOM 3475 C CA . PRO A 1 422 ? 2.147 37.496 15.699 1.00 86.25 422 PRO A CA 1
ATOM 3476 C C . PRO A 1 422 ? 1.645 36.097 15.349 1.00 86.25 422 PRO A C 1
ATOM 3478 O O . PRO A 1 422 ? 0.997 35.434 16.165 1.00 86.25 422 PRO A O 1
ATOM 3481 N N . ARG A 1 423 ? 1.973 35.628 14.144 1.00 86.50 423 ARG A N 1
ATOM 3482 C CA . ARG A 1 423 ? 1.484 34.349 13.621 1.00 86.50 423 ARG A CA 1
ATOM 3483 C C . ARG A 1 423 ? 2.543 33.265 13.777 1.00 86.50 423 ARG A C 1
ATOM 3485 O O . ARG A 1 423 ? 3.680 33.433 13.346 1.00 86.50 423 ARG A O 1
ATOM 3492 N N . LYS A 1 424 ? 2.171 32.127 14.367 1.00 91.19 424 LYS A N 1
ATOM 3493 C CA . LYS A 1 424 ? 3.013 30.923 14.367 1.00 91.19 424 LYS A CA 1
ATOM 3494 C C . LYS A 1 424 ? 2.851 30.179 13.045 1.00 91.19 424 LYS A C 1
ATOM 3496 O O . LYS A 1 424 ? 1.727 29.944 12.607 1.00 91.19 424 LYS A O 1
ATOM 3501 N N . ASN A 1 425 ? 3.968 29.784 12.449 1.00 91.00 425 ASN A N 1
ATOM 3502 C CA . ASN A 1 425 ? 4.013 28.938 11.265 1.00 91.00 425 ASN A CA 1
ATOM 3503 C C . ASN A 1 425 ? 4.610 27.587 11.652 1.00 91.00 425 ASN A C 1
ATOM 3505 O O . ASN A 1 425 ? 5.727 27.528 12.170 1.00 91.00 425 ASN A O 1
ATOM 3509 N N . TYR A 1 426 ? 3.866 26.523 11.377 1.00 93.69 426 TYR A N 1
ATOM 3510 C CA . TYR A 1 426 ? 4.272 25.141 11.601 1.00 93.69 426 TYR A CA 1
ATOM 3511 C C . TYR A 1 426 ? 4.740 24.561 10.266 1.00 93.69 426 TYR A C 1
ATOM 3513 O O . TYR A 1 426 ? 4.031 24.685 9.267 1.00 93.69 426 TYR A O 1
ATOM 3521 N N . ILE A 1 427 ? 5.953 24.016 10.220 1.00 93.88 427 ILE A N 1
ATOM 3522 C CA . ILE A 1 427 ? 6.650 23.692 8.973 1.00 93.88 427 ILE A CA 1
ATOM 3523 C C . ILE A 1 427 ? 7.259 22.295 9.068 1.00 93.88 427 ILE A C 1
ATOM 3525 O O . ILE A 1 427 ? 8.002 22.018 10.010 1.00 93.88 427 ILE A O 1
ATOM 3529 N N . PHE A 1 428 ? 7.012 21.454 8.061 1.00 94.31 428 PHE A N 1
ATOM 3530 C CA . PHE A 1 428 ? 7.884 20.313 7.778 1.00 94.31 428 PHE A CA 1
ATOM 3531 C C . PHE A 1 428 ? 8.904 20.679 6.712 1.00 94.31 428 PHE A C 1
ATOM 3533 O O . PHE A 1 428 ? 8.540 21.146 5.633 1.00 94.31 428 PHE A O 1
ATOM 3540 N N . ARG A 1 429 ? 10.183 20.472 7.017 1.00 92.25 429 ARG A N 1
ATOM 3541 C CA . ARG A 1 429 ? 11.276 20.654 6.071 1.00 92.25 429 ARG A CA 1
ATOM 3542 C C . ARG A 1 429 ? 11.597 19.314 5.417 1.00 92.25 429 ARG A C 1
ATOM 3544 O O . ARG A 1 429 ? 12.150 18.434 6.062 1.00 92.25 429 ARG A O 1
ATOM 3551 N N . LEU A 1 430 ? 11.209 19.160 4.154 1.00 90.81 430 LEU A N 1
ATOM 3552 C CA . LEU A 1 430 ? 11.268 17.889 3.422 1.00 90.81 430 LEU A CA 1
ATOM 3553 C C . LEU A 1 430 ? 11.939 18.106 2.069 1.00 90.81 430 LEU A C 1
ATOM 3555 O O . LEU A 1 430 ? 11.745 19.158 1.461 1.00 90.81 430 LEU A O 1
ATOM 3559 N N . THR A 1 431 ? 12.663 17.114 1.557 1.00 87.12 431 THR A N 1
ATOM 3560 C CA . THR A 1 431 ? 13.325 17.199 0.249 1.00 87.12 431 THR A CA 1
ATOM 3561 C C . THR A 1 431 ? 12.400 16.638 -0.832 1.00 87.12 431 THR A C 1
ATOM 3563 O O . THR A 1 431 ? 12.129 15.428 -0.864 1.00 87.12 431 THR A O 1
ATOM 3566 N N . PRO A 1 432 ? 11.865 17.476 -1.740 1.00 85.44 432 PRO A N 1
ATOM 3567 C CA . PRO A 1 432 ? 10.968 16.995 -2.778 1.00 85.44 432 PRO A CA 1
ATOM 3568 C C . PRO A 1 432 ? 11.692 16.072 -3.749 1.00 85.44 432 PRO A C 1
ATOM 3570 O O . PRO A 1 432 ? 12.871 16.242 -4.064 1.00 85.44 432 PRO A O 1
ATOM 3573 N N . LYS A 1 433 ? 10.952 15.118 -4.315 1.00 77.75 433 LYS A N 1
ATOM 3574 C CA . LYS A 1 433 ? 11.536 14.173 -5.271 1.00 77.75 433 LYS A CA 1
ATOM 3575 C C . LYS A 1 433 ? 12.172 14.899 -6.466 1.00 77.75 433 LYS A C 1
ATOM 3577 O O . LYS A 1 433 ? 11.479 15.580 -7.222 1.00 77.75 433 LYS A O 1
ATOM 3582 N N . GLY A 1 434 ? 13.462 14.644 -6.694 1.00 75.50 434 GLY A N 1
ATOM 3583 C CA . GLY A 1 434 ? 14.229 15.221 -7.805 1.00 75.50 434 GLY A CA 1
ATOM 3584 C C . GLY A 1 434 ? 14.854 16.582 -7.499 1.00 75.50 434 GLY A C 1
ATOM 3585 O O . GLY A 1 434 ? 15.321 17.238 -8.427 1.00 75.50 434 GLY A O 1
ATOM 3586 N N . ARG A 1 435 ? 14.846 17.000 -6.231 1.00 77.06 435 ARG A N 1
ATOM 3587 C CA . ARG A 1 435 ? 15.627 18.126 -5.723 1.00 77.06 435 ARG A CA 1
ATOM 3588 C C . ARG A 1 435 ? 16.647 17.624 -4.709 1.00 77.06 435 ARG A C 1
ATOM 3590 O O . ARG A 1 435 ? 16.482 16.540 -4.157 1.00 77.06 435 ARG A O 1
ATOM 3597 N N . GLU A 1 436 ? 17.689 18.418 -4.516 1.00 80.50 436 GLU A N 1
ATOM 3598 C CA . GLU A 1 436 ? 18.760 18.150 -3.550 1.00 80.50 436 GLU A CA 1
ATOM 3599 C C . GLU A 1 436 ? 18.531 18.928 -2.249 1.00 80.50 436 GLU A C 1
ATOM 3601 O O . GLU A 1 436 ? 18.854 18.442 -1.171 1.00 80.50 436 GLU A O 1
ATOM 3606 N N . GLU A 1 437 ? 17.885 20.093 -2.345 1.00 87.00 437 GLU A N 1
ATOM 3607 C CA . GLU A 1 437 ? 17.658 20.986 -1.213 1.00 87.00 437 GLU A CA 1
ATOM 3608 C C . GLU A 1 437 ? 16.291 20.767 -0.542 1.00 87.00 437 GLU A C 1
ATOM 3610 O O . GLU A 1 437 ? 15.286 20.556 -1.240 1.00 87.00 437 GLU A O 1
ATOM 3615 N N . PRO A 1 438 ? 16.219 20.872 0.798 1.00 88.50 438 PRO A N 1
ATOM 3616 C CA . PRO A 1 438 ? 14.959 20.815 1.525 1.00 88.50 438 PRO A CA 1
ATOM 3617 C C . PRO A 1 438 ? 14.049 22.024 1.267 1.00 88.50 438 PRO A C 1
ATOM 3619 O O . PRO A 1 438 ? 14.500 23.158 1.099 1.00 88.50 438 PRO A O 1
ATOM 3622 N N . GLU A 1 439 ? 12.738 21.800 1.340 1.00 92.00 439 GLU A N 1
ATOM 3623 C CA . GLU A 1 439 ? 11.700 22.824 1.209 1.00 92.00 439 GLU A CA 1
ATOM 3624 C C . GLU A 1 439 ? 10.772 22.869 2.418 1.00 92.00 439 GLU A C 1
ATOM 3626 O O . GLU A 1 439 ? 10.549 21.869 3.095 1.00 92.00 439 GLU A O 1
ATOM 3631 N N . ASN A 1 440 ? 10.194 24.047 2.663 1.00 93.38 440 ASN A N 1
ATOM 3632 C CA . ASN A 1 440 ? 9.271 24.281 3.766 1.00 93.38 440 ASN A CA 1
ATOM 3633 C C . ASN A 1 440 ? 7.823 23.986 3.343 1.00 93.38 440 ASN A C 1
ATOM 3635 O O . ASN A 1 440 ? 7.235 24.727 2.554 1.00 93.38 440 ASN A O 1
ATOM 3639 N N . TYR A 1 441 ? 7.225 22.958 3.938 1.00 93.12 441 TYR A N 1
ATOM 3640 C CA . TYR A 1 441 ? 5.807 22.630 3.817 1.00 93.12 441 TYR A CA 1
ATOM 3641 C C . TYR A 1 441 ? 5.052 23.199 5.016 1.00 93.12 441 TYR A C 1
ATOM 3643 O O . TYR A 1 441 ? 5.201 22.720 6.139 1.00 93.12 441 TYR A O 1
ATOM 3651 N N . TYR A 1 442 ? 4.247 24.234 4.781 1.00 92.25 442 TYR A N 1
ATOM 3652 C CA . TYR A 1 442 ? 3.460 24.891 5.824 1.00 92.25 442 TYR A CA 1
ATOM 3653 C C . TYR A 1 442 ? 2.223 24.072 6.174 1.00 92.25 442 TYR A C 1
ATOM 3655 O O . TYR A 1 442 ? 1.501 23.613 5.289 1.00 92.25 442 TYR A O 1
ATOM 3663 N N . LEU A 1 443 ? 1.970 23.923 7.471 1.00 93.06 443 LEU A N 1
ATOM 3664 C CA . LEU A 1 443 ? 0.920 23.063 7.995 1.00 93.06 443 LEU A CA 1
ATOM 3665 C C . LEU A 1 443 ? 0.056 23.770 9.042 1.00 93.06 443 LEU A C 1
ATOM 3667 O O . LEU A 1 443 ? 0.511 24.706 9.709 1.00 93.06 443 LEU A O 1
ATOM 3671 N N . PRO A 1 444 ? -1.194 23.313 9.221 1.00 91.56 444 PRO A N 1
ATOM 3672 C CA . PRO A 1 444 ? -2.005 23.692 10.368 1.00 91.56 444 PRO A CA 1
ATOM 3673 C C . PRO A 1 444 ? -1.360 23.250 11.689 1.00 91.56 444 PRO A C 1
ATOM 3675 O O . PRO A 1 444 ? -0.775 22.171 11.777 1.00 91.56 444 PRO A O 1
ATOM 3678 N N . GLU A 1 445 ? -1.549 24.045 12.744 1.00 92.25 445 GLU A N 1
ATOM 3679 C CA . GLU A 1 445 ? -1.108 23.715 14.109 1.00 92.25 445 GLU A CA 1
ATOM 3680 C C . GLU A 1 445 ? -1.629 22.351 14.587 1.00 92.25 445 GLU A C 1
ATOM 3682 O O . GLU A 1 445 ? -0.914 21.598 15.248 1.00 92.25 445 GLU A O 1
ATOM 3687 N N . GLU A 1 446 ? -2.865 22.017 14.217 1.00 91.38 446 GLU A N 1
ATOM 3688 C CA . GLU A 1 446 ? -3.521 20.769 14.612 1.00 91.38 446 GLU A CA 1
ATOM 3689 C C . GLU A 1 446 ? -2.761 19.523 14.138 1.00 91.38 446 GLU A C 1
ATOM 3691 O O . GLU A 1 446 ? -2.753 18.514 14.837 1.00 91.38 446 GLU A O 1
ATOM 3696 N N . VAL A 1 447 ? -2.029 19.601 13.019 1.00 93.00 447 VAL A N 1
ATOM 3697 C CA . VAL A 1 447 ? -1.186 18.492 12.541 1.00 93.00 447 VAL A CA 1
ATOM 3698 C C . VAL A 1 447 ? -0.037 18.224 13.517 1.00 93.00 447 VAL A C 1
ATOM 3700 O O . VAL A 1 447 ? 0.260 17.073 13.829 1.00 93.00 447 VAL A O 1
ATOM 3703 N N . PHE A 1 448 ? 0.579 19.274 14.064 1.00 92.56 448 PHE A N 1
ATOM 3704 C CA . PHE A 1 448 ? 1.661 19.145 15.048 1.00 92.56 448 PHE A CA 1
ATOM 3705 C C . PHE A 1 448 ? 1.149 18.652 16.406 1.00 92.56 448 PHE A C 1
ATOM 3707 O O . PHE A 1 448 ? 1.806 17.837 17.062 1.00 92.56 448 PHE A O 1
ATOM 3714 N N . LYS A 1 449 ? -0.042 19.100 16.822 1.00 92.50 449 LYS A N 1
ATOM 3715 C CA . LYS A 1 449 ? -0.707 18.563 18.019 1.00 92.50 449 LYS A CA 1
ATOM 3716 C C . LYS A 1 449 ? -0.999 17.073 17.848 1.00 92.50 449 LYS A C 1
ATOM 3718 O O . LYS A 1 449 ? -0.632 16.282 18.712 1.00 92.50 449 LYS A O 1
ATOM 3723 N N . PHE A 1 450 ? -1.535 16.676 16.697 1.00 94.44 450 PHE A N 1
ATOM 3724 C CA . PHE A 1 450 ? -1.847 15.279 16.414 1.00 94.44 450 PHE A CA 1
ATOM 3725 C C . PHE A 1 450 ? -0.594 14.395 16.307 1.00 94.44 450 PHE A C 1
ATOM 3727 O O . PHE A 1 450 ? -0.582 13.269 16.798 1.00 94.44 450 PHE A O 1
ATOM 3734 N N . MET A 1 451 ? 0.515 14.921 15.777 1.00 92.50 451 MET A N 1
ATOM 3735 C CA . MET A 1 451 ? 1.815 14.241 15.835 1.00 92.50 451 MET A CA 1
ATOM 3736 C C . MET A 1 451 ? 2.242 13.939 17.280 1.00 92.50 451 MET A C 1
ATOM 3738 O O . MET A 1 451 ? 2.789 12.875 17.558 1.00 92.50 451 MET A O 1
ATOM 3742 N N . THR A 1 452 ? 1.951 14.837 18.223 1.00 91.00 452 THR A N 1
ATOM 3743 C CA . THR A 1 452 ? 2.239 14.609 19.649 1.00 91.00 452 THR A CA 1
ATOM 3744 C C . THR A 1 452 ? 1.400 13.461 20.220 1.00 91.00 452 THR A C 1
ATOM 3746 O O . THR A 1 452 ? 1.906 12.670 21.017 1.00 91.00 452 THR A O 1
ATOM 3749 N N . GLU A 1 453 ? 0.150 13.306 19.777 1.00 93.62 453 GLU A N 1
ATOM 3750 C CA . GLU A 1 453 ? -0.690 12.154 20.135 1.00 93.62 453 GLU A CA 1
ATOM 3751 C C . GLU A 1 453 ? -0.126 10.839 19.581 1.00 93.62 453 GLU A C 1
ATOM 3753 O O . GLU A 1 453 ? -0.079 9.843 20.306 1.00 93.62 453 GLU A O 1
ATOM 3758 N N . ILE A 1 454 ? 0.378 10.845 18.340 1.00 93.31 454 ILE A N 1
ATOM 3759 C CA . ILE A 1 454 ? 1.073 9.691 17.746 1.00 93.31 454 ILE A CA 1
ATOM 3760 C C . ILE A 1 454 ? 2.296 9.317 18.585 1.00 93.31 454 ILE A C 1
ATOM 3762 O O . ILE A 1 454 ? 2.477 8.149 18.921 1.00 93.31 454 ILE A O 1
ATOM 3766 N N . LEU A 1 455 ? 3.122 10.294 18.969 1.00 91.38 455 LEU A N 1
ATOM 3767 C CA . LEU A 1 455 ? 4.304 10.046 19.798 1.00 91.38 455 LEU A CA 1
ATOM 3768 C C . LEU A 1 455 ? 3.934 9.459 21.158 1.00 91.38 455 LEU A C 1
ATOM 3770 O O . LEU A 1 455 ? 4.599 8.535 21.620 1.00 91.38 455 LEU A O 1
ATOM 3774 N N . LYS A 1 456 ? 2.871 9.967 21.788 1.00 92.31 456 LYS A N 1
ATOM 3775 C CA . LYS A 1 456 ? 2.356 9.416 23.043 1.00 92.31 456 LYS A CA 1
ATOM 3776 C C . LYS A 1 456 ? 1.931 7.956 22.866 1.00 92.31 456 LYS A C 1
ATOM 3778 O O . LYS A 1 456 ? 2.376 7.106 23.630 1.00 92.31 456 LYS A O 1
ATOM 3783 N N . MET A 1 457 ? 1.150 7.660 21.828 1.00 91.81 457 MET A N 1
ATOM 3784 C CA . MET A 1 457 ? 0.719 6.297 21.505 1.00 91.81 457 MET A CA 1
ATOM 3785 C C . MET A 1 457 ? 1.915 5.362 21.257 1.00 91.81 457 MET A C 1
ATOM 3787 O O . MET A 1 457 ? 1.945 4.251 21.782 1.00 91.81 457 MET A O 1
ATOM 3791 N N . LEU A 1 458 ? 2.934 5.818 20.522 1.00 89.44 458 LEU A N 1
ATOM 3792 C CA . LEU A 1 458 ? 4.145 5.034 20.270 1.00 89.44 458 LEU A CA 1
ATOM 3793 C C . LEU A 1 458 ? 4.915 4.744 21.565 1.00 89.44 458 LEU A C 1
ATOM 3795 O O . LEU A 1 458 ? 5.278 3.596 21.804 1.00 89.44 458 LEU A O 1
ATOM 3799 N N . LYS A 1 459 ? 5.127 5.749 22.421 1.00 90.69 459 LYS A N 1
ATOM 3800 C CA . LYS A 1 459 ? 5.784 5.580 23.729 1.00 90.69 459 LYS A CA 1
ATOM 3801 C C . LYS A 1 459 ? 5.050 4.575 24.617 1.00 90.69 459 LYS A C 1
ATOM 3803 O O . LYS A 1 459 ? 5.676 3.684 25.188 1.00 90.69 459 LYS A O 1
ATOM 3808 N N . GLU A 1 460 ? 3.721 4.670 24.676 1.00 89.31 460 GLU A N 1
ATOM 3809 C CA . GLU A 1 460 ? 2.871 3.710 25.391 1.00 89.31 460 GLU A CA 1
ATOM 3810 C C . GLU A 1 460 ? 3.030 2.289 24.826 1.00 89.31 460 GLU A C 1
ATOM 3812 O O . GLU A 1 460 ? 3.202 1.338 25.589 1.00 89.31 460 GLU A O 1
ATOM 3817 N N . SER A 1 461 ? 3.045 2.144 23.497 1.00 85.62 461 SER A N 1
ATOM 3818 C CA . SER A 1 461 ? 3.209 0.849 22.826 1.00 85.62 461 SER A CA 1
ATOM 3819 C C . SER A 1 461 ? 4.581 0.218 23.072 1.00 85.62 461 SER A C 1
ATOM 3821 O O . SER A 1 461 ? 4.667 -0.996 23.260 1.00 85.62 461 SER A O 1
ATOM 3823 N N . TYR A 1 462 ? 5.654 1.012 23.058 1.00 85.12 462 TYR A N 1
ATOM 3824 C CA . TYR A 1 462 ? 7.012 0.530 23.326 1.00 85.12 462 TYR A CA 1
ATOM 3825 C C . TYR A 1 462 ? 7.314 0.389 24.821 1.00 85.12 462 TYR A C 1
ATOM 3827 O O . TYR A 1 462 ? 8.301 -0.252 25.176 1.00 85.12 462 TYR A O 1
ATOM 3835 N N . LYS A 1 463 ? 6.454 0.928 25.696 1.00 87.81 463 LYS A N 1
ATOM 3836 C CA . LYS A 1 463 ? 6.672 1.012 27.149 1.00 87.81 463 LYS A CA 1
ATOM 3837 C C . LYS A 1 463 ? 7.979 1.744 27.480 1.00 87.81 463 LYS A C 1
ATOM 3839 O O . LYS A 1 463 ? 8.708 1.357 28.392 1.00 87.81 463 LYS A O 1
ATOM 3844 N N . THR A 1 464 ? 8.275 2.796 26.719 1.00 88.69 464 THR A N 1
ATOM 3845 C CA . THR A 1 464 ? 9.497 3.602 26.825 1.00 88.69 464 THR A CA 1
ATOM 3846 C C . THR A 1 464 ? 9.168 5.091 26.806 1.00 88.69 464 THR A C 1
ATOM 3848 O O . THR A 1 464 ? 8.231 5.534 26.150 1.00 88.69 464 THR A O 1
ATOM 3851 N N . GLU A 1 465 ? 9.984 5.896 27.488 1.00 85.25 465 GLU A N 1
ATOM 3852 C CA . GLU A 1 465 ? 9.855 7.364 27.478 1.00 85.25 465 GLU A CA 1
ATOM 3853 C C . GLU A 1 465 ? 10.283 7.997 26.144 1.00 85.25 465 GLU A C 1
ATOM 3855 O O . GLU A 1 465 ? 9.931 9.140 25.830 1.00 85.25 465 GLU A O 1
ATOM 3860 N N . THR A 1 466 ? 11.039 7.252 25.338 1.00 84.44 466 THR A N 1
ATOM 3861 C CA . THR A 1 466 ? 11.540 7.647 24.020 1.00 84.44 466 THR A CA 1
ATOM 3862 C C . THR A 1 466 ? 10.977 6.733 22.937 1.00 84.44 466 THR A C 1
ATOM 3864 O O . THR A 1 466 ? 10.679 5.566 23.185 1.00 84.44 466 THR A O 1
ATOM 3867 N N . VAL A 1 467 ? 10.810 7.264 21.725 1.00 82.44 467 VAL A N 1
ATOM 3868 C CA . VAL A 1 467 ? 10.475 6.448 20.549 1.00 82.44 467 VAL A CA 1
ATOM 3869 C C . VAL A 1 467 ? 11.784 5.861 20.005 1.00 82.44 467 VAL A C 1
ATOM 3871 O O . VAL A 1 467 ? 12.759 6.609 19.928 1.00 82.44 467 VAL A O 1
ATOM 3874 N N . PRO A 1 468 ? 11.844 4.561 19.659 1.00 75.31 468 PRO A N 1
ATOM 3875 C CA . PRO A 1 468 ? 13.058 3.955 19.122 1.00 75.31 468 PRO A CA 1
ATOM 3876 C C . PRO A 1 468 ? 13.547 4.665 17.860 1.00 75.31 468 PRO A C 1
ATOM 3878 O O . PRO A 1 468 ? 12.748 5.001 16.983 1.00 75.31 468 PRO A O 1
ATOM 3881 N N . GLU A 1 469 ? 14.862 4.836 17.745 1.00 75.56 469 GLU A N 1
ATOM 3882 C CA . GLU A 1 469 ? 15.481 5.245 16.489 1.00 75.56 469 GLU A CA 1
ATOM 3883 C C . GLU A 1 469 ? 15.386 4.087 15.496 1.00 75.56 469 GLU A C 1
ATOM 3885 O O . GLU A 1 469 ? 15.922 2.999 15.714 1.00 75.56 469 GLU A O 1
ATOM 3890 N N . VAL A 1 470 ? 14.663 4.316 14.405 1.00 68.50 470 VAL A N 1
ATOM 3891 C CA . VAL A 1 470 ? 14.545 3.354 13.313 1.00 68.50 470 VAL A CA 1
ATOM 3892 C C . VAL A 1 470 ? 15.473 3.826 12.210 1.00 68.50 470 VAL A C 1
ATOM 3894 O O . VAL A 1 470 ? 15.250 4.892 11.635 1.00 68.50 470 VAL A O 1
ATOM 3897 N N . GLN A 1 471 ? 16.511 3.041 11.909 1.00 59.69 471 GLN A N 1
ATOM 3898 C CA . GLN A 1 471 ? 17.330 3.311 10.733 1.00 59.69 471 GLN A CA 1
ATOM 3899 C C . GLN A 1 471 ? 16.431 3.304 9.501 1.00 59.69 471 GLN A C 1
ATOM 3901 O O . GLN A 1 471 ? 15.645 2.376 9.286 1.00 59.69 471 GLN A O 1
ATOM 3906 N N . TYR A 1 472 ? 16.537 4.359 8.702 1.00 57.38 472 TYR A N 1
ATOM 3907 C CA . TYR A 1 472 ? 15.885 4.401 7.409 1.00 57.38 472 TYR A CA 1
ATOM 3908 C C . TYR A 1 472 ? 16.499 3.289 6.550 1.00 57.38 472 TYR A C 1
ATOM 3910 O O . TYR A 1 472 ? 17.632 3.410 6.101 1.00 57.38 472 TYR A O 1
ATOM 3918 N N . ASP A 1 473 ? 15.800 2.160 6.391 1.00 49.78 473 ASP A N 1
ATOM 3919 C CA . ASP A 1 473 ? 16.297 1.034 5.596 1.00 49.78 473 ASP A CA 1
ATOM 3920 C C . ASP A 1 473 ? 16.298 1.412 4.106 1.00 49.78 473 ASP A C 1
ATOM 3922 O O . ASP A 1 473 ? 15.285 1.357 3.392 1.00 49.78 473 ASP A O 1
ATOM 3926 N N . VAL A 1 474 ? 17.480 1.842 3.671 1.00 45.81 474 VAL A N 1
ATOM 3927 C CA . VAL A 1 474 ? 17.814 2.346 2.343 1.00 45.81 474 VAL A CA 1
ATOM 3928 C C . VAL A 1 474 ? 17.599 1.283 1.259 1.00 45.81 474 VAL A C 1
ATOM 3930 O O . VAL A 1 474 ? 17.244 1.635 0.132 1.00 45.81 474 VAL A O 1
ATOM 3933 N N . ASP A 1 475 ? 17.715 -0.016 1.552 1.00 42.94 475 ASP A N 1
ATOM 3934 C CA . ASP A 1 475 ? 17.692 -1.049 0.504 1.00 42.94 475 ASP A CA 1
ATOM 3935 C C . ASP A 1 475 ? 16.313 -1.214 -0.149 1.00 42.94 475 ASP A C 1
ATOM 3937 O O . ASP A 1 475 ? 16.209 -1.507 -1.346 1.00 42.94 475 ASP A O 1
ATOM 3941 N N . SER A 1 476 ? 15.238 -0.934 0.591 1.00 41.97 476 SER A N 1
ATOM 3942 C CA . SER A 1 476 ? 13.870 -0.938 0.056 1.00 41.97 476 SER A CA 1
ATOM 3943 C C . SER A 1 476 ? 13.389 0.433 -0.442 1.00 41.97 476 SER A C 1
ATOM 3945 O O . SER A 1 476 ? 12.330 0.513 -1.076 1.00 41.97 476 SER A O 1
ATOM 3947 N N . ARG A 1 477 ? 14.135 1.517 -0.165 1.00 48.44 477 ARG A N 1
ATOM 3948 C CA . ARG A 1 477 ? 13.669 2.905 -0.364 1.00 48.44 477 ARG A CA 1
ATOM 3949 C C . ARG A 1 477 ? 14.666 3.865 -1.008 1.00 48.44 477 ARG A C 1
ATOM 3951 O O . ARG A 1 477 ? 14.301 5.020 -1.198 1.00 48.44 477 ARG A O 1
ATOM 3958 N N . ARG A 1 478 ? 15.828 3.402 -1.478 1.00 42.47 478 ARG A N 1
ATOM 3959 C CA . ARG A 1 478 ? 16.894 4.192 -2.142 1.00 42.47 478 ARG A CA 1
ATOM 3960 C C . ARG A 1 478 ? 16.408 5.169 -3.219 1.00 42.47 478 ARG A C 1
ATOM 3962 O O . ARG A 1 478 ? 16.974 6.226 -3.405 1.00 42.47 478 ARG A O 1
ATOM 3969 N N . HIS A 1 479 ? 15.301 4.870 -3.896 1.00 44.19 479 HIS A N 1
ATOM 3970 C CA . HIS A 1 479 ? 14.645 5.776 -4.852 1.00 44.19 479 HIS A CA 1
ATOM 3971 C C . HIS A 1 479 ? 13.970 7.031 -4.241 1.00 44.19 479 HIS A C 1
ATOM 3973 O O . HIS A 1 479 ? 13.426 7.853 -4.986 1.00 44.19 479 HIS A O 1
ATOM 3979 N N . CYS A 1 480 ? 13.920 7.133 -2.910 1.00 37.00 480 CYS A N 1
ATOM 3980 C CA . CYS A 1 480 ? 13.431 8.285 -2.150 1.00 37.00 480 CYS A CA 1
ATOM 3981 C C . CYS A 1 480 ? 14.577 9.229 -1.767 1.00 37.00 480 CYS A C 1
ATOM 3983 O O . CYS A 1 480 ? 14.343 10.428 -1.684 1.00 37.00 480 CYS A O 1
ATOM 3985 N N . GLU A 1 481 ? 15.797 8.708 -1.631 1.00 36.56 481 GLU A N 1
ATOM 3986 C CA . GLU A 1 481 ? 17.023 9.476 -1.428 1.00 36.56 481 GLU A CA 1
ATOM 3987 C C . GLU A 1 481 ? 17.816 9.494 -2.738 1.00 36.56 481 GLU A C 1
ATOM 3989 O O . GLU A 1 481 ? 18.677 8.658 -2.986 1.00 36.56 481 GLU A O 1
ATOM 3994 N N . ASN A 1 482 ? 17.550 10.478 -3.593 1.00 35.00 482 ASN A N 1
ATOM 3995 C CA . ASN A 1 482 ? 18.598 10.947 -4.498 1.00 35.00 482 ASN A CA 1
ATOM 3996 C C . ASN A 1 482 ? 19.389 12.036 -3.762 1.00 35.00 482 ASN A C 1
ATOM 3998 O O . ASN A 1 482 ? 19.415 13.179 -4.199 1.00 35.00 482 ASN A O 1
ATOM 4002 N N . ALA A 1 483 ? 19.980 11.690 -2.621 1.00 34.12 483 ALA A N 1
ATOM 4003 C CA . ALA A 1 483 ? 21.108 12.435 -2.093 1.00 34.12 483 ALA A CA 1
ATOM 4004 C C . ALA A 1 483 ? 22.346 11.664 -2.548 1.00 34.12 483 ALA A C 1
ATOM 4006 O O . ALA A 1 483 ? 22.500 10.481 -2.237 1.00 34.12 483 ALA A O 1
ATOM 4007 N N . ALA A 1 484 ? 23.190 12.298 -3.362 1.00 27.02 484 ALA A N 1
ATOM 4008 C CA . ALA A 1 484 ? 24.532 11.784 -3.582 1.00 27.02 484 ALA A CA 1
ATOM 4009 C C . ALA A 1 484 ? 25.190 11.567 -2.207 1.00 27.02 484 ALA A C 1
ATOM 4011 O O . ALA A 1 484 ? 24.964 12.382 -1.308 1.00 27.02 484 ALA A O 1
ATOM 4012 N N . PRO A 1 485 ? 25.980 10.498 -2.005 1.00 28.23 485 PRO A N 1
ATOM 4013 C CA . PRO A 1 485 ? 26.796 10.421 -0.807 1.00 28.23 485 PRO A CA 1
ATOM 4014 C C . PRO A 1 485 ? 27.691 11.660 -0.796 1.00 28.23 485 PRO A C 1
ATOM 4016 O O . PRO A 1 485 ? 28.491 11.861 -1.709 1.00 28.23 485 PRO A O 1
ATOM 4019 N N . SER A 1 486 ? 27.515 12.512 0.212 1.00 26.97 486 SER A N 1
ATOM 4020 C CA . SER A 1 486 ? 28.508 13.517 0.552 1.00 26.97 486 SER A CA 1
ATOM 4021 C C . SER A 1 486 ? 29.793 12.760 0.860 1.00 26.97 486 SER A C 1
ATOM 4023 O O . SER A 1 486 ? 29.868 12.049 1.865 1.00 26.97 486 SER A O 1
ATOM 4025 N N . GLU A 1 487 ? 30.770 12.859 -0.037 1.00 25.83 487 GLU A N 1
ATOM 4026 C CA . GLU A 1 487 ? 32.145 12.470 0.238 1.00 25.83 487 GLU A CA 1
ATOM 4027 C C . GLU A 1 487 ? 32.601 13.258 1.472 1.00 25.83 487 GLU A C 1
ATOM 4029 O O . GLU A 1 487 ? 32.791 14.474 1.430 1.00 25.83 487 GLU A O 1
ATOM 4034 N N . GLY A 1 488 ? 32.674 12.565 2.606 1.00 26.70 488 GLY A N 1
ATOM 4035 C CA . GLY A 1 488 ? 33.363 13.043 3.791 1.00 26.70 488 GLY A CA 1
ATOM 4036 C C . GLY A 1 488 ? 34.858 12.832 3.593 1.00 26.70 488 GLY A C 1
ATOM 4037 O O . GLY A 1 488 ? 35.278 11.723 3.258 1.00 26.70 488 GLY A O 1
ATOM 4038 N N . TYR A 1 489 ? 35.614 13.914 3.765 1.00 28.11 489 TYR A N 1
ATOM 4039 C CA . TYR A 1 489 ? 37.066 13.913 3.933 1.00 28.11 489 TYR A CA 1
ATOM 4040 C C . TYR A 1 489 ? 37.528 13.014 5.081 1.00 28.11 489 TYR A C 1
ATOM 4042 O O . TYR A 1 489 ? 36.807 12.956 6.106 1.00 28.11 489 TYR A O 1
#

pLDDT: mean 86.17, std 13.6, range [25.83, 98.56]

Solvent-accessible surface area (backbone atoms only — not comparable to full-atom values): 28413 Å² total; per-residue (Å²): 134,64,78,68,58,61,55,58,49,64,75,43,59,84,40,71,66,46,74,63,40,65,94,64,55,61,64,74,70,74,69,36,54,48,99,87,66,49,51,40,68,78,57,43,50,68,69,51,51,54,46,41,55,71,73,33,51,89,43,64,59,26,55,34,49,54,56,43,48,34,48,44,27,76,68,68,52,52,66,66,60,54,42,53,44,50,52,53,43,50,55,53,47,53,53,50,32,65,71,72,67,52,80,47,55,86,69,58,50,57,64,62,53,49,39,41,45,74,44,81,41,72,65,91,59,51,42,55,65,36,33,46,46,49,56,38,51,51,52,51,51,53,53,40,53,54,45,41,73,72,76,47,54,71,71,55,37,58,63,53,52,78,38,52,74,71,90,59,98,69,58,66,83,80,40,65,30,41,58,49,30,54,49,52,53,50,51,48,53,50,51,56,47,62,69,45,59,81,45,42,66,57,55,49,50,51,46,51,52,55,43,52,52,48,49,52,52,48,50,54,51,51,51,51,53,51,50,34,61,78,68,68,54,73,60,64,43,79,50,70,51,74,48,58,84,89,72,36,27,35,41,36,34,33,41,35,35,60,43,42,47,35,32,76,74,68,70,45,81,55,94,67,83,89,51,78,89,49,41,38,34,31,63,74,53,23,25,26,69,89,80,62,45,86,40,88,58,66,91,60,51,62,49,61,75,62,47,42,61,29,76,36,86,85,61,67,90,43,72,69,56,42,52,54,44,52,51,54,38,44,74,72,68,46,74,69,47,95,83,69,61,66,70,50,90,50,44,66,93,53,87,72,38,56,48,54,48,72,67,55,51,53,50,41,71,76,41,99,56,52,67,44,42,55,66,17,42,44,54,39,42,52,54,48,45,54,51,47,53,46,33,69,67,53,66,51,48,73,71,38,60,72,65,73,50,101,43,73,78,27,52,37,76,48,72,44,73,90,44,89,75,64,42,77,44,35,28,43,44,36,50,49,91,95,46,83,62,70,42,80,38,58,49,63,66,65,57,60,56,50,49,51,51,51,52,51,52,48,16,62,73,69,72,36,100,59,73,80,87,72,79,80,67,47,92,87,43,46,92,68,54,72,64,76,82,77,83,74,132

Secondary structure (DSSP, 8-state):
--HHHHHHHHHHTTSHHHHHHTTTS-HHHHT-B-TTS-BGGGGS-HHHHHHHHHHTTTSTTHHHHHHHHHHHHHTT--HHHHHHHHHHHHHHHHHHHHHHT--SSTT--HHHHHHHHTTSSSTTS-HHHHHHHHHHHHHHHHHHHHHHHHHS-HHHHHHHHTTSPPPP---TTSSHHHHHHHHHHHHHHHHHHHHHGGGHHHHHHHHHHHHHHHHHHHHHHHHHHHHHHHTTPPSPEEEEEEPPTTT-EEEEEEEEEHHHHHHHHH---------GGGEEEEEEEEEETTT-PBP---TTHHHHHTT-SSSGGG--SSHHHHHHHHHHHHHTT----TT-----TT--SSTTSS---HHHHHHHHHSSSEEE-HHHHHHHHHHHHHHHHHHHHH---HHHHTT--SSTTTEEEEEE-SSSSPEEEEEEEE--TT-SS-EEEEE-HHHHHHHHHHHHHHHHHHTSSSPPP----GGGTGGG--PPP----

Radius of gyration: 29.32 Å; Cα contacts (8 Å, |Δi|>4): 527; chains: 1; bounding box: 78×74×77 Å

Foldseek 3Di:
DDPVLVVVLVVCVVPPLCVLCPVQEDPCLVCDAFPVSHRLVVLADPVLSVCLSVQPGPAQLSLLLSLLSSLCSVVVDFNVVNVVLSVLQSVVCVVLCVVVVDRHLVPVDLVSLVCQCQCVPPVVDALVSNQSNQVSLCVSQVSSVVCLVPGDDPVSSVVSVVSHHDDHPDHPVVGCSVVCVVVVVVVVVVVVCVVCLVCLVVVLVVLVLLLVQLVVVVVQLVVCVVCCVVVVNDDFDKDWDQDDPVQQKIWIKTKGFLQRLCCVPVVDHDDDDDDPQRIWIWTDFMAHNPPRDGGPPRPCQVCQLLVLAAPSLVPDPDVVSVVVNCVVCVVVVNDCDPVRPDDSVNHDPDPLANDQDDSQSVSVVVDSIRIDDSRNVSLNSLVVSLVSQQCSQQVDDPLQVVPQDPDPVQWDWDWQVVDVVIDIWTWGFGADQPGQGTDTRTHDPVSVVSVVVNQVVQCVVVVHPGRDDDPPPCSVPVSSDPHDPPPDD

Nearest PDB structures (foldseek):
  1tlv-assembly1_A-2  TM=2.145E-01  e=8.814E+00  Bacillus subtilis

Sequence (489 aa):
MSTGVQFLLEETQVKTWVSLLHNKIPEELLLLCDPNGDYYWDKVDEKNIKYFARQCVGHPWANPFALALMCLSDRNLTPQSIMNITSVLNARFRDLFNHFKLTSMEDFLPSHVEQYVTGQILSGHSDRQRQSILTGYNTFMFNLKKWLGTKFSEEKQVSLSAFMLPNIPYDNRDFSARTRAITNAKTKRKEDTSAVTPLLPEIRAEGHLRWNQVCRLREAYRKAIMTAKEQNLELPIDFYYDESEYVNERWHFKLWDISSFDYVHEGKNRYRVFKDEDCFMEFIKAEKLDDGTEGDGPWFLDILRLRLLGQWSTEYTTEEHRERVENYLNQWGYEIGEDGKTNAPFLPRNPGLLMQGFNVTRKQRLSNKLLINIEPIYVACMFARFALDIITSSGARINELLQISYDKDCCVVTVDKSVSPPRKNYIFRLTPKGREEPENYYLPEEVFKFMTEILKMLKESYKTETVPEVQYDVDSRRHCENAAPSEGY